Protein AF-0000000078282815 (afdb_homodimer)

Foldseek 3Di:
DPPDDPDPVVVVVVVVVVVVVCCVVVQVVVLLVQLLQEFLVVCVVPSRDHHPGGHCPLVCCCVPPVPLVLQAVLLVVLLVLLLVVLLPPQLVLLLVLLVVVVDPVSVVVLVVLQVLVVDDPVNCQPVVLVVCVVVVQLASVN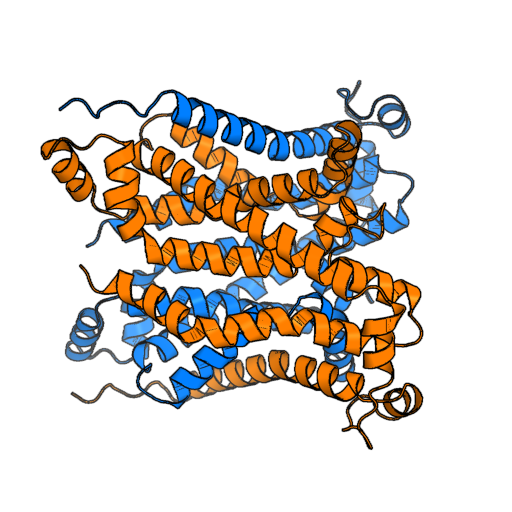LSVVLSSSLNSVSSVQNNVVQNPDDCVQLVVVVVVVDDPVRCCVPPVCVLCQLSSLVSSLVSSVCSLQDQRSCCSRPVVDPSNHHLNVSLVVVCVVPVPGVSSSSNSVVVSCVVVVVVCVVCVVVNVCSNPVSPPPD/DPPDDPDPVVVVVVVVVVVVVCCVVVQVVVLLVQLLQEFQVVCVVPSRDHHPGGHCPLVCCCVPPVPLVLQAVLLVVLLVLLLVVLLVPQLVLLLVLLVVVVDPVSVVVLVVLLVLVVDDPVNCQPVVLVVCVVVVQLASVNLSVVLSSSLNSVSSVQNNVVQNPDDCVQLVVVVVVVDDPVRCCVVPVCVLCQLSSLVSSLVSSVCSLQDQRSCCSRPVVDPSNHHLNVSLVVVCVVPVPGVSSSSNSVVVSCVVVVVVCVVCVVVNVCSNPVSPPPD

Radius of gyration: 24.44 Å; Cα contacts (8 Å, |Δi|>4): 653; chains: 2; bounding box: 59×66×59 Å

Organism: NCBI:txid1796616

InterPro domains:
  IPR000515 ABC transporter type 1, transmembrane domain MetI-like [PF00528] (95-262)
  IPR000515 ABC transporter type 1, transmembrane domain MetI-like [PS50928] (72-264)
  IPR000515 ABC transporter type 1, transmembrane domain MetI-like [cd06261] (72-258)
  IPR035906 MetI-like superfamily [G3DSA:1.10.3720.10] (1-270)
  IPR035906 MetI-like superfamily [SSF161098] (8-279)
  IPR050901 Binding-protein-dependent ABC transporter permease [PTHR32243] (11-279)

pLDDT: mean 83.9, std 12.24, range [33.03, 97.62]

Nearest PDB structures (foldseek):
  8ja7-assembly1_B  TM=8.005E-01  e=9.447E-10  Mycobacterium tuberculosis H37Rv
  7cad-assembly1_B  TM=8.036E-01  e=2.935E-09  Mycolicibacterium smegmatis MC2 155
  8hpn-assembly1_B  TM=8.164E-01  e=3.432E-07  Mycolicibacterium smegmatis MC2 155
  8y5f-assembly1_C  TM=8.324E-01  e=6.541E-06  Escherichia coli
  8ja7-assembly1_A  TM=7.787E-01  e=4.349E-06  Mycobacterium tuberculosis H37Rv

Sequence (558 aa):
MKVKKEGMGWIILRNLLILMGLFLILFPLYLVVINSFKTLEEAGKDFFALPSGLNLHNFKELFQNNNYWVFAKNSLIISAVSVGLILILVPSVSYAIARNFNRKYYKGVYYYLLMGLFIPSQVIMLPVTKLMTNLNMLNRQGLILLYAAYSLTQGVFLFVNYIRGLPFEIEESAYMDGCNVFQTYVRIVLPLVKPMLATLLIMDLLWIWNDFMLPLLILNRSKEIWTLPLFQYNFKTEYSFNYTMAFTAYLMSMLPMLIVYCMGQKHIIKGLTAGSVKGMKVKKEGMGWIILRNLLILMGLFLILFPLYLVVINSFKTLEEAGKDFFALPSGLNLHNFKELFQNNNYWVFAKNSLIISAVSVGLILILVPSVSYAIARNFNRKYYKGVYYYLLMGLFIPSQVIMLPVTKLMTNLNMLNRQGLILLYAAYSLTQGVFLFVNYIRGLPFEIEESAYMDGCNVFQTYVRIVLPLVKPMLATLLIMDLLWIWNDFMLPLLILNRSKEIWTLPLFQYNFKTEYSFNYTMAFTAYLMSMLPMLIVYCMGQKHIIKGLTAGSVKG

Structure (mmCIF, N/CA/C/O backbone):
data_AF-0000000078282815-model_v1
#
loop_
_entity.id
_entity.type
_entity.pdbx_description
1 polymer 'Sugar ABC transporter permease'
#
loop_
_atom_site.group_PDB
_atom_site.id
_atom_site.type_symbol
_atom_site.label_atom_id
_atom_site.label_alt_id
_atom_site.label_comp_id
_atom_site.label_asym_id
_atom_site.label_entity_id
_atom_site.label_seq_id
_atom_site.pdbx_PDB_ins_code
_atom_site.Cartn_x
_atom_site.Cartn_y
_atom_site.Cartn_z
_atom_site.occupancy
_atom_site.B_iso_or_equiv
_atom_site.auth_seq_id
_atom_site.auth_comp_id
_atom_site.auth_asym_id
_atom_site.auth_atom_id
_atom_site.pdbx_PDB_model_num
ATOM 1 N N . MET A 1 1 ? 24.516 29.141 17.578 1 39.88 1 MET A N 1
ATOM 2 C CA . MET A 1 1 ? 24.578 28.172 18.672 1 39.88 1 MET A CA 1
ATOM 3 C C . MET A 1 1 ? 24.75 26.766 18.109 1 39.88 1 MET A C 1
ATOM 5 O O . MET A 1 1 ? 24.094 26.391 17.141 1 39.88 1 MET A O 1
ATOM 9 N N . LYS A 1 2 ? 25.766 26.141 18.453 1 46.22 2 LYS A N 1
ATOM 10 C CA . LYS A 1 2 ? 26.328 24.953 17.797 1 46.22 2 LYS A CA 1
ATOM 11 C C . LYS A 1 2 ? 25.391 23.766 17.922 1 46.22 2 LYS A C 1
ATOM 13 O O . LYS A 1 2 ? 25.031 23.359 19.031 1 46.22 2 LYS A O 1
ATOM 18 N N . VAL A 1 3 ? 24.516 23.484 17.016 1 53.5 3 VAL A N 1
ATOM 19 C CA . VAL A 1 3 ? 23.625 22.328 16.922 1 53.5 3 VAL A CA 1
ATOM 20 C C . VAL A 1 3 ? 24.344 21.078 17.406 1 53.5 3 VAL A C 1
ATOM 22 O O . VAL A 1 3 ? 25.422 20.734 16.906 1 53.5 3 VAL A O 1
ATOM 25 N N . LYS A 1 4 ? 24.219 20.828 18.797 1 60.19 4 LYS A N 1
ATOM 26 C CA . LYS A 1 4 ? 24.891 19.672 19.375 1 60.19 4 LYS A CA 1
ATOM 27 C C . LYS A 1 4 ? 24.75 18.438 18.484 1 60.19 4 LYS A C 1
ATOM 29 O O . LYS A 1 4 ? 23.688 18.219 17.875 1 60.19 4 LYS A O 1
ATOM 34 N N . LYS A 1 5 ? 25.844 17.641 18.297 1 62.31 5 LYS A N 1
ATOM 35 C CA . LYS A 1 5 ? 26.125 16.562 17.375 1 62.31 5 LYS A CA 1
ATOM 36 C C . LYS A 1 5 ? 25.375 15.289 17.781 1 62.31 5 LYS A C 1
ATOM 38 O O . LYS A 1 5 ? 25.156 15.039 18.969 1 62.31 5 LYS A O 1
ATOM 43 N N . GLU A 1 6 ? 24.641 14.617 17.016 1 71.38 6 GLU A N 1
ATOM 44 C CA . GLU A 1 6 ? 24.031 13.305 17.188 1 71.38 6 GLU A CA 1
ATOM 45 C C . GLU A 1 6 ? 25.031 12.297 17.75 1 71.38 6 GLU A C 1
ATOM 47 O O . GLU A 1 6 ? 26.234 12.43 17.516 1 71.38 6 GLU A O 1
ATOM 52 N N . GLY A 1 7 ? 24.594 11.516 18.812 1 73.19 7 GLY A N 1
ATOM 53 C CA . GLY A 1 7 ? 25.5 10.492 19.312 1 73.19 7 GLY A CA 1
ATOM 54 C C . GLY A 1 7 ? 26.047 9.602 18.203 1 73.19 7 GLY A C 1
ATOM 55 O O . GLY A 1 7 ? 25.359 9.32 17.219 1 73.19 7 GLY A O 1
ATOM 56 N N . MET A 1 8 ? 27.266 9.242 18.344 1 77.81 8 MET A N 1
ATOM 57 C CA . MET A 1 8 ? 28 8.484 17.344 1 77.81 8 MET A CA 1
ATOM 58 C C . MET A 1 8 ? 27.328 7.141 17.078 1 77.81 8 MET A C 1
ATOM 60 O O . MET A 1 8 ? 27.266 6.695 15.922 1 77.81 8 MET A O 1
ATOM 64 N N . GLY A 1 9 ? 26.859 6.504 18.141 1 77.38 9 GLY A N 1
ATOM 65 C CA . GLY A 1 9 ? 26.219 5.211 17.969 1 77.38 9 GLY A CA 1
ATOM 66 C C . GLY A 1 9 ? 24.953 5.277 17.125 1 77.38 9 GLY A C 1
ATOM 67 O O . GLY A 1 9 ? 24.734 4.43 16.266 1 77.38 9 GLY A O 1
ATOM 68 N N . TRP A 1 10 ? 24.219 6.277 17.328 1 73.5 10 TRP A N 1
ATOM 69 C CA . TRP A 1 10 ? 22.969 6.445 16.578 1 73.5 10 TRP A CA 1
ATOM 70 C C . TRP A 1 10 ? 23.25 6.789 15.125 1 73.5 10 TRP A C 1
ATOM 72 O O . TRP A 1 10 ? 22.578 6.297 14.219 1 73.5 10 TRP A O 1
ATOM 82 N N . ILE A 1 11 ? 24.297 7.523 14.953 1 74.12 11 ILE A N 1
ATOM 83 C CA . ILE A 1 11 ? 24.703 7.902 13.602 1 74.12 11 ILE A CA 1
ATOM 84 C C . ILE A 1 11 ? 25.141 6.66 12.82 1 74.12 11 ILE A C 1
ATOM 86 O O . ILE A 1 11 ? 24.734 6.477 11.672 1 74.12 11 ILE A O 1
ATOM 90 N N . ILE A 1 12 ? 25.828 5.887 13.539 1 80.44 12 ILE A N 1
ATOM 91 C CA . ILE A 1 12 ? 26.328 4.68 12.898 1 80.44 12 ILE A CA 1
ATOM 92 C C . ILE A 1 12 ? 25.172 3.748 12.562 1 80.44 12 ILE A C 1
ATOM 94 O O . ILE A 1 12 ? 25.078 3.238 11.445 1 80.44 12 ILE A O 1
ATOM 98 N N . LEU A 1 13 ? 24.344 3.602 13.469 1 73.81 13 LEU A N 1
ATOM 99 C CA . LEU A 1 13 ? 23.203 2.697 13.273 1 73.81 13 LEU A CA 1
ATOM 100 C C . LEU A 1 13 ? 22.312 3.193 12.148 1 73.81 13 LEU A C 1
ATOM 102 O O . LEU A 1 13 ? 21.906 2.418 11.273 1 73.81 13 LEU A O 1
ATOM 106 N N . ARG A 1 14 ? 22.047 4.348 12.211 1 73.12 14 ARG A N 1
ATOM 107 C CA . ARG A 1 14 ? 21.188 4.945 11.195 1 73.12 14 ARG A CA 1
ATOM 108 C C . ARG A 1 14 ? 21.812 4.816 9.805 1 73.12 14 ARG A C 1
ATOM 110 O O . ARG A 1 14 ? 21.141 4.426 8.852 1 73.12 14 ARG A O 1
ATOM 117 N N . ASN A 1 15 ? 23.078 5.086 9.758 1 76.12 15 ASN A N 1
ATOM 118 C CA . ASN A 1 15 ? 23.75 5.02 8.469 1 76.12 15 ASN A CA 1
ATOM 119 C C . ASN A 1 15 ? 23.844 3.582 7.961 1 76.12 15 ASN A C 1
ATOM 121 O O . ASN A 1 15 ? 23.75 3.334 6.758 1 76.12 15 ASN A O 1
ATOM 125 N N . LEU A 1 16 ? 24.016 2.758 8.867 1 79.38 16 LEU A N 1
ATOM 126 C CA . LEU A 1 16 ? 24.062 1.348 8.492 1 79.38 16 LEU A CA 1
ATOM 127 C C . LEU A 1 16 ? 22.719 0.889 7.93 1 79.38 16 LEU A C 1
ATOM 129 O O . LEU A 1 16 ? 22.688 0.167 6.93 1 79.38 16 LEU A O 1
ATOM 133 N N . LEU A 1 17 ? 21.766 1.341 8.531 1 70.62 17 LEU A N 1
ATOM 134 C CA . LEU A 1 17 ? 20.438 0.954 8.086 1 70.62 17 LEU A CA 1
ATOM 135 C C . LEU A 1 17 ? 20.109 1.571 6.727 1 70.62 17 LEU A C 1
ATOM 137 O O . LEU A 1 17 ? 19.531 0.917 5.867 1 70.62 17 LEU A O 1
ATOM 141 N N . ILE A 1 18 ? 20.547 2.766 6.59 1 75.06 18 ILE A N 1
ATOM 142 C CA . ILE A 1 18 ? 20.359 3.441 5.312 1 75.06 18 ILE A CA 1
ATOM 143 C C . ILE A 1 18 ? 21.125 2.711 4.219 1 75.06 18 ILE A C 1
ATOM 145 O O . ILE A 1 18 ? 20.609 2.486 3.123 1 75.06 18 ILE A O 1
ATOM 149 N N . LEU A 1 19 ? 22.312 2.35 4.562 1 76.94 19 LEU A N 1
ATOM 150 C CA . LEU A 1 19 ? 23.141 1.628 3.607 1 76.94 19 LEU A CA 1
ATOM 151 C C . LEU A 1 19 ? 22.516 0.29 3.236 1 76.94 19 LEU A C 1
ATOM 153 O O . LEU A 1 19 ? 22.516 -0.098 2.066 1 76.94 19 LEU A O 1
ATOM 157 N N . MET A 1 20 ? 22.016 -0.29 4.199 1 75.69 20 MET A N 1
ATOM 158 C CA . MET A 1 20 ? 21.359 -1.577 3.969 1 75.69 20 MET A CA 1
ATOM 159 C C . MET A 1 20 ? 20.125 -1.412 3.098 1 75.69 20 MET A C 1
ATOM 161 O O . MET A 1 20 ? 19.891 -2.203 2.184 1 75.69 20 MET A O 1
ATOM 165 N N . GLY A 1 21 ? 19.391 -0.417 3.443 1 72.62 21 GLY A N 1
ATOM 166 C CA . GLY A 1 21 ? 18.234 -0.124 2.617 1 72.62 21 GLY A CA 1
ATOM 167 C C . GLY A 1 21 ? 18.594 0.178 1.174 1 72.62 21 GLY A C 1
ATOM 168 O O . GLY A 1 21 ? 17.938 -0.32 0.251 1 72.62 21 GLY A O 1
ATOM 169 N N . LEU A 1 22 ? 19.641 0.95 1.053 1 75.12 22 LEU A N 1
ATOM 170 C CA . LEU A 1 22 ? 20.125 1.293 -0.28 1 75.12 22 LEU A CA 1
ATOM 171 C C . LEU A 1 22 ? 20.531 0.04 -1.049 1 75.12 22 LEU A C 1
ATOM 173 O O . LEU A 1 22 ? 20.203 -0.1 -2.23 1 75.12 22 LEU A O 1
ATOM 177 N N . PHE A 1 23 ? 21.172 -0.812 -0.358 1 79.88 23 PHE A N 1
ATOM 178 C CA . PHE A 1 23 ? 21.625 -2.045 -0.983 1 79.88 23 PHE A CA 1
ATOM 179 C C . PHE A 1 23 ? 20.453 -2.922 -1.389 1 79.88 23 PHE A C 1
ATOM 181 O O . PHE A 1 23 ? 20.422 -3.451 -2.502 1 79.88 23 PHE A O 1
ATOM 188 N N . LEU A 1 24 ? 19.531 -3.023 -0.588 1 75.56 24 LEU A N 1
ATOM 189 C CA . LEU A 1 24 ? 18.422 -3.926 -0.821 1 75.56 24 LEU A CA 1
ATOM 190 C C . LEU A 1 24 ? 17.516 -3.4 -1.937 1 75.56 24 LEU A C 1
ATOM 192 O O . LEU A 1 24 ? 16.828 -4.176 -2.604 1 75.56 24 LEU A O 1
ATOM 196 N N . ILE A 1 25 ? 17.578 -2.088 -2.098 1 73.62 25 ILE A N 1
ATOM 197 C CA . ILE A 1 25 ? 16.734 -1.486 -3.127 1 73.62 25 ILE A CA 1
ATOM 198 C C . ILE A 1 25 ? 17.5 -1.457 -4.457 1 73.62 25 ILE A C 1
ATOM 200 O O . ILE A 1 25 ? 16.953 -1.867 -5.488 1 73.62 25 ILE A O 1
ATOM 204 N N . LEU A 1 26 ? 18.781 -1.088 -4.465 1 79 26 LEU A N 1
ATOM 205 C CA . LEU A 1 26 ? 19.547 -0.861 -5.688 1 79 26 LEU A CA 1
ATOM 206 C C . LEU A 1 26 ? 20.062 -2.178 -6.262 1 79 26 LEU A C 1
ATOM 208 O O . LEU A 1 26 ? 20.203 -2.314 -7.48 1 79 26 LEU A O 1
ATOM 212 N N . PHE A 1 27 ? 20.297 -3.08 -5.469 1 82.19 27 PHE A N 1
ATOM 213 C CA . PHE A 1 27 ? 20.891 -4.324 -5.934 1 82.19 27 PHE A CA 1
ATOM 214 C C . PHE A 1 27 ? 19.938 -5.066 -6.867 1 82.19 27 PHE A C 1
ATOM 216 O O . PHE A 1 27 ? 20.344 -5.512 -7.945 1 82.19 27 PHE A O 1
ATOM 223 N N . PRO A 1 28 ? 18.703 -5.223 -6.422 1 81.06 28 PRO A N 1
ATOM 224 C CA . PRO A 1 28 ? 17.766 -5.859 -7.352 1 81.06 28 PRO A CA 1
ATOM 225 C C . PRO A 1 28 ? 17.641 -5.098 -8.672 1 81.06 28 PRO A C 1
ATOM 227 O O . PRO A 1 28 ? 17.484 -5.711 -9.727 1 81.06 28 PRO A O 1
ATOM 230 N N . LEU A 1 29 ? 17.641 -3.838 -8.594 1 81 29 LEU A N 1
ATOM 231 C CA . LEU A 1 29 ? 17.578 -3.029 -9.805 1 81 29 LEU A CA 1
ATOM 232 C C . LEU A 1 29 ? 18.781 -3.281 -10.688 1 81 29 LEU A C 1
ATOM 234 O O . LEU A 1 29 ? 18.656 -3.371 -11.914 1 81 29 LEU A O 1
ATOM 238 N N . TYR A 1 30 ? 19.891 -3.324 -10.047 1 86.75 30 TYR A N 1
ATOM 239 C CA . TYR A 1 30 ? 21.125 -3.656 -10.742 1 86.75 30 TYR A CA 1
ATOM 240 C C . TYR A 1 30 ? 21 -4.984 -11.477 1 86.75 30 TYR A C 1
ATOM 242 O O . TYR A 1 30 ? 21.375 -5.094 -12.641 1 86.75 30 TYR A O 1
ATOM 250 N N . LEU A 1 31 ? 20.453 -5.949 -10.891 1 86.31 31 LEU A N 1
ATOM 251 C CA . LEU A 1 31 ? 20.328 -7.277 -11.484 1 86.31 31 LEU A CA 1
ATOM 252 C C . LEU A 1 31 ? 19.359 -7.254 -12.664 1 86.31 31 LEU A C 1
ATOM 254 O O . LEU A 1 31 ? 19.578 -7.941 -13.664 1 86.31 31 LEU A O 1
ATOM 258 N N . VAL A 1 32 ? 18.297 -6.492 -12.469 1 86.62 32 VAL A N 1
ATOM 259 C CA . VAL A 1 32 ? 17.328 -6.398 -13.555 1 86.62 32 VAL A CA 1
ATOM 260 C C . VAL A 1 32 ? 17.984 -5.777 -14.781 1 86.62 32 VAL A C 1
ATOM 262 O O . VAL A 1 32 ? 17.828 -6.281 -15.898 1 86.62 32 VAL A O 1
ATOM 265 N N . VAL A 1 33 ? 18.766 -4.797 -14.57 1 89.06 33 VAL A N 1
ATOM 266 C CA . VAL A 1 33 ? 19.391 -4.074 -15.672 1 89.06 33 VAL A CA 1
ATOM 267 C C . VAL A 1 33 ? 20.422 -4.969 -16.359 1 89.06 33 VAL A C 1
ATOM 269 O O . VAL A 1 33 ? 20.391 -5.148 -17.578 1 89.06 33 VAL A O 1
ATOM 272 N N . ILE A 1 34 ? 21.234 -5.582 -15.602 1 92.69 34 ILE A N 1
ATOM 273 C CA . ILE A 1 34 ? 22.344 -6.305 -16.219 1 92.69 34 ILE A CA 1
ATOM 274 C C . ILE A 1 34 ? 21.828 -7.566 -16.891 1 92.69 34 ILE A C 1
ATOM 276 O O . ILE A 1 34 ? 22.312 -7.953 -17.969 1 92.69 34 ILE A O 1
ATOM 280 N N . ASN A 1 35 ? 20.844 -8.188 -16.375 1 90.81 35 ASN A N 1
ATOM 281 C CA . ASN A 1 35 ? 20.375 -9.445 -16.938 1 90.81 35 ASN A CA 1
ATOM 282 C C . ASN A 1 35 ? 19.422 -9.211 -18.109 1 90.81 35 ASN A C 1
ATOM 284 O O . ASN A 1 35 ? 19.172 -10.117 -18.906 1 90.81 35 ASN A O 1
ATOM 288 N N . SER A 1 36 ? 18.875 -8.016 -18.156 1 91.44 36 SER A N 1
ATOM 289 C CA . SER A 1 36 ? 18.078 -7.68 -19.328 1 91.44 36 SER A CA 1
ATOM 290 C C . SER A 1 36 ? 18.938 -7.574 -20.578 1 91.44 36 SER A C 1
ATOM 292 O O . SER A 1 36 ? 18.438 -7.723 -21.688 1 91.44 36 SER A O 1
ATOM 294 N N . PHE A 1 37 ? 20.25 -7.406 -20.391 1 95.56 37 PHE A N 1
ATOM 295 C CA . PHE A 1 37 ? 21.141 -7.215 -21.531 1 95.56 37 PHE A CA 1
ATOM 296 C C . PHE A 1 37 ? 22 -8.461 -21.766 1 95.56 37 PHE A C 1
ATOM 298 O O . PHE A 1 37 ? 22.906 -8.445 -22.594 1 95.56 37 PHE A O 1
ATOM 305 N N . LYS A 1 38 ? 21.672 -9.484 -21.078 1 94.94 38 LYS A N 1
ATOM 306 C CA . LYS A 1 38 ? 22.422 -10.727 -21.219 1 94.94 38 LYS A CA 1
ATOM 307 C C . LYS A 1 38 ? 21.688 -11.727 -22.094 1 94.94 38 LYS A C 1
ATOM 309 O O . LYS A 1 38 ? 20.453 -11.656 -22.219 1 94.94 38 LYS A O 1
ATOM 314 N N . THR A 1 39 ? 22.516 -12.641 -22.656 1 91.88 39 THR A N 1
ATOM 315 C CA . THR A 1 39 ? 21.922 -13.844 -23.219 1 91.88 39 THR A CA 1
ATOM 316 C C . THR A 1 39 ? 21.578 -14.852 -22.125 1 91.88 39 THR A C 1
ATOM 318 O O . THR A 1 39 ? 22.062 -14.727 -21 1 91.88 39 THR A O 1
ATOM 321 N N . LEU A 1 40 ? 20.703 -15.742 -22.5 1 89.69 40 LEU A N 1
ATOM 322 C CA . LEU A 1 40 ? 20.328 -16.766 -21.531 1 89.69 40 LEU A CA 1
ATOM 323 C C . LEU A 1 40 ? 21.547 -17.547 -21.062 1 89.69 40 LEU A C 1
ATOM 325 O O . LEU A 1 40 ? 21.672 -17.875 -19.875 1 89.69 40 LEU A O 1
ATOM 329 N N . GLU A 1 41 ? 22.469 -17.844 -21.938 1 91.06 41 GLU A N 1
ATOM 330 C CA . GLU A 1 41 ? 23.672 -18.578 -21.625 1 91.06 41 GLU A CA 1
ATOM 331 C C . GLU A 1 41 ? 24.578 -17.797 -20.672 1 91.06 41 GLU A C 1
ATOM 333 O O . GLU A 1 41 ? 25.094 -18.344 -19.703 1 91.06 41 GLU A O 1
ATOM 338 N N . GLU A 1 42 ? 24.672 -16.562 -20.922 1 93.44 42 GLU A N 1
ATOM 339 C CA . GLU A 1 42 ? 25.516 -15.703 -20.094 1 93.44 42 GLU A CA 1
ATOM 340 C C . GLU A 1 42 ? 24.938 -15.562 -18.688 1 93.44 42 GLU A C 1
ATOM 342 O O . GLU A 1 42 ? 25.672 -15.586 -17.703 1 93.44 42 GLU A O 1
ATOM 347 N N . ALA A 1 43 ? 23.672 -15.367 -18.641 1 90 43 ALA A N 1
ATOM 348 C CA . ALA A 1 43 ? 23.016 -15.211 -17.359 1 90 43 ALA A CA 1
ATOM 349 C C . ALA A 1 43 ? 23.094 -16.5 -16.547 1 90 43 ALA A C 1
ATOM 351 O O . ALA A 1 43 ? 23.203 -16.453 -15.312 1 90 43 ALA A O 1
ATOM 352 N N . GLY A 1 44 ? 22.969 -17.609 -17.234 1 87.38 44 GLY A N 1
ATOM 353 C CA . GLY A 1 44 ? 23.078 -18.906 -16.578 1 87.38 44 GLY A CA 1
ATOM 354 C C . GLY A 1 44 ? 24.453 -19.156 -15.992 1 87.38 44 GLY A C 1
ATOM 355 O O . GLY A 1 44 ? 24.562 -19.75 -14.914 1 87.38 44 GLY A O 1
ATOM 356 N N . LYS A 1 45 ? 25.453 -18.672 -16.656 1 90.19 45 LYS A N 1
ATOM 357 C CA . LYS A 1 45 ? 26.828 -18.844 -16.188 1 90.19 45 LYS A CA 1
ATOM 358 C C . LYS A 1 45 ? 27.109 -17.969 -14.984 1 90.19 45 LYS A C 1
ATOM 360 O O . LYS A 1 45 ? 27.688 -18.438 -13.992 1 90.19 45 LYS A O 1
ATOM 365 N N . ASP A 1 46 ? 26.719 -16.688 -15.195 1 91 46 ASP A N 1
ATOM 366 C CA . ASP A 1 46 ? 26.938 -15.75 -14.094 1 91 46 ASP A CA 1
ATOM 367 C C . ASP A 1 46 ? 25.797 -14.734 -14.008 1 91 46 ASP A C 1
ATOM 369 O O . ASP A 1 46 ? 25.812 -13.727 -14.719 1 91 46 ASP A O 1
ATOM 373 N N . PHE A 1 47 ? 25.031 -14.977 -13.039 1 87.5 47 PHE A N 1
ATOM 374 C CA . PHE A 1 47 ? 23.812 -14.188 -12.844 1 87.5 47 PHE A CA 1
ATOM 375 C C . PHE A 1 47 ? 24.156 -12.797 -12.32 1 87.5 47 PHE A C 1
ATOM 377 O O . PHE A 1 47 ? 23.469 -11.828 -12.625 1 87.5 47 PHE A O 1
ATOM 384 N N . PHE A 1 48 ? 25.312 -12.656 -11.68 1 88.44 48 PHE A N 1
ATOM 385 C CA . PHE A 1 48 ? 25.609 -11.445 -10.922 1 88.44 48 PHE A CA 1
ATOM 386 C C . PHE A 1 48 ? 26.609 -10.57 -11.664 1 88.44 48 PHE A C 1
ATOM 388 O O . PHE A 1 48 ? 26.75 -9.383 -11.352 1 88.44 48 PHE A O 1
ATOM 395 N N . ALA A 1 49 ? 27.172 -11.148 -12.695 1 91.75 49 ALA A N 1
ATOM 396 C CA . ALA A 1 49 ? 28.25 -10.445 -13.391 1 91.75 49 ALA A CA 1
ATOM 397 C C . ALA A 1 49 ? 27.688 -9.469 -14.422 1 91.75 49 ALA A C 1
ATOM 399 O O . ALA A 1 49 ? 26.547 -9.602 -14.852 1 91.75 49 ALA A O 1
ATOM 400 N N . LEU A 1 50 ? 28.469 -8.477 -14.789 1 94.75 50 LEU A N 1
ATOM 401 C CA . LEU A 1 50 ? 28.125 -7.562 -15.875 1 94.75 50 LEU A CA 1
ATOM 402 C C . LEU A 1 50 ? 28.062 -8.297 -17.203 1 94.75 50 LEU A C 1
ATOM 404 O O . LEU A 1 50 ? 28.797 -9.266 -17.422 1 94.75 50 LEU A O 1
ATOM 408 N N . PRO A 1 51 ? 27.219 -7.812 -18 1 94.75 51 PRO A N 1
ATOM 409 C CA . PRO A 1 51 ? 27.156 -8.461 -19.312 1 94.75 51 PRO A CA 1
ATOM 410 C C . PRO A 1 51 ? 28.406 -8.234 -20.156 1 94.75 51 PRO A C 1
ATOM 412 O O . PRO A 1 51 ? 29.031 -7.172 -20.078 1 94.75 51 PRO A O 1
ATOM 415 N N . SER A 1 52 ? 28.75 -9.25 -20.922 1 93.56 52 SER A N 1
ATOM 416 C CA . SER A 1 52 ? 29.891 -9.156 -21.812 1 93.56 52 SER A CA 1
ATOM 417 C C . SER A 1 52 ? 29.594 -8.266 -23.016 1 93.56 52 SER A C 1
ATOM 419 O O . SER A 1 52 ? 30.5 -7.668 -23.594 1 93.56 52 SER A O 1
ATOM 421 N N . GLY A 1 53 ? 28.406 -8.109 -23.375 1 92.12 53 GLY A N 1
ATOM 422 C CA . GLY A 1 53 ? 27.875 -7.285 -24.438 1 92.12 53 GLY A CA 1
ATOM 423 C C . GLY A 1 53 ? 26.422 -6.93 -24.25 1 92.12 53 GLY A C 1
ATOM 424 O O . GLY A 1 53 ? 25.734 -7.5 -23.391 1 92.12 53 GLY A O 1
ATOM 425 N N . LEU A 1 54 ? 26.078 -5.938 -24.938 1 93.44 54 LEU A N 1
ATOM 426 C CA . LEU A 1 54 ? 24.688 -5.516 -24.875 1 93.44 54 LEU A CA 1
ATOM 427 C C . LEU A 1 54 ? 23.812 -6.34 -25.828 1 93.44 54 LEU A C 1
ATOM 429 O O . LEU A 1 54 ? 23.891 -6.156 -27.047 1 93.44 54 LEU A O 1
ATOM 433 N N . ASN A 1 55 ? 23.109 -7.23 -25.266 1 92.56 55 ASN A N 1
ATOM 4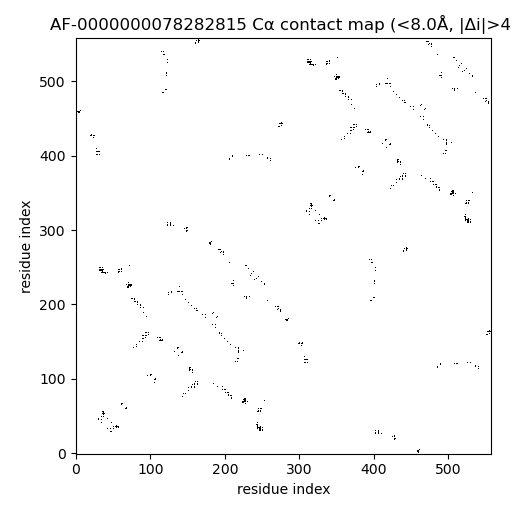34 C CA . ASN A 1 55 ? 22.156 -8.023 -26.047 1 92.56 55 ASN A CA 1
ATOM 435 C C . ASN A 1 55 ? 20.781 -7.359 -26.109 1 92.56 55 ASN A C 1
ATOM 437 O O . ASN A 1 55 ? 20.062 -7.324 -25.109 1 92.56 55 ASN A O 1
ATOM 441 N N . LEU A 1 56 ? 20.438 -6.926 -27.297 1 94.31 56 LEU A N 1
ATOM 442 C CA . LEU A 1 56 ? 19.172 -6.195 -27.453 1 94.31 56 LEU A CA 1
ATOM 443 C C . LEU A 1 56 ? 18.094 -7.086 -28.031 1 94.31 56 LEU A C 1
ATOM 445 O O . LEU A 1 56 ? 16.984 -6.613 -28.344 1 94.31 56 LEU A O 1
ATOM 449 N N . HIS A 1 57 ? 18.438 -8.312 -28.141 1 92.88 57 HIS A N 1
ATOM 450 C CA . HIS A 1 57 ? 17.484 -9.242 -28.734 1 92.88 57 HIS A CA 1
ATOM 451 C C . HIS A 1 57 ? 16.188 -9.305 -27.953 1 92.88 57 HIS A C 1
ATOM 453 O O . HIS A 1 57 ? 15.102 -9.289 -28.531 1 92.88 57 HIS A O 1
ATOM 459 N N . ASN A 1 58 ? 16.328 -9.375 -26.656 1 89.94 58 ASN A N 1
ATOM 460 C CA . ASN A 1 58 ? 15.141 -9.461 -25.812 1 89.94 58 ASN A CA 1
ATOM 461 C C . ASN A 1 58 ? 14.273 -8.211 -25.938 1 89.94 58 ASN A C 1
ATOM 463 O O . ASN A 1 58 ? 13.047 -8.305 -25.906 1 89.94 58 ASN A O 1
ATOM 467 N N . PHE A 1 59 ? 14.906 -7.125 -26.141 1 92.81 59 PHE A N 1
ATOM 468 C CA . PHE A 1 59 ? 14.18 -5.871 -26.312 1 92.81 59 PHE A CA 1
ATOM 469 C C . PHE A 1 59 ? 13.406 -5.863 -27.625 1 92.81 59 PHE A C 1
ATOM 471 O O . PHE A 1 59 ? 12.227 -5.516 -27.656 1 92.81 59 PHE A O 1
ATOM 478 N N . LYS A 1 60 ? 14.062 -6.273 -28.594 1 92.31 60 LYS A N 1
ATOM 479 C CA . LYS A 1 60 ? 13.422 -6.336 -29.906 1 92.31 60 LYS A CA 1
ATOM 480 C C . LYS A 1 60 ? 12.234 -7.293 -29.891 1 92.31 60 LYS A C 1
ATOM 482 O O . LYS A 1 60 ? 11.172 -6.973 -30.422 1 92.31 60 LYS A O 1
ATOM 487 N N . GLU A 1 61 ? 12.484 -8.375 -29.312 1 88.94 61 GLU A N 1
ATOM 488 C CA . GLU A 1 61 ? 11.422 -9.375 -29.219 1 88.94 61 GLU A CA 1
ATOM 489 C C . GLU A 1 61 ? 10.234 -8.844 -28.422 1 88.94 61 GLU A C 1
ATOM 491 O O . GLU A 1 61 ? 9.078 -9.055 -28.797 1 88.94 61 GLU A O 1
ATOM 496 N N . LEU A 1 62 ? 10.492 -8.195 -27.375 1 88.56 62 LEU A N 1
ATOM 497 C CA . LEU A 1 62 ? 9.453 -7.66 -26.5 1 88.56 62 LEU A CA 1
ATOM 498 C C . LEU A 1 62 ? 8.617 -6.613 -27.234 1 88.56 62 LEU A C 1
ATOM 500 O O . LEU A 1 62 ? 7.391 -6.645 -27.172 1 88.56 62 LEU A O 1
ATOM 504 N N . PHE A 1 63 ? 9.25 -5.738 -27.984 1 90.25 63 PHE A N 1
ATOM 505 C CA . PHE A 1 63 ? 8.57 -4.605 -28.594 1 90.25 63 PHE A CA 1
ATOM 506 C C . PHE A 1 63 ? 7.883 -5.027 -29.891 1 90.25 63 PHE A C 1
ATOM 508 O O . PHE A 1 63 ? 6.828 -4.496 -30.25 1 90.25 63 PHE A O 1
ATOM 515 N N . GLN A 1 64 ? 8.414 -5.973 -30.484 1 86.5 64 GLN A N 1
ATOM 516 C CA . GLN A 1 64 ? 7.934 -6.301 -31.812 1 86.5 64 GLN A CA 1
ATOM 517 C C . GLN A 1 64 ? 6.977 -7.488 -31.781 1 86.5 64 GLN A C 1
ATOM 519 O O . GLN A 1 64 ? 6.035 -7.555 -32.562 1 86.5 64 GLN A O 1
ATOM 524 N N . ASN A 1 65 ? 7.176 -8.406 -30.797 1 77.88 65 ASN A N 1
ATOM 525 C CA . ASN A 1 65 ? 6.449 -9.664 -30.906 1 77.88 65 ASN A CA 1
ATOM 526 C C . ASN A 1 65 ? 5.574 -9.922 -29.688 1 77.88 65 ASN A C 1
ATOM 528 O O . ASN A 1 65 ? 4.852 -10.914 -29.625 1 77.88 65 ASN A O 1
ATOM 532 N N . ASN A 1 66 ? 5.586 -9.109 -28.688 1 79.62 66 ASN A N 1
ATOM 533 C CA . ASN A 1 66 ? 4.852 -9.438 -27.469 1 79.62 66 ASN A CA 1
ATOM 534 C C . ASN A 1 66 ? 3.852 -8.336 -27.109 1 79.62 66 ASN A C 1
ATOM 536 O O . ASN A 1 66 ? 3.402 -8.258 -25.969 1 79.62 66 ASN A O 1
ATOM 540 N N . ASN A 1 67 ? 3.4 -7.52 -28.156 1 87 67 ASN A N 1
ATOM 541 C CA . ASN A 1 67 ? 2.352 -6.52 -27.969 1 87 67 ASN A CA 1
ATOM 542 C C . ASN A 1 67 ? 2.623 -5.633 -26.766 1 87 67 ASN A C 1
ATOM 544 O O . ASN A 1 67 ? 1.698 -5.27 -26.031 1 87 67 ASN A O 1
ATOM 548 N N . TYR A 1 68 ? 3.863 -5.465 -26.406 1 88.31 68 TYR A N 1
ATOM 549 C CA . TYR A 1 68 ? 4.266 -4.648 -25.266 1 88.31 68 TYR A CA 1
ATOM 550 C C . TYR A 1 68 ? 3.506 -3.328 -25.25 1 88.31 68 TYR A C 1
ATOM 552 O O . TYR A 1 68 ? 2.984 -2.924 -24.203 1 88.31 68 TYR A O 1
ATOM 560 N N . TRP A 1 69 ? 3.377 -2.74 -26.359 1 90.38 69 TRP A N 1
ATOM 561 C CA . TRP A 1 69 ? 2.799 -1.401 -26.438 1 90.38 69 TRP A CA 1
ATOM 562 C C . TRP A 1 69 ? 1.311 -1.431 -26.109 1 90.38 69 TRP A C 1
ATOM 564 O O . TRP A 1 69 ? 0.767 -0.458 -25.578 1 90.38 69 TRP A O 1
ATOM 574 N N . VAL A 1 70 ? 0.704 -2.516 -26.406 1 93.5 70 VAL A N 1
ATOM 575 C CA . VAL A 1 70 ? -0.706 -2.668 -26.062 1 93.5 70 VAL A CA 1
ATOM 576 C C . VAL A 1 70 ? -0.865 -2.727 -24.531 1 93.5 70 VAL A C 1
ATOM 578 O O . VAL A 1 70 ? -1.716 -2.037 -23.969 1 93.5 70 VAL A O 1
ATOM 581 N N . PHE A 1 71 ? -0.007 -3.461 -23.875 1 93.19 71 PHE A N 1
ATOM 582 C CA . PHE A 1 71 ? -0.06 -3.596 -22.422 1 93.19 71 PHE A CA 1
ATOM 583 C C . PHE A 1 71 ? 0.293 -2.277 -21.734 1 93.19 71 PHE A C 1
ATOM 585 O O . PHE A 1 71 ? -0.32 -1.906 -20.734 1 93.19 71 PHE A O 1
ATOM 592 N N . ALA A 1 72 ? 1.245 -1.618 -22.344 1 91.5 72 ALA A N 1
ATOM 593 C CA . ALA A 1 72 ? 1.643 -0.318 -21.812 1 91.5 72 ALA A CA 1
ATOM 594 C C . ALA A 1 72 ? 0.501 0.69 -21.922 1 91.5 72 ALA A C 1
ATOM 596 O O . ALA A 1 72 ? 0.23 1.429 -20.969 1 91.5 72 ALA A O 1
ATOM 597 N N . LYS A 1 73 ? -0.109 0.736 -23.016 1 94.31 73 LYS A N 1
ATOM 598 C CA . LYS A 1 73 ? -1.245 1.628 -23.219 1 94.31 73 LYS A CA 1
ATOM 599 C C . LYS A 1 73 ? -2.389 1.298 -22.266 1 94.31 73 LYS A C 1
ATOM 601 O O . LYS A 1 73 ? -2.996 2.197 -21.688 1 94.31 73 LYS A O 1
ATOM 606 N N . ASN A 1 74 ? -2.693 0.034 -22.109 1 96.38 74 ASN A N 1
ATOM 607 C CA . ASN A 1 74 ? -3.727 -0.386 -21.172 1 96.38 74 ASN A CA 1
ATOM 608 C C . ASN A 1 74 ? -3.422 0.086 -19.75 1 96.38 74 ASN A C 1
ATOM 610 O O . ASN A 1 74 ? -4.297 0.62 -19.078 1 96.38 74 ASN A O 1
ATOM 614 N N . SER A 1 75 ? -2.172 -0.144 -19.344 1 94.19 75 SER A N 1
ATOM 615 C CA . SER A 1 75 ? -1.751 0.292 -18.016 1 94.19 75 SER A CA 1
ATOM 616 C C . SER A 1 75 ? -1.926 1.798 -17.844 1 94.19 75 SER A C 1
ATOM 618 O O . SER A 1 75 ? -2.404 2.26 -16.812 1 94.19 75 SER A O 1
ATOM 620 N N . LEU A 1 76 ? -1.566 2.516 -18.891 1 93.81 76 LEU A N 1
ATOM 621 C CA . LEU A 1 76 ? -1.644 3.973 -18.828 1 93.81 76 LEU A CA 1
ATOM 622 C C . LEU A 1 76 ? -3.092 4.438 -18.719 1 93.81 76 LEU A C 1
ATOM 624 O O . LEU A 1 76 ? -3.416 5.281 -17.891 1 93.81 76 LEU A O 1
ATOM 628 N N . ILE A 1 77 ? -3.896 3.896 -19.5 1 97.06 77 ILE A N 1
ATOM 629 C CA . ILE A 1 77 ? -5.297 4.305 -19.531 1 97.06 77 ILE A CA 1
ATOM 630 C C . ILE A 1 77 ? -5.969 3.953 -18.203 1 97.06 77 ILE A C 1
ATOM 632 O O . ILE A 1 77 ? -6.625 4.797 -17.594 1 97.06 77 ILE A O 1
ATOM 636 N N . ILE A 1 78 ? -5.758 2.766 -17.766 1 97.62 78 ILE A N 1
ATOM 637 C CA . ILE A 1 78 ? -6.391 2.303 -16.531 1 97.62 78 ILE A CA 1
ATOM 638 C C . ILE A 1 78 ? -5.891 3.131 -15.352 1 97.62 78 ILE A C 1
ATOM 640 O O . ILE A 1 78 ? -6.68 3.572 -14.516 1 97.62 78 ILE A O 1
ATOM 644 N N . SER A 1 79 ? -4.594 3.352 -15.305 1 96.19 79 SER A N 1
ATOM 645 C CA . SER A 1 79 ? -4.035 4.121 -14.195 1 96.19 79 SER A CA 1
ATOM 646 C C . SER A 1 79 ? -4.52 5.566 -14.227 1 96.19 79 SER A C 1
ATOM 648 O O . SER A 1 79 ? -4.918 6.117 -13.203 1 96.19 79 SER A O 1
ATOM 650 N N . ALA A 1 80 ? -4.5 6.191 -15.391 1 95.94 80 ALA A N 1
ATOM 651 C CA . ALA A 1 80 ? -4.891 7.594 -15.523 1 95.94 80 ALA A CA 1
ATOM 652 C C . ALA A 1 80 ? -6.363 7.789 -15.172 1 95.94 80 ALA A C 1
ATOM 654 O O . ALA A 1 80 ? -6.711 8.703 -14.414 1 95.94 80 ALA A O 1
ATOM 655 N N . VAL A 1 81 ? -7.172 6.957 -15.672 1 97.62 81 VAL A N 1
ATOM 656 C CA . VAL A 1 81 ? -8.602 7.09 -15.445 1 97.62 81 VAL A CA 1
ATOM 657 C C . VAL A 1 81 ? -8.93 6.789 -13.977 1 97.62 81 VAL A C 1
ATOM 659 O O . VAL A 1 81 ? -9.719 7.5 -13.352 1 97.62 81 VAL A O 1
ATOM 662 N N . SER A 1 82 ? -8.32 5.727 -13.43 1 97.5 82 SER A N 1
ATOM 663 C CA . SER A 1 82 ? -8.555 5.371 -12.031 1 97.5 82 SER A CA 1
ATOM 664 C C . SER A 1 82 ? -8.117 6.488 -11.094 1 97.5 82 SER A C 1
ATOM 666 O O . SER A 1 82 ? -8.875 6.898 -10.211 1 97.5 82 SER A O 1
ATOM 668 N N . VAL A 1 83 ? -6.93 6.969 -11.312 1 96.5 83 VAL A N 1
ATOM 669 C CA . VAL A 1 83 ? -6.391 8.008 -10.438 1 96.5 83 VAL A CA 1
ATOM 670 C C . VAL A 1 83 ? -7.207 9.289 -10.594 1 96.5 83 VAL A C 1
ATOM 672 O O . VAL A 1 83 ? -7.469 9.984 -9.609 1 96.5 83 VAL A O 1
ATOM 675 N N . GLY A 1 84 ? -7.555 9.656 -11.828 1 96.5 84 GLY A N 1
ATOM 676 C CA . GLY A 1 84 ? -8.422 10.797 -12.047 1 96.5 84 GLY A CA 1
ATOM 677 C C . GLY A 1 84 ? -9.719 10.719 -11.266 1 96.5 84 GLY A C 1
ATOM 678 O O . GLY A 1 84 ? -10.117 11.688 -10.609 1 96.5 84 GLY A O 1
ATOM 679 N N . LEU A 1 85 ? -10.305 9.617 -11.305 1 93.38 85 LEU A N 1
ATOM 680 C CA . LEU A 1 85 ? -11.547 9.398 -10.578 1 93.38 85 LEU A CA 1
ATOM 681 C C . LEU A 1 85 ? -11.328 9.492 -9.07 1 93.38 85 LEU A C 1
ATOM 683 O O . LEU A 1 85 ? -12.133 10.078 -8.352 1 93.38 85 LEU A O 1
ATOM 687 N N . ILE A 1 86 ? -10.242 8.914 -8.625 1 94.69 86 ILE A N 1
ATOM 688 C CA . ILE A 1 86 ? -9.914 8.891 -7.199 1 94.69 86 ILE A CA 1
ATOM 689 C C . ILE A 1 86 ? -9.68 10.32 -6.703 1 94.69 86 ILE A C 1
ATOM 691 O O . ILE A 1 86 ? -10.148 10.688 -5.625 1 94.69 86 ILE A O 1
ATOM 695 N N . LEU A 1 87 ? -8.992 11.156 -7.492 1 94.94 87 LEU A N 1
ATOM 696 C CA . LEU A 1 87 ? -8.664 12.523 -7.102 1 94.94 87 LEU A CA 1
ATOM 697 C C . LEU A 1 87 ? -9.922 13.383 -7.016 1 94.94 87 LEU A C 1
ATOM 699 O O . LEU A 1 87 ? -9.914 14.438 -6.367 1 94.94 87 LEU A O 1
ATOM 703 N N . ILE A 1 88 ? -10.945 12.938 -7.633 1 92 88 ILE A N 1
ATOM 704 C CA . ILE A 1 88 ? -12.203 13.656 -7.578 1 92 88 ILE A CA 1
ATOM 705 C C . ILE A 1 88 ? -13.055 13.133 -6.422 1 92 88 ILE A C 1
ATOM 707 O O . ILE A 1 88 ? -13.578 13.914 -5.625 1 92 88 ILE A O 1
ATOM 711 N N . LEU A 1 89 ? -13.07 11.875 -6.246 1 90.31 89 LEU A N 1
ATOM 712 C CA . LEU A 1 89 ? -14.008 11.242 -5.324 1 90.31 89 LEU A CA 1
ATOM 713 C C . LEU A 1 89 ? -13.484 11.312 -3.891 1 90.31 89 LEU A C 1
ATOM 715 O O . LEU A 1 89 ? -14.227 11.695 -2.977 1 90.31 89 LEU A O 1
ATOM 719 N N . VAL A 1 90 ? -12.273 10.953 -3.699 1 93.06 90 VAL A N 1
ATOM 720 C CA . VAL A 1 90 ? -11.742 10.781 -2.352 1 93.06 90 VAL A CA 1
ATOM 721 C C . VAL A 1 90 ? -11.742 12.117 -1.618 1 93.06 90 VAL A C 1
ATOM 723 O O . VAL A 1 90 ? -12.297 12.227 -0.522 1 93.06 90 VAL A O 1
ATOM 726 N N . PRO A 1 91 ? -11.211 13.203 -2.215 1 94.06 91 PRO A N 1
ATOM 727 C CA . PRO A 1 91 ? -11.25 14.469 -1.476 1 94.06 91 PRO A CA 1
ATOM 728 C C . PRO A 1 91 ? -12.68 14.969 -1.245 1 94.06 91 PRO A C 1
ATOM 730 O O . PRO A 1 91 ? -12.969 15.555 -0.199 1 94.06 91 PRO A O 1
ATOM 733 N N . SER A 1 92 ? -13.547 14.773 -2.18 1 92.19 92 SER A N 1
ATOM 734 C CA . SER A 1 92 ? -14.922 15.234 -2.045 1 92.19 92 SER A CA 1
ATOM 735 C C . SER A 1 92 ? -15.641 14.508 -0.913 1 92.19 92 SER A C 1
ATOM 737 O O . SER A 1 92 ? -16.297 15.141 -0.076 1 92.19 92 SER A O 1
ATOM 739 N N . VAL A 1 93 ? -15.516 13.211 -0.899 1 91.31 93 VAL A N 1
ATOM 740 C CA . VAL A 1 93 ? -16.141 12.398 0.144 1 91.31 93 VAL A CA 1
ATOM 741 C C . VAL A 1 93 ? -15.523 12.742 1.498 1 91.31 93 VAL A C 1
ATOM 743 O O . VAL A 1 93 ? -16.234 12.859 2.5 1 91.31 93 VAL A O 1
ATOM 746 N N . SER A 1 94 ? -14.227 12.883 1.49 1 93.94 94 SER A N 1
ATOM 747 C CA . SER A 1 94 ? -13.523 13.195 2.73 1 93.94 94 SER A CA 1
ATOM 748 C C . SER A 1 94 ? -13.953 14.547 3.285 1 93.94 94 SER A C 1
ATOM 750 O O . SER A 1 94 ? -14.07 14.711 4.5 1 93.94 94 SER A O 1
ATOM 752 N N . TYR A 1 95 ? -14.172 15.508 2.414 1 93.38 95 TYR A N 1
ATOM 753 C CA . TYR A 1 95 ? -14.633 16.828 2.828 1 93.38 95 TYR A CA 1
ATOM 754 C C . TYR A 1 95 ? -16 16.75 3.49 1 93.38 95 TYR A C 1
ATOM 756 O O . TYR A 1 95 ? -16.219 17.328 4.562 1 93.38 95 TYR A O 1
ATOM 764 N N . ALA A 1 96 ? -16.859 16.062 2.826 1 91.19 96 ALA A N 1
ATOM 765 C CA . ALA A 1 96 ? -18.219 15.891 3.361 1 91.19 96 ALA A CA 1
ATOM 766 C C . ALA A 1 96 ? -18.188 15.227 4.734 1 91.19 96 ALA A C 1
ATOM 768 O O . ALA A 1 96 ? -18.891 15.656 5.652 1 91.19 96 ALA A O 1
ATOM 769 N N . ILE A 1 97 ? -17.375 14.281 4.879 1 92.06 97 ILE A N 1
ATOM 770 C CA . ILE A 1 97 ? -17.281 13.555 6.137 1 92.06 97 ILE A CA 1
ATOM 771 C C . ILE A 1 97 ? -16.625 14.438 7.203 1 92.06 97 ILE A C 1
ATOM 773 O O . ILE A 1 97 ? -17.141 14.555 8.312 1 92.06 97 ILE A O 1
ATOM 777 N N . ALA A 1 98 ? -15.578 15.07 6.852 1 92.81 98 ALA A N 1
ATOM 778 C CA . ALA A 1 98 ? -14.812 15.867 7.801 1 92.81 98 ALA A CA 1
ATOM 779 C C . ALA A 1 98 ? -15.656 17 8.383 1 92.81 98 ALA A C 1
ATOM 781 O O . ALA A 1 98 ? -15.641 17.234 9.594 1 92.81 98 ALA A O 1
ATOM 782 N N . ARG A 1 99 ? -16.375 17.625 7.602 1 92.12 99 ARG A N 1
ATOM 783 C CA . ARG A 1 99 ? -17.125 18.812 8.031 1 92.12 99 ARG A CA 1
ATOM 784 C C . ARG A 1 99 ? -18.469 18.422 8.641 1 92.12 99 ARG A C 1
ATOM 786 O O . ARG A 1 99 ? -19.125 19.25 9.289 1 92.12 99 ARG A O 1
ATOM 793 N N . ASN A 1 100 ? -18.906 17.219 8.484 1 91.44 100 ASN A N 1
ATOM 794 C CA . ASN A 1 100 ? -20.156 16.766 9.078 1 91.44 100 ASN A CA 1
ATOM 795 C C . ASN A 1 100 ? -19.938 15.602 10.039 1 91.44 100 ASN A C 1
ATOM 797 O O . ASN A 1 100 ? -20.797 14.742 10.188 1 91.44 100 ASN A O 1
ATOM 801 N N . PHE A 1 101 ? -18.812 15.586 10.594 1 89.75 101 PHE A N 1
ATOM 802 C CA . PHE A 1 101 ? -18.406 14.461 11.43 1 89.75 101 PHE A CA 1
ATOM 803 C C . PHE A 1 101 ? -19.281 14.352 12.664 1 89.75 101 PHE A C 1
ATOM 805 O O . PHE A 1 101 ? -19.375 13.289 13.281 1 89.75 101 PHE A O 1
ATOM 812 N N . ASN A 1 102 ? -19.953 15.375 13.062 1 91.56 102 ASN A N 1
ATOM 813 C CA . ASN A 1 102 ? -20.844 15.391 14.219 1 91.56 102 ASN A CA 1
ATOM 814 C C . ASN A 1 102 ? -22.156 14.664 13.938 1 91.56 102 ASN A C 1
ATOM 816 O O . ASN A 1 102 ? -22.875 14.289 14.867 1 91.56 102 ASN A O 1
ATOM 820 N N . ARG A 1 103 ? -22.438 14.5 12.727 1 92.12 103 ARG A N 1
ATOM 821 C CA . ARG A 1 103 ? -23.641 13.773 12.336 1 92.12 103 ARG A CA 1
ATOM 822 C C . ARG A 1 103 ? -23.375 12.273 12.289 1 92.12 103 ARG A C 1
ATOM 824 O O . ARG A 1 103 ? -22.391 11.828 11.711 1 92.12 103 ARG A O 1
ATOM 831 N N . LYS A 1 104 ? -24.312 11.5 12.695 1 92.31 104 LYS A N 1
ATOM 832 C CA . LYS A 1 104 ? -24.188 10.055 12.844 1 92.31 104 LYS A CA 1
ATOM 833 C C . LYS A 1 104 ? -23.969 9.383 11.492 1 92.31 104 LYS A C 1
ATOM 835 O O . LYS A 1 104 ? -23.203 8.422 11.383 1 92.31 104 LYS A O 1
ATOM 840 N N . TYR A 1 105 ? -24.641 9.898 10.523 1 87.88 105 TYR A N 1
ATOM 841 C CA . TYR A 1 105 ? -24.531 9.312 9.188 1 87.88 105 TYR A CA 1
ATOM 842 C C . TYR A 1 105 ? -23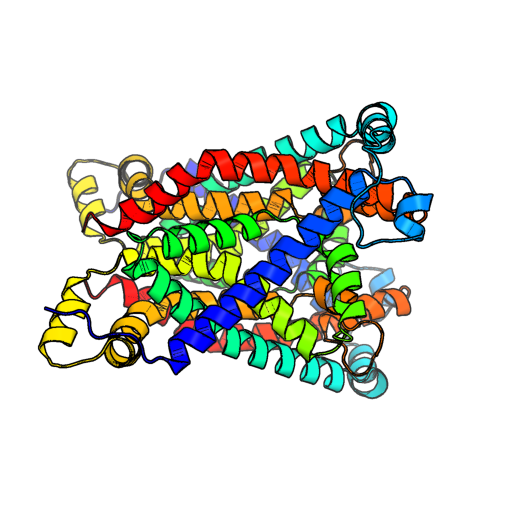.094 9.391 8.68 1 87.88 105 TYR A C 1
ATOM 844 O O . TYR A 1 105 ? -22.516 8.367 8.297 1 87.88 105 TYR A O 1
ATOM 852 N N . TYR A 1 106 ? -22.562 10.562 8.758 1 90.38 106 TYR A N 1
ATOM 853 C CA . TYR A 1 106 ? -21.219 10.766 8.219 1 90.38 106 TYR A CA 1
ATOM 854 C C . TYR A 1 106 ? -20.172 10.047 9.062 1 90.38 106 TYR A C 1
ATOM 856 O O . TYR A 1 106 ? -19.219 9.477 8.531 1 90.38 106 TYR A O 1
ATOM 864 N N . LYS A 1 107 ? -20.438 10.016 10.273 1 89.12 107 LYS A N 1
ATOM 865 C CA . LYS A 1 107 ? -19.547 9.273 11.172 1 89.12 107 LYS A CA 1
ATOM 866 C C . LYS A 1 107 ? -19.609 7.777 10.883 1 89.12 107 LYS A C 1
ATOM 868 O O . LYS A 1 107 ? -18.578 7.105 10.859 1 89.12 107 LYS A O 1
ATOM 873 N N . GLY A 1 108 ? -20.766 7.285 10.664 1 87.44 108 GLY A N 1
ATOM 874 C CA . GLY A 1 108 ? -20.938 5.883 10.312 1 87.44 108 GLY A CA 1
ATOM 875 C C . GLY A 1 108 ? -20.266 5.508 9.008 1 87.44 108 GLY A C 1
ATOM 876 O O . GLY A 1 108 ? -19.609 4.465 8.914 1 87.44 108 GLY A O 1
ATOM 877 N N . VAL A 1 109 ? -20.438 6.391 8.047 1 87.25 109 VAL A N 1
ATOM 878 C CA . VAL A 1 109 ? -19.812 6.152 6.746 1 87.25 109 VAL A CA 1
ATOM 879 C C . VAL A 1 109 ? -18.297 6.109 6.895 1 87.25 109 VAL A C 1
ATOM 881 O O . VAL A 1 109 ? -17.641 5.266 6.289 1 87.25 109 VAL A O 1
ATOM 884 N N . TYR A 1 110 ? -17.75 7.008 7.672 1 88.31 110 TYR A N 1
ATOM 885 C CA . TYR A 1 110 ? -16.312 7.059 7.902 1 88.31 110 TYR A CA 1
ATOM 886 C C . TYR A 1 110 ? -15.812 5.746 8.492 1 88.31 110 TYR A C 1
ATOM 888 O O . TYR A 1 110 ? -14.867 5.148 7.969 1 88.31 110 TYR A O 1
ATOM 896 N N . TYR A 1 111 ? -16.484 5.238 9.461 1 82.06 111 TYR A N 1
ATOM 897 C CA . TYR A 1 111 ? -16.016 4.027 10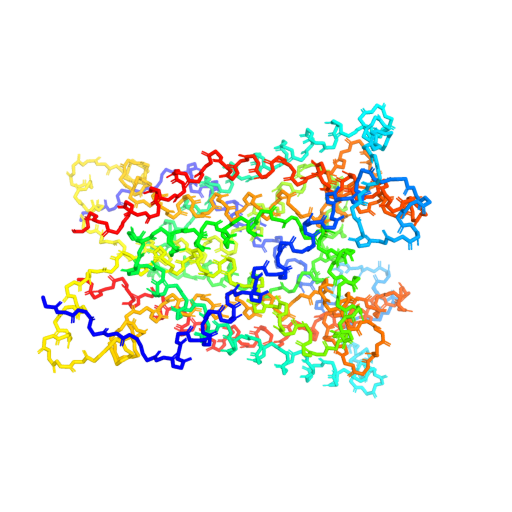.141 1 82.06 111 TYR A CA 1
ATOM 898 C C . TYR A 1 111 ? -16.203 2.805 9.258 1 82.06 111 TYR A C 1
ATOM 900 O O . TYR A 1 111 ? -15.414 1.865 9.305 1 82.06 111 TYR A O 1
ATOM 908 N N . TYR A 1 112 ? -17.203 2.902 8.531 1 81.12 112 TYR A N 1
ATOM 909 C CA . TYR A 1 112 ? -17.422 1.814 7.582 1 81.12 112 TYR A CA 1
ATOM 910 C C . TYR A 1 112 ? -16.281 1.742 6.57 1 81.12 112 TYR A C 1
ATOM 912 O O . TYR A 1 112 ? -15.75 0.663 6.297 1 81.12 112 TYR A O 1
ATOM 920 N N . LEU A 1 113 ? -15.945 2.828 5.988 1 84.19 113 LEU A N 1
ATOM 921 C CA . LEU A 1 113 ? -14.859 2.875 5.012 1 84.19 113 LEU A CA 1
ATOM 922 C C . LEU A 1 113 ? -13.539 2.48 5.652 1 84.19 113 LEU A C 1
ATOM 924 O O . LEU A 1 113 ? -12.719 1.8 5.027 1 84.19 113 LEU A O 1
ATOM 928 N N . LEU A 1 114 ? -13.391 2.873 6.887 1 81.25 114 LEU A N 1
ATOM 929 C CA . LEU A 1 114 ? -12.164 2.539 7.602 1 81.25 114 LEU A CA 1
ATOM 930 C C . LEU A 1 114 ? -12.055 1.034 7.816 1 81.25 114 LEU A C 1
ATOM 932 O O . LEU A 1 114 ? -10.953 0.479 7.785 1 81.25 114 LEU A O 1
ATOM 936 N N . MET A 1 115 ? -13.18 0.371 8.031 1 77.56 115 MET A N 1
ATOM 937 C CA . MET A 1 115 ? -13.195 -1.078 8.211 1 77.56 115 MET A CA 1
ATOM 938 C C . MET A 1 115 ? -12.633 -1.784 6.977 1 77.56 115 MET A C 1
ATOM 940 O O . MET A 1 115 ? -12.031 -2.852 7.09 1 77.56 115 MET A O 1
ATOM 944 N N . GLY A 1 116 ? -12.82 -1.182 5.824 1 78.88 116 GLY A N 1
ATOM 945 C CA . GLY A 1 116 ? -12.328 -1.753 4.582 1 78.88 116 GLY A CA 1
ATOM 946 C C . GLY A 1 116 ? -10.812 -1.87 4.539 1 78.88 116 GLY A C 1
ATOM 947 O O . GLY A 1 116 ? -10.273 -2.699 3.805 1 78.88 116 GLY A O 1
ATOM 948 N N . LEU A 1 117 ? -10.109 -1.051 5.293 1 77.38 117 LEU A N 1
ATOM 949 C CA . LEU A 1 117 ? -8.656 -1.094 5.359 1 77.38 117 LEU A CA 1
ATOM 950 C C . LEU A 1 117 ? -8.172 -2.418 5.945 1 77.38 117 LEU A C 1
ATOM 952 O O . LEU A 1 117 ? -7.031 -2.824 5.719 1 77.38 117 LEU A O 1
ATOM 956 N N . PHE A 1 118 ? -9.078 -3.088 6.641 1 71.69 118 PHE A N 1
ATOM 957 C CA . PHE A 1 118 ? -8.664 -4.262 7.398 1 71.69 118 PHE A CA 1
ATOM 958 C C . PHE A 1 118 ? -9.031 -5.543 6.656 1 71.69 118 PHE A C 1
ATOM 960 O O . PHE A 1 118 ? -8.766 -6.645 7.141 1 71.69 118 PHE A O 1
ATOM 967 N N . ILE A 1 119 ? -9.609 -5.375 5.578 1 71.5 119 ILE A N 1
ATOM 968 C CA . ILE A 1 119 ? -9.953 -6.543 4.777 1 71.5 119 ILE A CA 1
ATOM 969 C C . ILE A 1 119 ? -8.703 -7.074 4.074 1 71.5 119 ILE A C 1
ATOM 971 O O . ILE A 1 119 ? -8.047 -6.344 3.33 1 71.5 119 ILE A O 1
ATOM 975 N N . PRO A 1 120 ? -8.344 -8.312 4.316 1 69.38 120 PRO A N 1
ATOM 976 C CA . PRO A 1 120 ? -7.176 -8.891 3.646 1 69.38 120 PRO A CA 1
ATOM 977 C C . PRO A 1 120 ? -7.359 -8.992 2.135 1 69.38 120 PRO A C 1
ATOM 979 O O . PRO A 1 120 ? -8.469 -9.258 1.658 1 69.38 120 PRO A O 1
ATOM 982 N N . SER A 1 121 ? -6.293 -8.773 1.453 1 68.25 121 SER A N 1
ATOM 983 C CA . SER A 1 121 ? -6.336 -8.789 -0.005 1 68.25 121 SER A CA 1
ATOM 984 C C . SER A 1 121 ? -6.734 -10.164 -0.531 1 68.25 121 SER A C 1
ATOM 986 O O . SER A 1 121 ? -7.391 -10.273 -1.567 1 68.25 121 SER A O 1
ATOM 988 N N . GLN A 1 122 ? -6.352 -11.141 0.142 1 64.94 122 GLN A N 1
ATOM 989 C CA . GLN A 1 122 ? -6.629 -12.5 -0.307 1 64.94 122 GLN A CA 1
ATOM 990 C C . GLN A 1 122 ? -8.125 -12.812 -0.233 1 64.94 122 GLN A C 1
ATOM 992 O O . GLN A 1 122 ? -8.633 -13.633 -1.001 1 64.94 122 GLN A O 1
ATOM 997 N N . VAL A 1 123 ? -8.797 -12.25 0.799 1 63.91 123 VAL A N 1
ATOM 998 C CA . VAL A 1 123 ? -10.227 -12.445 0.995 1 63.91 123 VAL A CA 1
ATOM 999 C C . VAL A 1 123 ? -11 -11.844 -0.18 1 63.91 123 VAL A C 1
ATOM 1001 O O . VAL A 1 123 ? -12.062 -12.344 -0.549 1 63.91 123 VAL A O 1
ATOM 1004 N N . ILE A 1 124 ? -10.258 -10.938 -0.789 1 69.06 124 ILE A N 1
ATOM 1005 C CA . ILE A 1 124 ? -10.867 -10.234 -1.915 1 69.06 124 ILE A CA 1
ATOM 1006 C C . ILE A 1 124 ? -10.727 -11.078 -3.184 1 69.06 124 ILE A C 1
ATOM 1008 O O . ILE A 1 124 ? -11.57 -11.008 -4.078 1 69.06 124 ILE A O 1
ATOM 1012 N N . MET A 1 125 ? -9.867 -11.969 -3.209 1 73.5 125 MET A N 1
ATOM 1013 C CA . MET A 1 125 ? -9.523 -12.672 -4.441 1 73.5 125 MET A CA 1
ATOM 1014 C C . MET A 1 125 ? -10.719 -13.461 -4.969 1 73.5 125 MET A C 1
ATOM 1016 O O . MET A 1 125 ? -11.148 -13.25 -6.102 1 73.5 125 MET A O 1
ATOM 1020 N N . LEU A 1 126 ? -11.273 -14.312 -4.137 1 76 126 LEU A N 1
ATOM 1021 C CA . LEU A 1 126 ? -12.32 -15.195 -4.66 1 76 126 LEU A CA 1
ATOM 1022 C C . LEU A 1 126 ? -13.68 -14.5 -4.637 1 76 126 LEU A C 1
ATOM 1024 O O . LEU A 1 126 ? -14.359 -14.438 -5.66 1 76 126 LEU A O 1
ATOM 1028 N N . PRO A 1 127 ? -13.984 -13.875 -3.604 1 78.56 127 PRO A N 1
ATOM 1029 C CA . PRO A 1 127 ? -15.312 -13.258 -3.551 1 78.56 127 PRO A CA 1
ATOM 1030 C C . PRO A 1 127 ? -15.477 -12.125 -4.559 1 78.56 127 PRO A C 1
ATOM 1032 O O . PRO A 1 127 ? -16.531 -11.992 -5.176 1 78.56 127 PRO A O 1
ATOM 1035 N N . VAL A 1 128 ? -14.531 -11.375 -4.758 1 82.5 128 VAL A N 1
ATOM 1036 C CA . VAL A 1 128 ? -14.617 -10.242 -5.664 1 82.5 128 VAL A CA 1
ATOM 1037 C C . VAL A 1 128 ? -14.672 -10.734 -7.109 1 82.5 128 VAL A C 1
ATOM 1039 O O . VAL A 1 128 ? -15.422 -10.195 -7.926 1 82.5 128 VAL A O 1
ATOM 1042 N N . THR A 1 129 ? -13.891 -11.758 -7.363 1 84.75 129 THR A N 1
ATOM 1043 C CA . THR A 1 129 ? -13.93 -12.305 -8.711 1 84.75 129 THR A CA 1
ATOM 1044 C C . THR A 1 129 ? -15.32 -12.852 -9.039 1 84.75 129 THR A C 1
ATOM 1046 O O . THR A 1 129 ? -15.836 -12.625 -10.133 1 84.75 129 THR A O 1
ATOM 1049 N N . LYS A 1 130 ? -15.836 -13.586 -8.117 1 82.44 130 LYS A N 1
ATOM 1050 C CA . LYS A 1 130 ? -17.172 -14.133 -8.32 1 82.44 130 LYS A CA 1
ATOM 1051 C C . LYS A 1 130 ? -18.203 -13.023 -8.492 1 82.44 130 LYS A C 1
ATOM 1053 O O . LYS A 1 130 ? -19.078 -13.109 -9.352 1 82.44 130 LYS A O 1
ATOM 1058 N N . LEU A 1 131 ? -18.109 -12.039 -7.66 1 83.75 131 LEU A N 1
ATOM 1059 C CA . LEU A 1 131 ? -19.016 -10.898 -7.738 1 83.75 131 LEU A CA 1
ATOM 1060 C C . LEU A 1 131 ? -18.906 -10.211 -9.094 1 83.75 131 LEU A C 1
ATOM 1062 O O . LEU A 1 131 ? -19.922 -9.953 -9.758 1 83.75 131 LEU A O 1
ATOM 1066 N N . MET A 1 132 ? -17.719 -9.953 -9.547 1 88.94 132 MET A N 1
ATOM 1067 C CA . MET A 1 132 ? -17.484 -9.227 -10.789 1 88.94 132 MET A CA 1
ATOM 1068 C C . MET A 1 132 ? -17.891 -10.078 -11.992 1 88.94 132 MET A C 1
ATOM 1070 O O . MET A 1 132 ? -18.328 -9.547 -13.016 1 88.94 132 MET A O 1
ATOM 1074 N N . THR A 1 133 ? -17.688 -11.344 -11.828 1 90.12 133 THR A N 1
ATOM 1075 C CA . THR A 1 133 ? -18.141 -12.258 -12.875 1 90.12 133 THR A CA 1
ATOM 1076 C C . THR A 1 133 ? -19.656 -12.164 -13.039 1 90.12 133 THR A C 1
ATOM 1078 O O . THR A 1 133 ? -20.156 -12.023 -14.164 1 90.12 133 THR A O 1
ATOM 1081 N N . ASN A 1 134 ? -20.344 -12.188 -11.945 1 87.19 134 ASN A N 1
ATOM 1082 C CA . ASN A 1 134 ? -21.797 -12.148 -11.969 1 87.19 134 ASN A CA 1
ATOM 1083 C C . ASN A 1 134 ? -22.312 -10.82 -12.523 1 87.19 134 ASN A C 1
ATOM 1085 O O . ASN A 1 134 ? -23.359 -10.766 -13.156 1 87.19 134 ASN A O 1
ATOM 1089 N N . LEU A 1 135 ? -21.531 -9.789 -12.344 1 89.44 135 LEU A N 1
ATOM 1090 C CA . LEU A 1 135 ? -21.906 -8.469 -12.828 1 89.44 135 LEU A CA 1
ATOM 1091 C C . LEU A 1 135 ? -21.422 -8.242 -14.258 1 89.44 135 LEU A C 1
ATOM 1093 O O . LEU A 1 135 ? -21.656 -7.184 -14.844 1 89.44 135 LEU A O 1
ATOM 1097 N N . ASN A 1 136 ? -20.766 -9.227 -14.789 1 94.38 136 ASN A N 1
ATOM 1098 C CA . ASN A 1 136 ? -20.156 -9.141 -16.109 1 94.38 136 ASN A CA 1
ATOM 1099 C C . ASN A 1 136 ? -19.203 -7.961 -16.219 1 94.38 136 ASN A C 1
ATOM 1101 O O . ASN A 1 136 ? -19.219 -7.211 -17.188 1 94.38 136 ASN A O 1
ATOM 1105 N N . MET A 1 137 ? -18.422 -7.793 -15.172 1 94 137 MET A N 1
ATOM 1106 C CA . MET A 1 137 ? -17.516 -6.656 -15.102 1 94 137 MET A CA 1
ATOM 1107 C C . MET A 1 137 ? -16.062 -7.121 -15.062 1 94 137 MET A C 1
ATOM 1109 O O . MET A 1 137 ? -15.211 -6.461 -14.469 1 94 137 MET A O 1
ATOM 1113 N N . LEU A 1 138 ? -15.805 -8.227 -15.672 1 95.38 138 LEU A N 1
ATOM 1114 C CA . LEU A 1 138 ? -14.43 -8.68 -15.836 1 95.38 138 LEU A CA 1
ATOM 1115 C C . LEU A 1 138 ? -13.773 -7.98 -17.016 1 95.38 138 LEU A C 1
ATOM 1117 O O . LEU A 1 138 ? -13.398 -8.633 -18 1 95.38 138 LEU A O 1
ATOM 1121 N N . ASN A 1 139 ? -13.633 -6.711 -16.875 1 96.56 139 ASN A N 1
ATOM 1122 C CA . ASN A 1 139 ? -13.102 -5.832 -17.906 1 96.56 139 ASN A CA 1
ATOM 1123 C C . ASN A 1 139 ? -12.453 -4.59 -17.312 1 96.56 139 ASN A C 1
ATOM 1125 O O . ASN A 1 139 ? -12.266 -4.504 -16.094 1 96.56 139 ASN A O 1
ATOM 1129 N N . ARG A 1 140 ? -12.078 -3.689 -18.188 1 96.19 140 ARG A N 1
ATOM 1130 C CA . ARG A 1 140 ? -11.367 -2.486 -17.766 1 96.19 140 ARG A CA 1
ATOM 1131 C C . ARG A 1 140 ? -12.227 -1.653 -16.812 1 96.19 140 ARG A C 1
ATOM 1133 O O . ARG A 1 140 ? -11.719 -1.116 -15.828 1 96.19 140 ARG A O 1
ATOM 1140 N N . GLN A 1 141 ? -13.43 -1.565 -17.078 1 94.88 141 GLN A N 1
ATOM 1141 C CA . GLN A 1 141 ? -14.336 -0.76 -16.266 1 94.88 141 GLN A CA 1
ATOM 1142 C C . GLN A 1 141 ? -14.461 -1.328 -14.859 1 94.88 141 GLN A C 1
ATOM 1144 O O . GLN A 1 141 ? -14.461 -0.579 -13.883 1 94.88 141 GLN A O 1
ATOM 1149 N N . GLY A 1 142 ? -14.586 -2.623 -14.812 1 93.81 142 GLY A N 1
ATOM 1150 C CA . GLY A 1 142 ? -14.664 -3.26 -13.508 1 93.81 142 GLY A CA 1
ATOM 1151 C C . GLY A 1 142 ? -13.422 -3.037 -12.664 1 93.81 142 GLY A C 1
ATOM 1152 O O . GLY A 1 142 ? -13.516 -2.797 -11.461 1 93.81 142 GLY A O 1
ATOM 1153 N N . LEU A 1 143 ? -12.266 -3.115 -13.297 1 96.06 143 LEU A N 1
ATOM 1154 C CA . LEU A 1 143 ? -11 -2.908 -12.594 1 96.06 143 LEU A CA 1
ATOM 1155 C C . LEU A 1 143 ? -10.898 -1.477 -12.07 1 96.06 143 LEU A C 1
ATOM 1157 O O . LEU A 1 143 ? -10.508 -1.255 -10.922 1 96.06 143 LEU A O 1
ATOM 1161 N N . ILE A 1 144 ? -11.258 -0.523 -12.898 1 95.62 144 ILE A N 1
ATOM 1162 C CA . ILE A 1 144 ? -11.203 0.889 -12.531 1 95.62 144 ILE A CA 1
ATOM 1163 C C . ILE A 1 144 ? -12.125 1.152 -11.344 1 95.62 144 ILE A C 1
ATOM 1165 O O . ILE A 1 144 ? -11.75 1.869 -10.414 1 95.62 144 ILE A O 1
ATOM 1169 N N . LEU A 1 145 ? -13.242 0.574 -11.344 1 90.38 145 LEU A N 1
ATOM 1170 C CA . LEU A 1 145 ? -14.195 0.727 -10.25 1 90.38 145 LEU A CA 1
ATOM 1171 C C . LEU A 1 145 ? -13.633 0.159 -8.953 1 90.38 145 LEU A C 1
ATOM 1173 O O . LEU A 1 145 ? -13.82 0.744 -7.887 1 90.38 145 LEU A O 1
ATOM 1177 N N . LEU A 1 146 ? -13.023 -0.961 -9.086 1 89.88 146 LEU A N 1
ATOM 1178 C CA . LEU A 1 146 ? -12.438 -1.585 -7.906 1 89.88 146 LEU A CA 1
ATOM 1179 C C . LEU A 1 146 ? -11.32 -0.724 -7.336 1 89.88 146 LEU A C 1
ATOM 1181 O O . LEU A 1 146 ? -11.203 -0.575 -6.117 1 89.88 146 LEU A O 1
ATOM 1185 N N . TYR A 1 147 ? -10.484 -0.183 -8.18 1 92.94 147 TYR A N 1
ATOM 1186 C CA . TYR A 1 147 ? -9.422 0.7 -7.715 1 92.94 147 TYR A CA 1
ATOM 1187 C C . TYR A 1 147 ? -9.992 1.904 -6.977 1 92.94 147 TYR A C 1
ATOM 1189 O O . TYR A 1 147 ? -9.484 2.293 -5.922 1 92.94 147 TYR A O 1
ATOM 1197 N N . ALA A 1 148 ? -11.016 2.457 -7.539 1 90 148 ALA A N 1
ATOM 1198 C CA . ALA A 1 148 ? -11.656 3.604 -6.895 1 90 148 ALA A CA 1
ATOM 1199 C C . ALA A 1 148 ? -12.227 3.219 -5.531 1 90 148 ALA A C 1
ATOM 1201 O O . ALA A 1 148 ? -12.062 3.951 -4.551 1 90 148 ALA A O 1
ATOM 1202 N N . ALA A 1 149 ? -12.859 2.092 -5.504 1 85.31 149 ALA A N 1
ATOM 1203 C CA . ALA A 1 149 ? -13.477 1.627 -4.266 1 85.31 149 ALA A CA 1
ATOM 1204 C C . ALA A 1 149 ? -12.43 1.368 -3.188 1 85.31 149 ALA A C 1
ATOM 1206 O O . ALA A 1 149 ? -12.602 1.769 -2.035 1 85.31 149 ALA A O 1
ATOM 1207 N N . TYR A 1 150 ? -11.391 0.715 -3.582 1 85.69 150 TYR A N 1
ATOM 1208 C CA . TYR A 1 150 ? -10.367 0.359 -2.605 1 85.69 150 TYR A CA 1
ATOM 1209 C C . TYR A 1 150 ? -9.57 1.585 -2.178 1 85.69 150 TYR A C 1
ATOM 1211 O O . TYR A 1 150 ? -9.117 1.673 -1.033 1 85.69 150 TYR A O 1
ATOM 1219 N N . SER A 1 151 ? -9.359 2.502 -3.07 1 89.69 151 SER A N 1
ATOM 1220 C CA . SER A 1 151 ? -8.656 3.729 -2.717 1 89.69 151 SER A CA 1
ATOM 1221 C C . SER A 1 151 ? -9.469 4.57 -1.737 1 89.69 151 SER A C 1
ATOM 1223 O O . SER A 1 151 ? -8.898 5.328 -0.945 1 89.69 151 SER A O 1
ATOM 1225 N N . LEU A 1 152 ? -10.797 4.441 -1.818 1 88.31 152 LEU A N 1
ATOM 1226 C CA . LEU A 1 152 ? -11.656 5.199 -0.919 1 88.31 152 LEU A CA 1
ATOM 1227 C C . LEU A 1 152 ? -11.328 4.887 0.538 1 88.31 152 LEU A C 1
ATOM 1229 O O . LEU A 1 152 ? -11.375 5.777 1.391 1 88.31 152 LEU A O 1
ATOM 1233 N N . THR A 1 153 ? -10.984 3.662 0.822 1 85.06 153 THR A N 1
ATOM 1234 C CA . THR A 1 153 ? -10.727 3.264 2.201 1 85.06 153 THR A CA 1
ATOM 1235 C C . THR A 1 153 ? -9.484 3.961 2.748 1 85.06 153 THR A C 1
ATOM 1237 O O . THR A 1 153 ? -9.586 4.797 3.648 1 85.06 153 THR A O 1
ATOM 1240 N N . GLN A 1 154 ? -8.398 3.799 2.068 1 84.12 154 GLN A N 1
ATOM 1241 C CA . GLN A 1 154 ? -7.16 4.426 2.527 1 84.12 154 GLN A CA 1
ATOM 1242 C C . GLN A 1 154 ? -7.191 5.934 2.299 1 84.12 154 GLN A C 1
ATOM 1244 O O . GLN A 1 154 ? -6.723 6.703 3.141 1 84.12 154 GLN A O 1
ATOM 1249 N N . GLY A 1 155 ? -7.723 6.359 1.243 1 89.75 155 GLY A N 1
ATOM 1250 C CA . GLY A 1 155 ? -7.781 7.773 0.911 1 89.75 155 GLY A CA 1
ATOM 1251 C C . GLY A 1 155 ? -8.625 8.586 1.88 1 89.75 155 GLY A C 1
ATOM 1252 O O . GLY A 1 155 ? -8.203 9.648 2.336 1 89.75 155 GLY A O 1
ATOM 1253 N N . VAL A 1 156 ? -9.75 8.078 2.176 1 90.19 156 VAL A N 1
ATOM 1254 C CA . VAL A 1 156 ? -10.648 8.773 3.092 1 90.19 156 VAL A CA 1
ATOM 1255 C C . VAL A 1 156 ? -10.016 8.859 4.477 1 90.19 156 VAL A C 1
ATOM 1257 O O . VAL A 1 156 ? -10.117 9.883 5.156 1 90.19 156 VAL A O 1
ATOM 1260 N N . PHE A 1 157 ? -9.414 7.859 4.816 1 84.56 157 PHE A N 1
ATOM 1261 C CA . PHE A 1 157 ? -8.719 7.859 6.098 1 84.56 157 PHE A CA 1
ATOM 1262 C C . PHE A 1 157 ? -7.691 8.984 6.152 1 84.56 157 PHE A C 1
ATOM 1264 O O . PHE A 1 157 ? -7.664 9.758 7.113 1 84.56 157 PHE A O 1
ATOM 1271 N N . LEU A 1 158 ? -6.941 9.141 5.203 1 83.5 158 LEU A N 1
ATOM 1272 C CA . LEU A 1 158 ? -5.879 10.133 5.176 1 83.5 158 LEU A CA 1
ATOM 1273 C C . LEU A 1 158 ? -6.453 11.539 5.023 1 83.5 158 LEU A C 1
ATOM 1275 O O . LEU A 1 158 ? -6.043 12.461 5.73 1 83.5 158 LEU A O 1
ATOM 1279 N N . PHE A 1 159 ? -7.445 11.688 4.219 1 89.25 159 PHE A N 1
ATOM 1280 C CA . PHE A 1 159 ? -7.926 13 3.822 1 89.25 159 PHE A CA 1
ATOM 1281 C C . PHE A 1 159 ? -8.828 13.602 4.898 1 89.25 159 PHE A C 1
ATOM 1283 O O . PHE A 1 159 ? -8.789 14.805 5.148 1 89.25 159 PHE A O 1
ATOM 1290 N N . VAL A 1 160 ? -9.633 12.797 5.457 1 89.75 160 VAL A N 1
ATOM 1291 C CA . VAL A 1 160 ? -10.516 13.312 6.492 1 89.75 160 VAL A CA 1
ATOM 1292 C C . VAL A 1 160 ? -9.695 13.891 7.641 1 89.75 160 VAL A C 1
ATOM 1294 O O . VAL A 1 160 ? -9.969 15 8.109 1 89.75 160 VAL A O 1
ATOM 1297 N N . ASN A 1 161 ? -8.703 13.141 7.98 1 78.69 161 ASN A N 1
ATOM 1298 C CA . ASN A 1 161 ? -7.832 13.609 9.047 1 78.69 161 ASN A CA 1
ATOM 1299 C C . ASN A 1 161 ? -7.125 14.906 8.664 1 78.69 161 ASN A C 1
ATOM 1301 O O . ASN A 1 161 ? -6.965 15.797 9.5 1 78.69 161 ASN A O 1
ATOM 1305 N N . TYR A 1 162 ? -6.762 15.031 7.52 1 83 162 TYR A N 1
ATOM 1306 C CA . TYR A 1 162 ? -6.074 16.219 7.023 1 83 162 TYR A CA 1
ATOM 1307 C C . TYR A 1 162 ? -7.02 17.422 6.988 1 83 162 TYR A C 1
ATOM 1309 O O . TYR A 1 162 ? -6.668 18.516 7.445 1 83 162 TYR A O 1
ATOM 1317 N N . ILE A 1 163 ? -8.203 17.234 6.582 1 89.81 163 ILE A N 1
ATOM 1318 C CA . ILE A 1 163 ? -9.172 18.312 6.43 1 89.81 163 ILE A CA 1
ATOM 1319 C C . ILE A 1 163 ? -9.656 18.766 7.805 1 89.81 163 ILE A C 1
ATOM 1321 O O . ILE A 1 163 ? -9.859 19.969 8.039 1 89.81 163 ILE A O 1
ATOM 1325 N N . ARG A 1 164 ? -9.797 17.859 8.586 1 86.75 164 ARG A N 1
ATOM 1326 C CA . ARG A 1 164 ? -10.25 18.188 9.93 1 86.75 164 ARG A CA 1
ATOM 1327 C C . ARG A 1 164 ? -9.203 19.031 10.664 1 86.75 164 ARG A C 1
ATOM 1329 O O . ARG A 1 164 ? -9.539 19.766 11.602 1 86.75 164 ARG A O 1
ATOM 1336 N N . GLY A 1 165 ? -8.047 18.906 10.25 1 82.5 165 GLY A N 1
ATOM 1337 C CA . GLY A 1 165 ? -6.984 19.719 10.844 1 82.5 165 GLY A CA 1
ATOM 1338 C C . GLY A 1 165 ? -6.984 21.156 10.367 1 82.5 165 GLY A C 1
ATOM 1339 O O . GLY A 1 165 ? -6.359 22.016 10.984 1 82.5 165 GLY A O 1
ATOM 1340 N N . LEU A 1 166 ? -7.711 21.453 9.352 1 85.06 166 LEU A N 1
ATOM 1341 C CA . LEU A 1 166 ? -7.828 22.812 8.844 1 85.06 166 LEU A CA 1
ATOM 1342 C C . LEU A 1 166 ? -8.828 23.625 9.664 1 85.06 166 LEU A C 1
ATOM 1344 O O . LEU A 1 166 ? -9.891 23.109 10.031 1 85.06 166 LEU A O 1
ATOM 1348 N N . PRO A 1 167 ? -8.453 24.844 9.945 1 89.5 167 PRO A N 1
ATOM 1349 C CA . PRO A 1 167 ? -9.414 25.688 10.68 1 89.5 167 PRO A CA 1
ATOM 1350 C C . PRO A 1 167 ? -10.688 25.938 9.883 1 89.5 167 PRO A C 1
ATOM 1352 O O . PRO A 1 167 ? -10.633 26.312 8.711 1 89.5 167 PRO A O 1
ATOM 1355 N N . PHE A 1 168 ? -11.773 25.781 10.57 1 90.69 168 PHE A N 1
ATOM 1356 C CA . PHE A 1 168 ? -13.062 25.953 9.922 1 90.69 168 PHE A CA 1
ATOM 1357 C C . PHE A 1 168 ? -13.328 27.422 9.617 1 90.69 168 PHE A C 1
ATOM 1359 O O . PHE A 1 168 ? -14.141 27.734 8.742 1 90.69 168 PHE A O 1
ATOM 1366 N N . GLU A 1 169 ? -12.625 28.234 10.281 1 92.06 169 GLU A N 1
ATOM 1367 C CA . GLU A 1 169 ? -12.805 29.688 10.148 1 92.06 169 GLU A CA 1
ATOM 1368 C C . GLU A 1 169 ? -12.578 30.141 8.703 1 92.06 169 GLU A C 1
ATOM 1370 O O . GLU A 1 169 ? -13.203 31.094 8.242 1 92.06 169 GLU A O 1
ATOM 1375 N N . ILE A 1 170 ? -11.758 29.438 8.07 1 90.81 170 ILE A N 1
ATOM 1376 C CA . ILE A 1 170 ? -11.461 29.766 6.68 1 90.81 170 ILE A CA 1
ATOM 1377 C C . ILE A 1 170 ? -12.711 29.562 5.82 1 90.81 170 ILE A C 1
ATOM 1379 O O . ILE A 1 170 ? -13.008 30.375 4.945 1 90.81 170 ILE A O 1
ATOM 1383 N N . GLU A 1 171 ? -13.383 28.547 6.09 1 92.88 171 GLU A N 1
ATOM 1384 C CA . GLU A 1 171 ? -14.602 28.25 5.344 1 92.88 171 GLU A CA 1
ATOM 1385 C C . GLU A 1 171 ? -15.734 29.188 5.758 1 92.88 171 GLU A C 1
ATOM 1387 O O . GLU A 1 171 ? -16.547 29.578 4.93 1 92.88 171 GLU A O 1
ATOM 1392 N N . GLU A 1 172 ? -15.758 29.531 6.973 1 92.69 172 GLU A N 1
ATOM 1393 C CA . GLU A 1 172 ? -16.766 30.469 7.469 1 92.69 172 GLU A CA 1
ATOM 1394 C C . GLU A 1 172 ? -16.641 31.828 6.773 1 92.69 172 GLU A C 1
ATOM 1396 O O . GLU A 1 172 ? -17.641 32.438 6.426 1 92.69 172 GLU A O 1
ATOM 1401 N N . SER A 1 173 ? -15.391 32.219 6.629 1 93.69 173 SER A N 1
ATOM 1402 C CA . SER A 1 173 ? -15.156 33.5 5.938 1 93.69 173 SER A CA 1
ATOM 1403 C C . SER A 1 173 ? -15.648 33.438 4.496 1 93.69 173 SER A C 1
ATOM 1405 O O . SER A 1 173 ? -16.219 34.406 3.988 1 93.69 173 SER A O 1
ATOM 1407 N N . ALA A 1 174 ? -15.492 32.375 3.92 1 93.12 174 ALA A N 1
ATOM 1408 C CA . ALA A 1 174 ? -15.961 32.188 2.549 1 93.12 174 ALA A CA 1
ATOM 1409 C C . ALA A 1 174 ? -17.484 32.25 2.48 1 93.12 174 ALA A C 1
ATOM 1411 O O . ALA A 1 174 ? -18.047 32.812 1.549 1 93.12 174 ALA A O 1
ATOM 1412 N N . TYR A 1 175 ? -18.062 31.641 3.449 1 91.19 175 TYR A N 1
ATOM 1413 C CA . TYR A 1 175 ? -19.531 31.688 3.529 1 91.19 175 TYR A CA 1
ATOM 1414 C C . TYR A 1 175 ? -20.016 33.125 3.703 1 91.19 175 TYR A C 1
ATOM 1416 O O . TYR A 1 175 ? -21.016 33.5 3.098 1 91.19 175 TYR A O 1
ATOM 1424 N N . MET A 1 176 ? -19.328 33.781 4.441 1 94.12 176 MET A N 1
ATOM 1425 C CA . MET A 1 176 ? -19.688 35.188 4.668 1 94.12 176 MET A CA 1
ATOM 1426 C C . MET A 1 176 ? -19.531 36 3.385 1 94.12 176 MET A C 1
ATOM 1428 O O . MET A 1 176 ? -20.297 36.938 3.146 1 94.12 176 MET A O 1
ATOM 1432 N N . ASP A 1 177 ? -18.578 35.656 2.537 1 93.75 177 ASP A N 1
ATOM 1433 C CA . ASP A 1 177 ? -18.359 36.312 1.256 1 93.75 177 ASP A CA 1
ATOM 1434 C C . ASP A 1 177 ? -19.375 35.844 0.212 1 93.75 177 ASP A C 1
ATOM 1436 O O . ASP A 1 177 ? -19.328 36.281 -0.941 1 93.75 177 ASP A O 1
ATOM 1440 N N . GLY A 1 178 ? -20.266 34.906 0.604 1 92.06 178 GLY A N 1
ATOM 1441 C CA . GLY A 1 178 ? -21.359 34.5 -0.275 1 92.06 178 GLY A CA 1
ATOM 1442 C C . GLY A 1 178 ? -21.109 33.219 -1.001 1 92.06 178 GLY A C 1
ATOM 1443 O O . GLY A 1 178 ? -21.922 32.781 -1.831 1 92.06 178 GLY A O 1
ATOM 1444 N N . CYS A 1 179 ? -20 32.562 -0.678 1 92.5 179 CYS A N 1
ATOM 1445 C CA . CYS A 1 179 ? -19.703 31.281 -1.335 1 92.5 179 CYS A CA 1
ATOM 1446 C C . CYS A 1 179 ? -20.625 30.172 -0.817 1 92.5 179 CYS A C 1
ATOM 1448 O O . CYS A 1 179 ? -20.938 30.125 0.374 1 92.5 179 CYS A O 1
ATOM 1450 N N . ASN A 1 180 ? -21.062 29.312 -1.801 1 90.88 180 ASN A N 1
ATOM 1451 C CA . ASN A 1 180 ? -21.766 28.109 -1.37 1 90.88 180 ASN A CA 1
ATOM 1452 C C . ASN A 1 180 ? -20.781 26.984 -1.046 1 90.88 180 ASN A C 1
ATOM 1454 O O . ASN A 1 180 ? -19.562 27.172 -1.14 1 90.88 180 ASN A O 1
ATOM 1458 N N . VAL A 1 181 ? -21.297 25.844 -0.635 1 89.69 181 VAL A N 1
ATOM 1459 C CA . VAL A 1 181 ? -20.484 24.75 -0.141 1 89.69 181 VAL A CA 1
ATOM 1460 C C . VAL A 1 181 ? -19.562 24.25 -1.255 1 89.69 181 VAL A C 1
ATOM 1462 O O . VAL A 1 181 ? -18.375 24.016 -1.029 1 89.69 181 VAL A O 1
ATOM 1465 N N . PHE A 1 182 ? -20.125 24.125 -2.426 1 89.38 182 PHE A N 1
ATOM 1466 C CA . PHE A 1 182 ? -19.344 23.625 -3.553 1 89.38 182 PHE A CA 1
ATOM 1467 C C . PHE A 1 182 ? -18.266 24.625 -3.945 1 89.38 182 PHE A C 1
ATOM 1469 O O . PHE A 1 182 ? -17.125 24.25 -4.227 1 89.38 182 PHE A O 1
ATOM 1476 N N . GLN A 1 183 ? -18.625 25.891 -3.959 1 91.62 183 GLN A N 1
ATOM 1477 C CA . GLN A 1 183 ? -17.656 26.938 -4.273 1 91.62 183 GLN A CA 1
ATOM 1478 C C . GLN A 1 183 ? -16.531 26.984 -3.234 1 91.62 183 GLN A C 1
ATOM 1480 O O . GLN A 1 183 ? -15.367 27.125 -3.586 1 91.62 183 GLN A O 1
ATOM 1485 N N . THR A 1 184 ? -16.969 26.844 -2.002 1 94.19 184 THR A N 1
ATOM 1486 C CA . THR A 1 184 ? -15.984 26.844 -0.919 1 94.19 184 THR A CA 1
ATOM 1487 C C . THR A 1 184 ? -15.047 25.641 -1.047 1 94.19 184 THR A C 1
ATOM 1489 O O . THR A 1 184 ? -13.836 25.781 -0.872 1 94.19 184 THR A O 1
ATOM 1492 N N . TYR A 1 185 ? -15.617 24.516 -1.394 1 93.88 185 TYR A N 1
ATOM 1493 C CA . TYR A 1 185 ? -14.828 23.312 -1.565 1 93.88 185 TYR A CA 1
ATOM 1494 C C . TYR A 1 185 ? -13.828 23.469 -2.699 1 93.88 185 TYR A C 1
ATOM 1496 O O . TYR A 1 185 ? -12.633 23.219 -2.52 1 93.88 185 TYR A O 1
ATOM 1504 N N . VAL A 1 186 ? -14.266 23.922 -3.822 1 94 186 VAL A N 1
ATOM 1505 C CA . VAL A 1 186 ? -13.453 23.938 -5.031 1 94 186 VAL A CA 1
ATOM 1506 C C . VAL A 1 186 ? -12.469 25.109 -4.969 1 94 186 VAL A C 1
ATOM 1508 O O . VAL A 1 186 ? -11.305 24.969 -5.34 1 94 186 VAL A O 1
ATOM 1511 N N . ARG A 1 187 ? -12.836 26.25 -4.363 1 94.25 187 ARG A N 1
ATOM 1512 C CA . ARG A 1 187 ? -12.023 27.469 -4.457 1 94.25 187 ARG A CA 1
ATOM 1513 C C . ARG A 1 187 ? -11.141 27.641 -3.225 1 94.25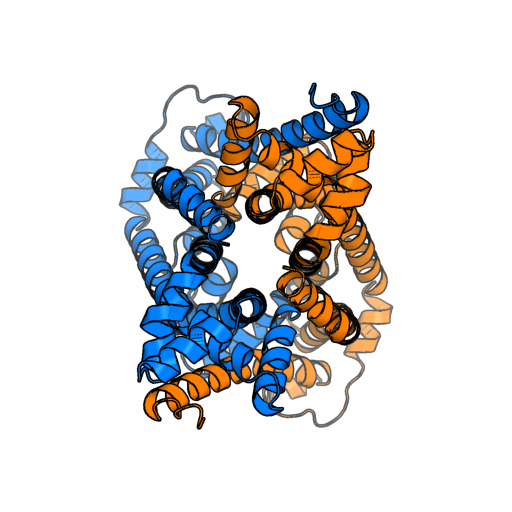 187 ARG A C 1
ATOM 1515 O O . ARG A 1 187 ? -10.102 28.297 -3.283 1 94.25 187 ARG A O 1
ATOM 1522 N N . ILE A 1 188 ? -11.547 27.016 -2.139 1 94.81 188 ILE A N 1
ATOM 1523 C CA . ILE A 1 188 ? -10.836 27.297 -0.895 1 94.81 188 ILE A CA 1
ATOM 1524 C C . ILE A 1 188 ? -10.211 26 -0.363 1 94.81 188 ILE A C 1
ATOM 1526 O O . ILE A 1 188 ? -8.992 25.906 -0.222 1 94.81 188 ILE A O 1
ATOM 1530 N N . VAL A 1 189 ? -11 25.016 -0.174 1 94.69 189 VAL A N 1
ATOM 1531 C CA . VAL A 1 189 ? -10.547 23.812 0.507 1 94.69 189 VAL A CA 1
ATOM 1532 C C . VAL A 1 189 ? -9.586 23.047 -0.396 1 94.69 189 VAL A C 1
ATOM 1534 O O . VAL A 1 189 ? -8.492 22.656 0.034 1 94.69 189 VAL A O 1
ATOM 1537 N N . LEU A 1 190 ? -9.922 22.859 -1.619 1 94.81 190 LEU A N 1
ATOM 1538 C CA . LEU A 1 190 ? -9.109 22.062 -2.533 1 94.81 190 LEU A CA 1
ATOM 1539 C C . LEU A 1 190 ? -7.723 22.672 -2.691 1 94.81 190 LEU A C 1
ATOM 1541 O O . LEU A 1 190 ? -6.719 21.953 -2.639 1 94.81 190 LEU A O 1
ATOM 1545 N N . PRO A 1 191 ? -7.645 23.938 -2.852 1 93.25 191 PRO A N 1
ATOM 1546 C CA . PRO A 1 191 ? -6.312 24.547 -2.918 1 93.25 191 PRO A CA 1
ATOM 1547 C C . PRO A 1 191 ? -5.52 24.359 -1.623 1 93.25 191 PRO A C 1
ATOM 1549 O O . PRO A 1 191 ? -4.293 24.234 -1.657 1 93.25 191 PRO A O 1
ATOM 1552 N N . LEU A 1 192 ? -6.223 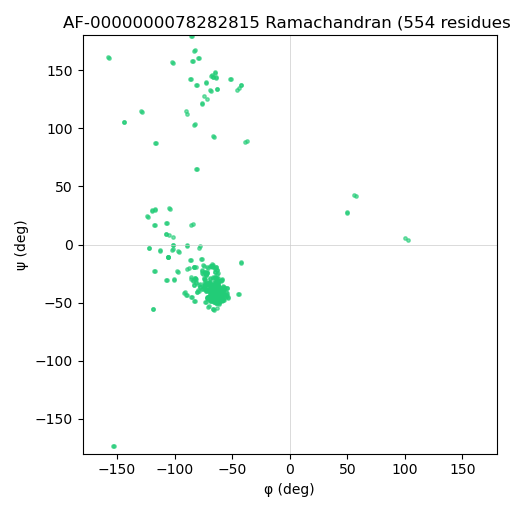24.375 -0.518 1 89.69 192 LEU A N 1
ATOM 1553 C CA . LEU A 1 192 ? -5.559 24.25 0.776 1 89.69 192 LEU A CA 1
ATOM 1554 C C . LEU A 1 192 ? -5.039 22.844 0.998 1 89.69 192 LEU A C 1
ATOM 1556 O O . LEU A 1 192 ? -4.074 22.641 1.734 1 89.69 192 LEU A O 1
ATOM 1560 N N . VAL A 1 193 ? -5.637 21.875 0.314 1 89.69 193 VAL A N 1
ATOM 1561 C CA . VAL A 1 193 ? -5.254 20.5 0.576 1 89.69 193 VAL A CA 1
ATOM 1562 C C . VAL A 1 193 ? -4.422 19.953 -0.587 1 89.69 193 VAL A C 1
ATOM 1564 O O . VAL A 1 193 ? -4.266 18.75 -0.741 1 89.69 193 VAL A O 1
ATOM 1567 N N . LYS A 1 194 ? -3.891 20.797 -1.367 1 89.44 194 LYS A N 1
ATOM 1568 C CA . LYS A 1 194 ? -3.084 20.422 -2.525 1 89.44 194 LYS A CA 1
ATOM 1569 C C . LYS A 1 194 ? -1.946 19.5 -2.127 1 89.44 194 LYS A C 1
ATOM 1571 O O . LYS A 1 194 ? -1.642 18.531 -2.842 1 89.44 194 LYS A O 1
ATOM 1576 N N . PRO A 1 195 ? -1.336 19.672 -1.015 1 80.69 195 PRO A N 1
ATOM 1577 C CA . PRO A 1 195 ? -0.271 18.75 -0.624 1 80.69 195 PRO A CA 1
ATOM 1578 C C . PRO A 1 195 ? -0.773 17.312 -0.427 1 80.69 195 PRO A C 1
ATOM 1580 O O . PRO A 1 195 ? -0.104 16.359 -0.827 1 80.69 195 PRO A O 1
ATOM 1583 N N . MET A 1 196 ? -1.9 17.281 0.197 1 85 196 MET A N 1
ATOM 1584 C CA . MET A 1 196 ? -2.465 15.945 0.417 1 85 196 MET A CA 1
ATOM 1585 C C . MET A 1 196 ? -2.936 15.336 -0.897 1 85 196 MET A C 1
ATOM 1587 O O . MET A 1 196 ? -2.861 14.117 -1.08 1 85 196 MET A O 1
ATOM 1591 N N . LEU A 1 197 ? -3.389 16.219 -1.798 1 90.88 197 LEU A N 1
ATOM 1592 C CA . LEU A 1 197 ? -3.76 15.75 -3.127 1 90.88 197 LEU A CA 1
ATOM 1593 C C . LEU A 1 197 ? -2.555 15.164 -3.85 1 90.88 197 LEU A C 1
ATOM 1595 O O . LEU A 1 197 ? -2.668 14.125 -4.516 1 90.88 197 LEU A O 1
ATOM 1599 N N . ALA A 1 198 ? -1.459 15.812 -3.705 1 84.75 198 ALA A N 1
ATOM 1600 C CA . ALA A 1 198 ? -0.227 15.32 -4.312 1 84.75 198 ALA A CA 1
ATOM 1601 C C . ALA A 1 198 ? 0.162 13.961 -3.734 1 84.75 198 ALA A C 1
ATOM 1603 O O . ALA A 1 198 ? 0.576 13.062 -4.469 1 84.75 198 ALA A O 1
ATOM 1604 N N . THR A 1 199 ? 0.006 13.844 -2.432 1 80.88 199 THR A N 1
ATOM 1605 C CA . THR A 1 199 ? 0.301 12.586 -1.755 1 80.88 199 THR A CA 1
ATOM 1606 C C . THR A 1 199 ? -0.603 11.469 -2.271 1 80.88 199 THR A C 1
ATOM 1608 O O . THR A 1 199 ? -0.131 10.367 -2.576 1 80.88 199 THR A O 1
ATOM 1611 N N . LEU A 1 200 ? -1.858 11.805 -2.377 1 88.12 200 LEU A N 1
ATOM 1612 C CA . LEU A 1 200 ? -2.832 10.844 -2.873 1 88.12 200 LEU A CA 1
ATOM 1613 C C . LEU A 1 200 ? -2.506 10.422 -4.305 1 88.12 200 LEU A C 1
ATOM 1615 O O . LEU A 1 200 ? -2.568 9.242 -4.637 1 88.12 200 LEU A O 1
ATOM 1619 N N . LEU A 1 201 ? -2.189 11.391 -5.086 1 89.5 201 LEU A N 1
ATOM 1620 C CA . LEU A 1 201 ? -1.846 11.148 -6.484 1 89.5 201 LEU A CA 1
ATOM 1621 C C . LEU A 1 201 ? -0.661 10.195 -6.594 1 89.5 201 LEU A C 1
ATOM 1623 O O . LEU A 1 201 ? -0.719 9.203 -7.332 1 89.5 201 LEU A O 1
ATOM 1627 N N . ILE A 1 202 ? 0.315 10.438 -5.895 1 82.81 202 ILE A N 1
ATOM 1628 C CA . ILE A 1 202 ? 1.547 9.656 -5.992 1 82.81 202 ILE A CA 1
ATOM 1629 C C . ILE A 1 202 ? 1.312 8.25 -5.461 1 82.81 202 ILE A C 1
ATOM 1631 O O . ILE A 1 202 ? 1.668 7.266 -6.117 1 82.81 202 ILE A O 1
ATOM 1635 N N . MET A 1 203 ? 0.738 8.164 -4.34 1 82.88 203 MET A N 1
ATOM 1636 C CA . MET A 1 203 ? 0.536 6.863 -3.705 1 82.88 203 MET A CA 1
ATOM 1637 C C . MET A 1 203 ? -0.357 5.973 -4.562 1 82.88 203 MET A C 1
ATOM 1639 O O . MET A 1 203 ? -0.055 4.797 -4.766 1 82.88 203 MET A O 1
ATOM 1643 N N . ASP A 1 204 ? -1.429 6.516 -5.102 1 91.25 204 ASP A N 1
ATOM 1644 C CA . ASP A 1 204 ? -2.365 5.707 -5.875 1 91.25 204 ASP A CA 1
ATOM 1645 C C . ASP A 1 204 ? -1.804 5.391 -7.258 1 91.25 204 ASP A C 1
ATOM 1647 O O . ASP A 1 204 ? -2.055 4.312 -7.805 1 91.25 204 ASP A O 1
ATOM 1651 N N . LEU A 1 205 ? -1.142 6.359 -7.824 1 89.38 205 LEU A N 1
ATOM 1652 C CA . LEU A 1 205 ? -0.528 6.086 -9.117 1 89.38 205 LEU A CA 1
ATOM 1653 C C . LEU A 1 205 ? 0.499 4.961 -9.008 1 89.38 205 LEU A C 1
ATOM 1655 O O . LEU A 1 205 ? 0.536 4.062 -9.852 1 89.38 205 LEU A O 1
ATOM 1659 N N . LEU A 1 206 ? 1.266 4.992 -8.031 1 84.81 206 LEU A N 1
ATOM 1660 C CA . LEU A 1 206 ? 2.271 3.957 -7.82 1 84.81 206 LEU A CA 1
ATOM 1661 C C . LEU A 1 206 ? 1.612 2.604 -7.57 1 84.81 206 LEU A C 1
ATOM 1663 O O . LEU A 1 206 ? 2.051 1.586 -8.109 1 84.81 206 LEU A O 1
ATOM 1667 N N . TRP A 1 207 ? 0.621 2.623 -6.773 1 86.12 207 TRP A N 1
ATOM 1668 C CA . TRP A 1 207 ? -0.081 1.382 -6.461 1 86.12 207 TRP A CA 1
ATOM 1669 C C . TRP A 1 207 ? -0.737 0.797 -7.707 1 86.12 207 TRP A C 1
ATOM 1671 O O . TRP A 1 207 ? -0.474 -0.35 -8.07 1 86.12 207 TRP A O 1
ATOM 1681 N N . ILE A 1 208 ? -1.464 1.569 -8.414 1 92.31 208 ILE A N 1
ATOM 1682 C CA . ILE A 1 208 ? -2.277 1.093 -9.523 1 92.31 208 ILE A CA 1
ATOM 1683 C C . ILE A 1 208 ? -1.375 0.688 -10.688 1 92.31 208 ILE A C 1
ATOM 1685 O O . ILE A 1 208 ? -1.598 -0.344 -11.328 1 92.31 208 ILE A O 1
ATOM 1689 N N . TRP A 1 209 ? -0.376 1.436 -10.906 1 89.62 209 TRP A N 1
ATOM 1690 C CA . TRP A 1 209 ? 0.546 1.114 -11.992 1 89.62 209 TRP A CA 1
ATOM 1691 C C . TRP A 1 209 ? 1.235 -0.224 -11.742 1 89.62 209 TRP A C 1
ATOM 1693 O O . TRP A 1 209 ? 1.507 -0.974 -12.688 1 89.62 209 TRP A O 1
ATOM 1703 N N . ASN A 1 210 ? 1.464 -0.551 -10.531 1 84.19 210 ASN A N 1
ATOM 1704 C CA . ASN A 1 210 ? 2.277 -1.72 -10.211 1 84.19 210 ASN A CA 1
ATOM 1705 C C . ASN A 1 210 ? 1.413 -2.91 -9.805 1 84.19 210 ASN A C 1
ATOM 1707 O O . ASN A 1 210 ? 1.923 -4.016 -9.617 1 84.19 210 ASN A O 1
ATOM 1711 N N . ASP A 1 211 ? 0.192 -2.695 -9.742 1 87.19 211 ASP A N 1
ATOM 1712 C CA . ASP A 1 211 ? -0.698 -3.746 -9.258 1 87.19 211 ASP A CA 1
ATOM 1713 C C . ASP A 1 211 ? -0.78 -4.898 -10.258 1 87.19 211 ASP A C 1
ATOM 1715 O O . ASP A 1 211 ? -0.924 -4.672 -11.461 1 87.19 211 ASP A O 1
ATOM 1719 N N . PHE A 1 212 ? -0.648 -6.09 -9.742 1 83.12 212 PHE A N 1
ATOM 1720 C CA . PHE A 1 212 ? -0.812 -7.258 -10.602 1 83.12 212 PHE A CA 1
ATOM 1721 C C . PHE A 1 212 ? -1.983 -8.117 -10.133 1 83.12 212 PHE A C 1
ATOM 1723 O O . PHE A 1 212 ? -2.537 -8.898 -10.914 1 83.12 212 PHE A O 1
ATOM 1730 N N . MET A 1 213 ? -2.297 -7.98 -8.945 1 81.75 213 MET A N 1
ATOM 1731 C CA . MET A 1 213 ? -3.26 -8.906 -8.344 1 81.75 213 MET A CA 1
ATOM 1732 C C . MET A 1 213 ? -4.664 -8.648 -8.883 1 81.75 213 MET A C 1
ATOM 1734 O O . MET A 1 213 ? -5.32 -9.562 -9.383 1 81.75 213 MET A O 1
ATOM 1738 N N . LEU A 1 214 ? -5.141 -7.473 -8.812 1 89.06 214 LEU A N 1
ATOM 1739 C CA . LEU A 1 214 ? -6.496 -7.184 -9.273 1 89.06 214 LEU A CA 1
ATOM 1740 C C . LEU A 1 214 ? -6.629 -7.426 -10.773 1 89.06 214 LEU A C 1
ATOM 1742 O O . LEU A 1 214 ? -7.605 -8.023 -11.227 1 89.06 214 LEU A O 1
ATOM 1746 N N . PRO A 1 215 ? -5.633 -6.965 -11.492 1 93.06 215 PRO A N 1
ATOM 1747 C CA . PRO A 1 215 ? -5.715 -7.273 -12.922 1 93.06 215 PRO A CA 1
ATOM 1748 C C . PRO A 1 215 ? -5.754 -8.773 -13.203 1 93.06 215 PRO A C 1
ATOM 1750 O O . PRO A 1 215 ? -6.422 -9.211 -14.141 1 93.06 215 PRO A O 1
ATOM 1753 N N . LEU A 1 216 ? -5.004 -9.5 -12.492 1 88.25 216 LEU A N 1
ATOM 1754 C CA . LEU A 1 216 ? -5.031 -10.953 -12.648 1 88.25 216 LEU A CA 1
ATOM 1755 C C . LEU A 1 216 ? -6.441 -11.5 -12.445 1 88.25 216 LEU A C 1
ATOM 1757 O O . LEU A 1 216 ? -6.879 -12.383 -13.18 1 88.25 216 LEU A O 1
ATOM 1761 N N . LEU A 1 217 ? -7.109 -10.945 -11.578 1 88 217 LEU A N 1
ATOM 1762 C CA . LEU A 1 217 ? -8.438 -11.438 -11.227 1 88 217 LEU A CA 1
ATOM 1763 C C . LEU A 1 217 ? -9.477 -10.938 -12.219 1 88 217 LEU A C 1
ATOM 1765 O O . LEU A 1 217 ? -10.453 -11.633 -12.516 1 88 217 LEU A O 1
ATOM 1769 N N . ILE A 1 218 ? -9.305 -9.805 -12.727 1 94.25 218 ILE A N 1
ATOM 1770 C CA . ILE A 1 218 ? -10.383 -9.117 -13.43 1 94.25 218 ILE A CA 1
ATOM 1771 C C . ILE A 1 218 ? -10.125 -9.148 -14.938 1 94.25 218 ILE A C 1
ATOM 1773 O O . ILE A 1 218 ? -11.062 -9.234 -15.734 1 94.25 218 ILE A O 1
ATOM 1777 N N . LEU A 1 219 ? -8.875 -9.156 -15.32 1 95.81 219 LEU A N 1
ATOM 1778 C CA . LEU A 1 219 ? -8.57 -8.938 -16.734 1 95.81 219 LEU A CA 1
ATOM 1779 C C . LEU A 1 219 ? -7.988 -10.195 -17.359 1 95.81 219 LEU A C 1
ATOM 1781 O O . LEU A 1 219 ? -7.801 -10.25 -18.578 1 95.81 219 LEU A O 1
ATOM 1785 N N . ASN A 1 220 ? -7.734 -11.203 -16.672 1 91.19 220 ASN A N 1
ATOM 1786 C CA . ASN A 1 220 ? -6.879 -12.297 -17.125 1 91.19 220 ASN A CA 1
ATOM 1787 C C . ASN A 1 220 ? -7.516 -13.055 -18.281 1 91.19 220 ASN A C 1
ATOM 1789 O O . ASN A 1 220 ? -6.816 -13.695 -19.078 1 91.19 220 ASN A O 1
ATOM 1793 N N . ARG A 1 221 ? -8.711 -12.961 -18.516 1 90.31 221 ARG A N 1
ATOM 1794 C CA . ARG A 1 221 ? -9.43 -13.75 -19.516 1 90.31 221 ARG A CA 1
ATOM 1795 C C . ARG A 1 221 ? -9.125 -13.258 -20.922 1 90.31 221 ARG A C 1
ATOM 1797 O O . ARG A 1 221 ? -9.258 -14 -21.891 1 90.31 221 ARG A O 1
ATOM 1804 N N . SER A 1 222 ? -8.766 -12.047 -21.094 1 92.44 222 SER A N 1
ATOM 1805 C CA . SER A 1 222 ? -8.508 -11.453 -22.406 1 92.44 222 SER A CA 1
ATOM 1806 C C . SER A 1 222 ? -7.148 -10.766 -22.438 1 92.44 222 SER A C 1
ATOM 1808 O O . SER A 1 222 ? -6.984 -9.664 -21.922 1 92.44 222 SER A O 1
ATOM 1810 N N . LYS A 1 223 ? -6.312 -11.305 -23.219 1 91.94 223 LYS A N 1
ATOM 1811 C CA . LYS A 1 223 ? -4.938 -10.82 -23.312 1 91.94 223 LYS A CA 1
ATOM 1812 C C . LYS A 1 223 ? -4.891 -9.383 -23.812 1 91.94 223 LYS A C 1
ATOM 1814 O O . LYS A 1 223 ? -4.012 -8.609 -23.422 1 91.94 223 LYS A O 1
ATOM 1819 N N . GLU A 1 224 ? -5.82 -9.016 -24.562 1 93.19 224 GLU A N 1
ATOM 1820 C CA . GLU A 1 224 ? -5.836 -7.711 -25.219 1 93.19 224 GLU A CA 1
ATOM 1821 C C . GLU A 1 224 ? -5.992 -6.586 -24.203 1 93.19 224 GLU A C 1
ATOM 1823 O O . GLU A 1 224 ? -5.688 -5.426 -24.5 1 93.19 224 GLU A O 1
ATOM 1828 N N . ILE A 1 225 ? -6.453 -6.879 -23.016 1 96 225 ILE A N 1
ATOM 1829 C CA . ILE A 1 225 ? -6.719 -5.805 -22.062 1 96 225 ILE A CA 1
ATOM 1830 C C . ILE A 1 225 ? -5.82 -5.969 -20.844 1 96 225 ILE A C 1
ATOM 1832 O O . ILE A 1 225 ? -6.059 -5.348 -19.812 1 96 225 ILE A O 1
ATOM 1836 N N . TRP A 1 226 ? -4.789 -6.762 -20.984 1 94.62 226 TRP A N 1
ATOM 1837 C CA . TRP A 1 226 ? -3.842 -6.945 -19.891 1 94.62 226 TRP A CA 1
ATOM 1838 C C . TRP A 1 226 ? -3.086 -5.652 -19.609 1 94.62 226 TRP A C 1
ATOM 1840 O O . TRP A 1 226 ? -2.805 -4.871 -20.531 1 94.62 226 TRP A O 1
ATOM 1850 N N . THR A 1 227 ? -2.826 -5.461 -18.328 1 93.69 227 THR A N 1
ATOM 1851 C CA . THR A 1 227 ? -1.878 -4.422 -17.938 1 93.69 227 THR A CA 1
ATOM 1852 C C . THR A 1 227 ? -0.443 -4.934 -18.031 1 93.69 227 THR A C 1
ATOM 1854 O O . THR A 1 227 ? -0.217 -6.133 -18.203 1 93.69 227 THR A O 1
ATOM 1857 N N . LEU A 1 228 ? 0.427 -4.078 -17.969 1 88.75 228 LEU A N 1
ATOM 1858 C CA . LEU A 1 228 ? 1.838 -4.422 -18.094 1 88.75 228 LEU A CA 1
ATOM 1859 C C . LEU A 1 228 ? 2.264 -5.383 -16.984 1 88.75 228 LEU A C 1
ATOM 1861 O O . LEU A 1 228 ? 2.9 -6.406 -17.25 1 88.75 228 LEU A O 1
ATOM 1865 N N . PRO A 1 229 ? 1.931 -5.102 -15.703 1 86.19 229 PRO A N 1
ATOM 1866 C CA . PRO A 1 229 ? 2.318 -6.059 -14.656 1 86.19 229 PRO A CA 1
ATOM 1867 C C . PRO A 1 229 ? 1.673 -7.43 -14.844 1 86.19 229 PRO A C 1
ATOM 1869 O O . PRO A 1 229 ? 2.299 -8.453 -14.562 1 86.19 229 PRO A O 1
ATOM 1872 N N . LEU A 1 230 ? 0.464 -7.414 -15.258 1 88.19 230 LEU A N 1
ATOM 1873 C CA . LEU A 1 230 ? -0.2 -8.68 -15.531 1 88.19 230 LEU A CA 1
ATOM 1874 C C . LEU A 1 230 ? 0.514 -9.445 -16.641 1 88.19 230 LEU A C 1
ATOM 1876 O O . LEU A 1 230 ? 0.677 -10.664 -16.562 1 88.19 230 LEU A O 1
ATOM 1880 N N . PHE A 1 231 ? 0.836 -8.734 -17.672 1 87.19 231 PHE A N 1
ATOM 1881 C CA . PHE A 1 231 ? 1.613 -9.328 -18.766 1 87.19 231 PHE A CA 1
ATOM 1882 C C . PHE A 1 231 ? 2.91 -9.93 -18.234 1 87.19 231 PHE A C 1
ATOM 1884 O O . PHE A 1 231 ? 3.273 -11.047 -18.594 1 87.19 231 PHE A O 1
ATOM 1891 N N . GLN A 1 232 ? 3.539 -9.211 -17.406 1 80.62 232 GLN A N 1
ATOM 1892 C CA . GLN A 1 232 ? 4.797 -9.688 -16.844 1 80.62 232 GLN A CA 1
ATOM 1893 C C . GLN A 1 232 ? 4.594 -10.969 -16.031 1 80.62 232 GLN A C 1
ATOM 1895 O O . GLN A 1 232 ? 5.418 -11.883 -16.094 1 80.62 232 GLN A O 1
ATOM 1900 N N . TYR A 1 233 ? 3.594 -10.938 -15.32 1 77.81 233 TYR A N 1
ATOM 1901 C CA . TYR A 1 233 ? 3.295 -12.117 -14.523 1 77.81 233 TYR A CA 1
ATOM 1902 C C . TYR A 1 233 ? 3.035 -13.328 -15.414 1 77.81 233 TYR A C 1
ATOM 1904 O O . TYR A 1 233 ? 3.566 -14.414 -15.164 1 77.81 233 TYR A O 1
ATOM 1912 N N . ASN A 1 234 ? 2.23 -13.117 -16.391 1 78.69 234 ASN A N 1
ATOM 1913 C CA . ASN A 1 234 ? 1.887 -14.203 -17.281 1 78.69 234 ASN A CA 1
ATOM 1914 C C . ASN A 1 234 ? 3.07 -14.602 -18.172 1 78.69 234 ASN A C 1
ATOM 1916 O O . ASN A 1 234 ? 3.193 -15.766 -18.562 1 78.69 234 ASN A O 1
ATOM 1920 N N . PHE A 1 235 ? 3.803 -13.625 -18.484 1 73.12 235 PHE A N 1
ATOM 1921 C CA . PHE A 1 235 ? 4.98 -13.852 -19.328 1 73.12 235 PHE A CA 1
ATOM 1922 C C . PHE A 1 235 ? 5.984 -14.75 -18.609 1 73.12 235 PHE A C 1
ATOM 1924 O O . PHE A 1 235 ? 6.594 -15.625 -19.234 1 73.12 235 PHE A O 1
ATOM 1931 N N . LYS A 1 236 ? 6.172 -14.5 -17.375 1 65.25 236 LYS A N 1
ATOM 1932 C CA . LYS A 1 236 ? 7.051 -15.344 -16.562 1 65.25 236 LYS A CA 1
ATOM 1933 C C . LYS A 1 236 ? 6.582 -16.797 -16.578 1 65.25 236 LYS A C 1
ATOM 1935 O O . LYS A 1 236 ? 7.398 -17.719 -16.656 1 65.25 236 LYS A O 1
ATOM 1940 N N . THR A 1 237 ? 5.352 -16.953 -16.562 1 62.59 237 THR A N 1
ATOM 1941 C CA . THR A 1 237 ? 4.801 -18.312 -16.562 1 62.59 237 THR A CA 1
ATOM 1942 C C . THR A 1 237 ? 4.977 -18.969 -17.922 1 62.59 237 THR A C 1
ATOM 1944 O O . THR A 1 237 ? 5.281 -20.172 -18 1 62.59 237 THR A O 1
ATOM 1947 N N . GLU A 1 238 ? 4.871 -18.078 -18.875 1 60.69 238 GLU A N 1
ATOM 1948 C CA . GLU A 1 238 ? 4.973 -18.594 -20.234 1 60.69 238 GLU A CA 1
ATOM 1949 C C . GLU A 1 238 ? 6.43 -18.844 -20.625 1 60.69 238 GLU A C 1
ATOM 1951 O O . GLU A 1 238 ? 6.73 -19.797 -21.359 1 60.69 238 GLU A O 1
ATOM 1956 N N . TYR A 1 239 ? 7.242 -17.859 -20.156 1 56 239 TYR A N 1
ATOM 1957 C CA . TYR A 1 239 ? 8.648 -17.953 -20.531 1 56 239 TYR A CA 1
ATOM 1958 C C . TYR A 1 239 ? 9.492 -18.453 -19.359 1 56 239 TYR A C 1
ATOM 1960 O O . TYR A 1 239 ? 10.586 -17.938 -19.109 1 56 239 TYR A O 1
ATOM 1968 N N . SER A 1 240 ? 8.961 -19.219 -18.547 1 60.75 240 SER A N 1
ATOM 1969 C CA . SER A 1 240 ? 9.602 -19.734 -17.344 1 60.75 240 SER A CA 1
ATOM 1970 C C . SER A 1 240 ? 11.047 -20.141 -17.609 1 60.75 240 SER A C 1
ATOM 1972 O O . SER A 1 240 ? 11.906 -20 -16.734 1 60.75 240 SER A O 1
ATOM 1974 N N . PHE A 1 241 ? 11.328 -20.25 -18.969 1 62.78 241 PHE A N 1
ATOM 1975 C CA . PHE A 1 241 ? 12.664 -20.75 -19.234 1 62.78 241 PHE A CA 1
ATOM 1976 C C . PHE A 1 241 ? 13.578 -19.641 -19.719 1 62.78 241 PHE A C 1
ATOM 1978 O O . PHE A 1 241 ? 14.805 -19.797 -19.75 1 62.78 241 PHE A O 1
ATOM 1985 N N . ASN A 1 242 ? 13.039 -18.547 -20.016 1 78.81 242 ASN A N 1
ATOM 1986 C CA . ASN A 1 242 ? 13.891 -17.438 -20.469 1 78.81 242 ASN A CA 1
ATOM 1987 C C . ASN A 1 242 ? 13.844 -16.266 -19.5 1 78.81 242 ASN A C 1
ATOM 1989 O O . ASN A 1 242 ? 13.141 -15.281 -19.75 1 78.81 242 ASN A O 1
ATOM 1993 N N . TYR A 1 243 ? 14.664 -16.359 -18.594 1 80.25 243 TYR A N 1
ATOM 1994 C CA . TYR A 1 243 ? 14.602 -15.367 -17.516 1 80.25 243 TYR A CA 1
ATOM 1995 C C . TYR A 1 243 ? 15.18 -14.031 -17.984 1 80.25 243 TYR A C 1
ATOM 1997 O O . TYR A 1 243 ? 14.836 -12.984 -17.438 1 80.25 243 TYR A O 1
ATOM 2005 N N . THR A 1 244 ? 16.016 -14.07 -19 1 87.56 244 THR A N 1
ATOM 2006 C CA . THR A 1 244 ? 16.516 -12.797 -19.484 1 87.56 244 THR A CA 1
ATOM 2007 C C . THR A 1 244 ? 15.406 -11.984 -20.141 1 87.56 244 THR A C 1
ATOM 2009 O O . THR A 1 244 ? 15.375 -10.758 -20.031 1 87.56 244 THR A O 1
ATOM 2012 N N . MET A 1 245 ? 14.547 -12.703 -20.781 1 85.62 245 MET A N 1
ATOM 2013 C CA . MET A 1 245 ? 13.383 -12.047 -21.359 1 85.62 245 MET A CA 1
ATOM 2014 C C . MET A 1 245 ? 12.477 -11.484 -20.281 1 85.62 245 MET A C 1
ATOM 2016 O O . MET A 1 245 ? 11.93 -10.391 -20.422 1 85.62 245 MET A O 1
ATOM 2020 N N . ALA A 1 246 ? 12.383 -12.211 -19.25 1 81.88 246 ALA A N 1
ATOM 2021 C CA . ALA A 1 246 ? 11.578 -11.75 -18.125 1 81.88 246 ALA A CA 1
ATOM 2022 C C . ALA A 1 246 ? 12.164 -10.469 -17.531 1 81.88 246 ALA A C 1
ATOM 2024 O O . ALA A 1 246 ? 11.43 -9.523 -17.234 1 81.88 246 ALA A O 1
ATOM 2025 N N . PHE A 1 247 ? 13.453 -10.406 -17.422 1 86.31 247 PHE A N 1
ATOM 2026 C CA . PHE A 1 247 ? 14.109 -9.242 -16.844 1 86.31 247 PHE A CA 1
ATOM 2027 C C . PHE A 1 247 ? 13.961 -8.031 -17.766 1 86.31 247 PHE A C 1
ATOM 2029 O O . PHE A 1 247 ? 13.828 -6.902 -17.297 1 86.31 247 PHE A O 1
ATOM 2036 N N . THR A 1 248 ? 13.984 -8.32 -19 1 87.81 248 THR A N 1
ATOM 2037 C CA . THR A 1 248 ? 13.742 -7.25 -19.953 1 87.81 248 THR A CA 1
ATOM 2038 C C . THR A 1 248 ? 12.336 -6.688 -19.797 1 87.81 248 THR A C 1
ATOM 2040 O O . THR A 1 248 ? 12.141 -5.469 -19.797 1 87.81 248 THR A O 1
ATOM 2043 N N . ALA A 1 249 ? 11.438 -7.574 -19.672 1 83.81 249 ALA A N 1
ATOM 2044 C CA . ALA A 1 249 ? 10.055 -7.152 -19.484 1 83.81 249 ALA A CA 1
ATOM 2045 C C . ALA A 1 249 ? 9.898 -6.348 -18.188 1 83.81 249 ALA A C 1
ATOM 2047 O O . ALA A 1 249 ? 9.172 -5.352 -18.156 1 83.81 249 ALA A O 1
ATOM 2048 N N . TYR A 1 250 ? 10.562 -6.75 -17.125 1 82.56 250 TYR A N 1
ATOM 2049 C CA . TYR A 1 250 ? 10.531 -6.027 -15.859 1 82.56 250 TYR A CA 1
ATOM 2050 C C . TYR A 1 250 ? 11.102 -4.625 -16.016 1 82.56 250 TYR A C 1
ATOM 2052 O O . TYR A 1 250 ? 10.508 -3.65 -15.547 1 82.56 250 TYR A O 1
ATOM 2060 N N . LEU A 1 251 ? 12.234 -4.582 -16.625 1 85.62 251 LEU A N 1
ATOM 2061 C CA . LEU A 1 251 ? 12.906 -3.301 -16.828 1 85.62 251 LEU A CA 1
ATOM 2062 C C . LEU A 1 251 ? 12.016 -2.33 -17.594 1 85.62 251 LEU A C 1
ATOM 2064 O O . LEU A 1 251 ? 11.867 -1.172 -17.203 1 85.62 251 LEU A O 1
ATOM 2068 N N . MET A 1 252 ? 11.391 -2.797 -18.578 1 85.44 252 MET A N 1
ATOM 2069 C CA . MET A 1 252 ? 10.578 -1.931 -19.422 1 85.44 252 MET A CA 1
ATOM 2070 C C . MET A 1 252 ? 9.281 -1.538 -18.719 1 85.44 252 MET A C 1
ATOM 2072 O O . MET A 1 252 ? 8.711 -0.486 -19 1 85.44 252 MET A O 1
ATOM 2076 N N . SER A 1 253 ? 8.828 -2.398 -17.859 1 81.62 253 SER A N 1
ATOM 2077 C CA . SER A 1 253 ? 7.621 -2.09 -17.094 1 81.62 253 SER A CA 1
ATOM 2078 C C . SER A 1 253 ? 7.891 -1.028 -16.031 1 81.62 253 SER A C 1
ATOM 2080 O O . SER A 1 253 ? 6.996 -0.25 -15.688 1 81.62 253 SER A O 1
ATOM 2082 N N . MET A 1 254 ? 9.109 -0.937 -15.586 1 82.25 254 MET A N 1
ATOM 2083 C CA . MET A 1 254 ? 9.445 0.001 -14.516 1 82.25 254 MET A CA 1
ATOM 2084 C C . MET A 1 254 ? 9.828 1.361 -15.094 1 82.25 254 MET A C 1
ATOM 2086 O O . MET A 1 254 ? 9.734 2.379 -14.406 1 82.25 254 MET A O 1
ATOM 2090 N N . LEU A 1 255 ? 10.195 1.418 -16.297 1 83.88 255 LEU A N 1
ATOM 2091 C CA . LEU A 1 255 ? 10.789 2.602 -16.906 1 83.88 255 LEU A CA 1
ATOM 2092 C C . LEU A 1 255 ? 9.805 3.768 -16.906 1 83.88 255 LEU A C 1
ATOM 2094 O O . LEU A 1 255 ? 10.172 4.891 -16.547 1 83.88 255 LEU A O 1
ATOM 2098 N N . PRO A 1 256 ? 8.508 3.518 -17.203 1 83 256 PRO A N 1
ATOM 2099 C CA . PRO A 1 256 ? 7.586 4.656 -17.172 1 83 256 PRO A CA 1
ATOM 2100 C C . PRO A 1 256 ? 7.484 5.312 -15.805 1 83 256 PRO A C 1
ATOM 2102 O O . PRO A 1 256 ? 7.473 6.543 -15.703 1 83 256 PRO A O 1
ATOM 2105 N N . MET A 1 257 ? 7.52 4.539 -14.852 1 79.25 257 MET A N 1
ATOM 2106 C CA . MET A 1 257 ? 7.395 5.086 -13.5 1 79.25 257 MET A CA 1
ATOM 2107 C C . MET A 1 257 ? 8.688 5.781 -13.078 1 79.25 257 MET A C 1
ATOM 2109 O O . MET A 1 257 ? 8.648 6.789 -12.367 1 79.25 257 MET A O 1
ATOM 2113 N N . LEU A 1 258 ? 9.758 5.25 -13.5 1 77.69 258 LEU A N 1
ATOM 2114 C CA . LEU A 1 258 ? 11.031 5.898 -13.195 1 77.69 258 LEU A CA 1
ATOM 2115 C C . LEU A 1 258 ? 11.117 7.266 -13.875 1 77.69 258 LEU A C 1
ATOM 2117 O O . LEU A 1 258 ? 11.641 8.219 -13.289 1 77.69 258 LEU A O 1
ATOM 2121 N N . ILE A 1 259 ? 10.562 7.344 -14.992 1 79.25 259 ILE A N 1
ATOM 2122 C CA . ILE A 1 259 ? 10.562 8.602 -15.734 1 79.25 259 ILE A CA 1
ATOM 2123 C C . ILE A 1 259 ? 9.648 9.609 -15.047 1 79.25 259 ILE A C 1
ATOM 2125 O O . ILE A 1 259 ? 10.023 10.766 -14.852 1 79.25 259 ILE A O 1
ATOM 2129 N N . VAL A 1 260 ? 8.516 9.156 -14.672 1 74.75 260 VAL A N 1
ATOM 2130 C CA . VAL A 1 260 ? 7.574 10.023 -13.969 1 74.75 260 VAL A CA 1
ATOM 2131 C C . VAL A 1 260 ? 8.211 10.539 -12.68 1 74.75 260 VAL A C 1
ATOM 2133 O O . VAL A 1 260 ? 8.062 11.719 -12.344 1 74.75 260 VAL A O 1
ATOM 2136 N N . TYR A 1 261 ? 8.891 9.68 -12.016 1 74.75 261 TYR A N 1
ATOM 2137 C CA . TYR A 1 261 ? 9.57 10.07 -10.781 1 74.75 261 TYR A CA 1
ATOM 2138 C C . TYR A 1 261 ? 10.617 11.148 -11.055 1 74.75 261 TYR A C 1
ATOM 2140 O O . TYR A 1 261 ? 10.672 12.156 -10.344 1 74.75 261 TYR A O 1
ATOM 2148 N N . CYS A 1 262 ? 11.375 10.922 -12 1 75.56 262 CYS A N 1
ATOM 2149 C CA . CYS A 1 262 ? 12.453 11.852 -12.312 1 75.56 262 CYS A CA 1
ATOM 2150 C C . CYS A 1 262 ? 11.898 13.211 -12.711 1 75.56 262 CYS A C 1
ATOM 2152 O O . CYS A 1 262 ? 12.484 14.25 -12.398 1 75.56 262 CYS A O 1
ATOM 2154 N N . MET A 1 263 ? 10.781 13.258 -13.281 1 74.62 263 MET A N 1
ATOM 2155 C CA . MET A 1 263 ? 10.172 14.5 -13.742 1 74.62 263 MET A CA 1
ATOM 2156 C C . MET A 1 263 ? 9.422 15.195 -12.609 1 74.62 263 MET A C 1
ATOM 2158 O O . MET A 1 263 ? 9.289 16.422 -12.609 1 74.62 263 MET A O 1
ATOM 2162 N N . GLY A 1 264 ? 8.883 14.359 -11.68 1 70.44 264 GLY A N 1
ATOM 2163 C CA . GLY A 1 264 ? 8.008 14.906 -10.656 1 70.44 264 GLY A CA 1
ATOM 2164 C C . GLY A 1 264 ? 8.719 15.211 -9.352 1 70.44 264 GLY A C 1
ATOM 2165 O O . GLY A 1 264 ? 8.141 15.797 -8.438 1 70.44 264 GLY A O 1
ATOM 2166 N N . GLN A 1 265 ? 9.969 14.797 -9.359 1 70.44 265 GLN A N 1
ATOM 2167 C CA . GLN A 1 265 ? 10.695 14.914 -8.102 1 70.44 265 GLN A CA 1
ATOM 2168 C C . GLN A 1 265 ? 10.664 16.344 -7.574 1 70.44 265 GLN A C 1
ATOM 2170 O O . GLN A 1 265 ? 10.477 16.578 -6.379 1 70.44 265 GLN A O 1
ATOM 2175 N N . LYS A 1 266 ? 10.812 17.328 -8.391 1 64.62 266 LYS A N 1
ATOM 2176 C CA . LYS A 1 266 ? 10.805 18.734 -7.949 1 64.62 266 LYS A CA 1
ATOM 2177 C C . LYS A 1 266 ? 9.422 19.141 -7.461 1 64.62 266 LYS A C 1
ATOM 2179 O O . LYS A 1 266 ? 9.305 19.875 -6.477 1 64.62 266 LYS A O 1
ATOM 2184 N N . HIS A 1 267 ? 8.5 18.625 -8.164 1 61.81 267 HIS A N 1
ATOM 2185 C CA . HIS A 1 267 ? 7.141 19.016 -7.824 1 61.81 267 HIS A CA 1
ATOM 2186 C C . HIS A 1 267 ? 6.648 18.266 -6.586 1 61.81 267 HIS A C 1
ATOM 2188 O O . HIS A 1 267 ? 5.902 18.828 -5.777 1 61.81 267 HIS A O 1
ATOM 2194 N N . ILE A 1 268 ? 7.055 17.094 -6.535 1 62.06 268 ILE A N 1
ATOM 2195 C CA . ILE A 1 268 ? 6.691 16.297 -5.363 1 62.06 268 ILE A CA 1
ATOM 2196 C C . ILE A 1 268 ? 7.254 16.969 -4.105 1 62.06 268 ILE A C 1
ATOM 2198 O O . ILE A 1 268 ? 6.559 17.078 -3.094 1 62.06 268 ILE A O 1
ATOM 2202 N N . ILE A 1 269 ? 8.375 17.469 -4.25 1 57.41 269 ILE A N 1
ATOM 2203 C CA . ILE A 1 269 ? 9.07 18.109 -3.141 1 57.41 269 ILE A CA 1
ATOM 2204 C C . ILE A 1 269 ? 8.391 19.438 -2.812 1 57.41 269 ILE A C 1
ATOM 2206 O O . ILE A 1 269 ? 8.156 19.75 -1.643 1 57.41 269 ILE A O 1
ATOM 2210 N N . LYS A 1 270 ? 8.086 20.188 -3.787 1 57.56 270 LYS A N 1
ATOM 2211 C CA . LYS A 1 270 ? 7.5 21.516 -3.584 1 57.56 270 LYS A CA 1
ATOM 2212 C C . LYS A 1 270 ? 6.105 21.406 -2.973 1 57.56 270 LYS A C 1
ATOM 2214 O O . LYS A 1 270 ? 5.73 22.219 -2.125 1 57.56 270 LYS A O 1
ATOM 2219 N N . GLY A 1 271 ? 5.355 20.516 -3.477 1 53.69 271 GLY A N 1
ATOM 2220 C CA . GLY A 1 271 ? 4 20.344 -2.977 1 53.69 271 GLY A CA 1
ATOM 2221 C C . GLY A 1 271 ? 3.951 19.938 -1.515 1 53.69 271 GLY A C 1
ATOM 2222 O O . GLY A 1 271 ? 3.107 20.422 -0.758 1 53.69 271 GLY A O 1
ATOM 2223 N N . LEU A 1 272 ? 4.926 19.109 -1.166 1 53.19 272 LEU A N 1
ATOM 2224 C CA . LEU A 1 272 ? 4.988 18.625 0.206 1 53.19 272 LEU A CA 1
ATOM 2225 C C . LEU A 1 272 ? 5.449 19.719 1.155 1 53.19 272 LEU A C 1
ATOM 2227 O O . LEU A 1 272 ? 5.02 19.781 2.309 1 53.19 272 LEU A O 1
ATOM 2231 N N . THR A 1 273 ? 6.34 20.594 0.701 1 48.31 273 THR A N 1
ATOM 2232 C CA . THR A 1 273 ? 6.922 21.656 1.518 1 48.31 273 THR A CA 1
ATOM 2233 C C . THR A 1 273 ? 5.992 22.859 1.575 1 48.31 273 THR A C 1
ATOM 2235 O O . THR A 1 273 ? 6.004 23.625 2.551 1 48.31 273 THR A O 1
ATOM 2238 N N . ALA A 1 274 ? 5.324 23.172 0.645 1 47.75 274 ALA A N 1
ATOM 2239 C CA . ALA A 1 274 ? 4.469 24.359 0.606 1 47.75 274 ALA A CA 1
ATOM 2240 C C . ALA A 1 274 ? 3.332 24.25 1.617 1 47.75 274 ALA A C 1
ATOM 2242 O O . ALA A 1 274 ? 2.867 25.266 2.15 1 47.75 274 ALA A O 1
ATOM 2243 N N . GLY A 1 275 ? 2.805 23.188 1.89 1 43.12 275 GLY A N 1
ATOM 2244 C CA . GLY A 1 275 ? 1.754 23.078 2.889 1 43.12 275 GLY A CA 1
ATOM 2245 C C . GLY A 1 275 ? 2.227 23.422 4.289 1 43.12 275 GLY A C 1
ATOM 2246 O O . GLY A 1 275 ? 1.413 23.641 5.188 1 43.12 275 GLY A O 1
ATOM 2247 N N . SER A 1 276 ? 3.488 23.266 4.703 1 40.53 276 SER A N 1
ATOM 2248 C CA . SER A 1 276 ? 4.012 23.547 6.035 1 40.53 276 SER A CA 1
ATOM 2249 C C . SER A 1 276 ? 4.141 25.047 6.27 1 40.53 276 SER A C 1
ATOM 2251 O O . SER A 1 276 ? 4.203 25.5 7.418 1 40.53 276 SER A O 1
ATOM 2253 N N . VAL A 1 277 ? 4.371 25.812 5.289 1 36.03 277 VAL A N 1
ATOM 2254 C CA . VAL A 1 277 ? 4.805 27.188 5.551 1 36.03 277 VAL A CA 1
ATOM 2255 C C . VAL A 1 277 ? 3.584 28.078 5.758 1 36.03 277 VAL A C 1
ATOM 2257 O O . VAL A 1 277 ? 3.715 29.234 6.188 1 36.03 277 VAL A O 1
ATOM 2260 N N . LYS A 1 278 ? 2.395 27.859 5.219 1 38.09 278 LYS A N 1
ATOM 2261 C CA . LYS A 1 278 ? 1.525 29.031 5.289 1 38.09 278 LYS A CA 1
ATOM 2262 C C . LYS A 1 278 ? 0.783 29.078 6.621 1 38.09 278 LYS A C 1
ATOM 2264 O O . LYS A 1 278 ? -0.204 29.812 6.758 1 38.09 278 LYS A O 1
ATOM 2269 N N . GLY A 1 279 ? 1.229 28.328 7.645 1 33.41 279 GLY A N 1
ATOM 2270 C CA . GLY A 1 279 ? 0.643 28.859 8.859 1 33.41 279 GLY A CA 1
ATOM 2271 C C . GLY A 1 279 ? 1.37 30.094 9.375 1 33.41 279 GLY A C 1
ATOM 2272 O O . GLY A 1 279 ? 2.529 30.328 9.031 1 33.41 279 GLY A O 1
ATOM 2273 N N . MET B 1 1 ? -25.562 31.141 11.164 1 40.34 1 MET B N 1
ATOM 2274 C CA . MET B 1 1 ? -25.641 31.375 9.727 1 40.34 1 MET B CA 1
ATOM 2275 C C . MET B 1 1 ? -25.781 30.062 8.961 1 40.34 1 MET B C 1
ATOM 2277 O O . MET B 1 1 ? -25.109 29.078 9.289 1 40.34 1 MET B O 1
ATOM 2281 N N . LYS B 1 2 ? -26.766 29.906 8.234 1 46.19 2 LYS B N 1
ATOM 2282 C CA . LYS B 1 2 ? -27.297 28.656 7.707 1 46.19 2 LYS B CA 1
ATOM 2283 C C . LYS B 1 2 ? -26.328 28.016 6.715 1 46.19 2 LYS B C 1
ATOM 2285 O O . LYS B 1 2 ? -25.953 28.641 5.719 1 46.19 2 LYS B O 1
ATOM 2290 N N . VAL B 1 3 ? -25.438 27.125 7.035 1 53.62 3 VAL B N 1
ATOM 2291 C CA . VAL B 1 3 ? -24.516 26.359 6.211 1 53.62 3 VAL B CA 1
ATOM 2292 C C . VAL B 1 3 ? -25.203 25.938 4.914 1 53.62 3 VAL B C 1
ATOM 2294 O O . VAL B 1 3 ? -26.266 25.312 4.945 1 53.62 3 VAL B O 1
ATOM 2297 N N . LYS B 1 4 ? -25.125 26.844 3.836 1 60.12 4 LYS B N 1
ATOM 2298 C CA . LYS B 1 4 ? -25.781 26.562 2.566 1 60.12 4 LYS B CA 1
ATOM 2299 C C . LYS B 1 4 ? -25.578 25.094 2.16 1 60.12 4 LYS B C 1
ATOM 2301 O O . LYS B 1 4 ? -24.516 24.531 2.398 1 60.12 4 LYS B O 1
ATOM 2306 N N . LYS B 1 5 ? -26.672 24.469 1.666 1 62.88 5 LYS B N 1
ATOM 2307 C CA . LYS B 1 5 ? -26.906 23.062 1.379 1 62.88 5 LYS B CA 1
ATOM 2308 C C . LYS B 1 5 ? -26.125 22.609 0.144 1 62.88 5 LYS B C 1
ATOM 2310 O O . LYS B 1 5 ? -25.938 23.391 -0.787 1 62.88 5 LYS B O 1
ATOM 2315 N N . GLU B 1 6 ? -25.328 21.641 0.129 1 71.44 6 GLU B N 1
ATOM 2316 C CA . GLU B 1 6 ? -24.688 20.984 -1.001 1 71.44 6 GLU B CA 1
ATOM 2317 C C . GLU B 1 6 ? -25.672 20.75 -2.145 1 71.44 6 GLU B C 1
ATOM 2319 O O . GLU B 1 6 ? -26.875 20.625 -1.916 1 71.44 6 GLU B O 1
ATOM 2324 N N . GLY B 1 7 ? -25.234 21.078 -3.428 1 73.44 7 GLY B N 1
ATOM 2325 C CA . GLY B 1 7 ? -26.125 20.781 -4.547 1 73.44 7 GLY B CA 1
ATOM 2326 C C . GLY B 1 7 ? -26.625 19.344 -4.555 1 73.44 7 GLY B C 1
ATOM 2327 O O . GLY B 1 7 ? -25.906 18.438 -4.141 1 73.44 7 GLY B O 1
ATOM 2328 N N . MET B 1 8 ? -27.828 19.188 -4.926 1 78.06 8 MET B N 1
ATOM 2329 C CA . MET B 1 8 ? -28.516 17.906 -4.891 1 78.06 8 MET B CA 1
ATOM 2330 C C . MET B 1 8 ? -27.797 16.875 -5.758 1 78.06 8 MET B C 1
ATOM 2332 O O . MET B 1 8 ? -27.688 15.703 -5.387 1 78.06 8 MET B O 1
ATOM 2336 N N . GLY B 1 9 ? -27.328 17.328 -6.926 1 77.69 9 GLY B N 1
ATOM 2337 C CA . GLY B 1 9 ? -26.641 16.422 -7.82 1 77.69 9 GLY B CA 1
ATOM 2338 C C . GLY B 1 9 ? -25.359 15.852 -7.234 1 77.69 9 GLY B C 1
ATOM 2339 O O . GLY B 1 9 ? -25.094 14.648 -7.352 1 77.69 9 GLY B O 1
ATOM 2340 N N . TRP B 1 10 ? -24.656 16.656 -6.566 1 73.81 10 TRP B N 1
ATOM 2341 C CA . TRP B 1 10 ? -23.406 16.234 -5.957 1 73.81 10 TRP B CA 1
ATOM 2342 C C . TRP B 1 10 ? -23.672 15.297 -4.781 1 73.81 10 TRP B C 1
ATOM 2344 O O . TRP B 1 10 ? -22.953 14.305 -4.594 1 73.81 10 TRP B O 1
ATOM 2354 N N . ILE B 1 11 ? -24.734 15.586 -4.125 1 74.5 11 ILE B N 1
ATOM 2355 C CA . ILE B 1 11 ? -25.109 14.75 -2.986 1 74.5 11 ILE B CA 1
ATOM 2356 C C . ILE B 1 11 ? -25.484 13.352 -3.473 1 74.5 11 ILE B C 1
ATOM 2358 O O . ILE B 1 11 ? -25.062 12.352 -2.895 1 74.5 11 ILE B O 1
ATOM 2362 N N . ILE B 1 12 ? -26.172 13.391 -4.531 1 81.12 12 ILE B N 1
ATOM 2363 C CA . ILE B 1 12 ? -26.625 12.109 -5.066 1 81.12 12 ILE B CA 1
ATOM 2364 C C . ILE B 1 12 ? -25.438 11.312 -5.582 1 81.12 12 ILE B C 1
ATOM 2366 O O . ILE B 1 12 ? -25.297 10.125 -5.277 1 81.12 12 ILE B O 1
ATOM 2370 N N . LEU B 1 13 ? -24.625 11.961 -6.266 1 74.56 13 LEU B N 1
ATOM 2371 C CA . LEU B 1 13 ? -23.469 11.289 -6.84 1 74.56 13 LEU B CA 1
ATOM 2372 C C . LEU B 1 13 ? -22.547 10.758 -5.742 1 74.56 13 LEU B C 1
ATOM 2374 O O . LEU B 1 13 ? -22.109 9.602 -5.801 1 74.56 13 LEU B O 1
ATOM 2378 N N . ARG B 1 14 ? -22.328 11.539 -4.875 1 73.31 14 ARG B N 1
ATOM 2379 C CA . ARG B 1 14 ? -21.469 11.156 -3.77 1 73.31 14 ARG B CA 1
ATOM 2380 C C . ARG B 1 14 ? -22.047 9.969 -3.004 1 73.31 14 ARG B C 1
ATOM 2382 O O . ARG B 1 14 ? -21.328 9.008 -2.705 1 73.31 14 ARG B O 1
ATOM 2389 N N . ASN B 1 15 ? -23.312 10.062 -2.77 1 76.31 15 ASN B N 1
ATOM 2390 C CA . ASN B 1 15 ? -23.938 8.984 -2.016 1 76.31 15 ASN B CA 1
ATOM 2391 C C . ASN B 1 15 ? -23.984 7.684 -2.818 1 76.31 15 ASN B C 1
ATOM 2393 O O . ASN B 1 15 ? -23.844 6.598 -2.254 1 76.31 15 ASN B O 1
ATOM 2397 N N . LEU B 1 16 ? -24.156 7.863 -4.035 1 79.94 16 LEU B N 1
ATOM 2398 C CA . LEU B 1 16 ? -24.156 6.688 -4.898 1 79.94 16 LEU B CA 1
ATOM 2399 C C . LEU B 1 16 ? -22.781 6.012 -4.891 1 79.94 16 LEU B C 1
ATOM 2401 O O . LEU B 1 16 ? -22.688 4.785 -4.828 1 79.94 16 LEU B O 1
ATOM 2405 N N . LEU B 1 17 ? -21.859 6.805 -4.906 1 71.12 17 LEU B N 1
ATOM 2406 C CA . LEU B 1 17 ? -20.5 6.27 -4.918 1 71.12 17 LEU B CA 1
ATOM 2407 C C . LEU B 1 17 ? -20.156 5.613 -3.584 1 71.12 17 LEU B C 1
ATOM 2409 O O . LEU B 1 17 ? -19.531 4.555 -3.551 1 71.12 17 LEU B O 1
ATOM 2413 N N . ILE B 1 18 ? -20.641 6.23 -2.574 1 75.44 18 ILE B N 1
ATOM 2414 C CA . ILE B 1 18 ? -20.422 5.668 -1.244 1 75.44 18 ILE B CA 1
ATOM 2415 C C . ILE B 1 18 ? -21.141 4.332 -1.129 1 75.44 18 ILE B C 1
ATOM 2417 O O . ILE B 1 18 ? -20.594 3.357 -0.615 1 75.44 18 ILE B O 1
ATOM 2421 N N . LEU B 1 19 ? -22.312 4.332 -1.644 1 77.56 19 LEU B N 1
ATOM 2422 C CA . LEU B 1 19 ? -23.109 3.104 -1.608 1 77.56 19 LEU B CA 1
ATOM 2423 C C . LEU B 1 19 ? -22.422 1.999 -2.41 1 77.56 19 LEU B C 1
ATOM 2425 O O . LEU B 1 19 ? -22.391 0.846 -1.976 1 77.56 19 LEU B O 1
ATOM 2429 N N . MET B 1 20 ? -21.938 2.393 -3.467 1 76.12 20 MET B N 1
ATOM 2430 C CA . MET B 1 20 ? -21.234 1.43 -4.316 1 76.12 20 MET B CA 1
ATOM 2431 C C . MET B 1 20 ? -19.984 0.904 -3.627 1 76.12 20 MET B C 1
ATOM 2433 O O . MET B 1 20 ? -19.703 -0.296 -3.664 1 76.12 20 MET B O 1
ATOM 2437 N N . GLY B 1 21 ? -19.297 1.814 -3.059 1 73 21 GLY B N 1
ATOM 2438 C CA . GLY B 1 21 ? -18.125 1.401 -2.301 1 73 21 GLY B CA 1
ATOM 2439 C C . GLY B 1 21 ? -18.469 0.459 -1.158 1 73 21 GLY B C 1
ATOM 2440 O O . GLY B 1 21 ? -17.781 -0.546 -0.958 1 73 21 GLY B O 1
ATOM 2441 N N . LEU B 1 22 ? -19.531 0.817 -0.499 1 75.06 22 LEU B N 1
ATOM 2442 C CA . LEU B 1 22 ? -20 -0.017 0.606 1 75.06 22 LEU B CA 1
ATOM 2443 C C . LEU B 1 22 ? -20.359 -1.416 0.118 1 75.06 22 LEU B C 1
ATOM 2445 O O . LEU B 1 22 ? -20.016 -2.41 0.759 1 75.06 22 LEU B O 1
ATOM 2449 N N . PHE B 1 23 ? -21 -1.442 -0.977 1 80 23 PHE B N 1
ATOM 2450 C CA . PHE B 1 23 ? -21.422 -2.721 -1.542 1 80 23 PHE B CA 1
ATOM 2451 C C . PHE B 1 23 ? -20.203 -3.549 -1.953 1 80 23 PHE B C 1
ATOM 2453 O O . PHE B 1 23 ? -20.141 -4.742 -1.653 1 80 23 PHE B O 1
ATOM 2460 N N . LEU B 1 24 ? -19.281 -2.959 -2.535 1 75.81 24 LEU B N 1
ATOM 2461 C CA . LEU B 1 24 ? -18.141 -3.672 -3.074 1 75.81 24 LEU B CA 1
ATOM 2462 C C . LEU B 1 24 ? -17.234 -4.172 -1.953 1 75.81 24 LEU B C 1
ATOM 2464 O O . LEU B 1 24 ? -16.484 -5.141 -2.131 1 75.81 24 LEU B O 1
ATOM 2468 N N . ILE B 1 25 ? -17.344 -3.475 -0.826 1 73.81 25 ILE B N 1
ATOM 2469 C CA . ILE B 1 25 ? -16.5 -3.863 0.301 1 73.81 25 ILE B CA 1
ATOM 2470 C C . ILE B 1 25 ? -17.234 -4.891 1.161 1 73.81 25 ILE B C 1
ATOM 2472 O O . ILE B 1 25 ? -16.672 -5.938 1.498 1 73.81 25 ILE B O 1
ATOM 2476 N N . LEU B 1 26 ? -18.531 -4.691 1.438 1 79.12 26 LEU B N 1
ATOM 2477 C CA . LEU B 1 26 ? -19.281 -5.516 2.383 1 79.12 26 LEU B CA 1
ATOM 2478 C C . LEU B 1 26 ? -19.75 -6.809 1.725 1 79.12 26 LEU B C 1
ATOM 2480 O O . LEU B 1 26 ? -19.859 -7.84 2.389 1 79.12 26 LEU B O 1
ATOM 2484 N N . PHE B 1 27 ? -19.969 -6.773 0.515 1 82.38 27 PHE B N 1
ATOM 2485 C CA . PHE B 1 27 ? -20.531 -7.941 -0.154 1 82.38 27 PHE B CA 1
ATOM 2486 C C . PHE B 1 27 ? -19.547 -9.102 -0.131 1 82.38 27 PHE B C 1
ATOM 2488 O O . PHE B 1 27 ? -19.906 -10.234 0.2 1 82.38 27 PHE B O 1
ATOM 2495 N N . PRO B 1 28 ? -18.312 -8.82 -0.522 1 80.94 28 PRO B N 1
ATOM 2496 C CA . PRO B 1 28 ? -17.344 -9.914 -0.418 1 80.94 28 PRO B CA 1
ATOM 2497 C C . PRO B 1 28 ? -17.203 -10.445 1.006 1 80.94 28 PRO B C 1
ATOM 2499 O O . PRO B 1 28 ? -17.031 -11.648 1.202 1 80.94 28 PRO B O 1
ATOM 2502 N N . LEU B 1 29 ? -17.25 -9.586 1.942 1 80.94 29 LEU B N 1
ATOM 2503 C CA . LEU B 1 29 ? -17.188 -10.016 3.336 1 80.94 29 LEU B CA 1
ATOM 2504 C C . LEU B 1 29 ? -18.375 -10.898 3.689 1 80.94 29 LEU B C 1
ATOM 2506 O O . LEU B 1 29 ? -18.234 -11.898 4.395 1 80.94 29 LEU B O 1
ATOM 2510 N N . TYR B 1 30 ? -19.5 -10.469 3.236 1 86.69 30 TYR B N 1
ATOM 2511 C CA . TYR B 1 30 ? -20.703 -11.258 3.406 1 86.69 30 TYR B CA 1
ATOM 2512 C C . TYR B 1 30 ? -20.531 -12.664 2.84 1 86.69 30 TYR B C 1
ATOM 2514 O O . TYR B 1 30 ? -20.875 -13.648 3.49 1 86.69 30 TYR B O 1
ATOM 2522 N N . LEU B 1 31 ? -19.969 -12.797 1.736 1 86.25 31 LEU B N 1
ATOM 2523 C CA . LEU B 1 31 ? -19.781 -14.086 1.08 1 86.25 31 LEU B CA 1
ATOM 2524 C C . LEU B 1 31 ? -18.797 -14.953 1.856 1 86.25 31 LEU B C 1
ATOM 2526 O O . LEU B 1 31 ? -18.969 -16.172 1.953 1 86.25 31 LEU B O 1
ATOM 2530 N N . VAL B 1 32 ? -17.75 -14.297 2.346 1 86.44 32 VAL B N 1
ATOM 2531 C CA . VAL B 1 32 ? -16.766 -15.047 3.117 1 86.44 32 VAL B CA 1
ATOM 2532 C C . VAL B 1 32 ? -17.438 -15.633 4.363 1 86.44 32 VAL B C 1
ATOM 2534 O O . VAL B 1 32 ? -17.25 -16.812 4.68 1 86.44 32 VAL B O 1
ATOM 2537 N N . VAL B 1 33 ? -18.234 -14.875 4.984 1 88.94 33 VAL B N 1
ATOM 2538 C CA . VAL B 1 33 ? -18.875 -15.297 6.23 1 88.94 33 VAL B CA 1
ATOM 2539 C C . VAL B 1 33 ? -19.859 -16.422 5.953 1 88.94 33 VAL B C 1
ATOM 2541 O O . VAL B 1 33 ? -19.797 -17.484 6.582 1 88.94 33 VAL B O 1
ATOM 2544 N N . ILE B 1 34 ? -20.688 -16.25 4.988 1 92.62 34 ILE B N 1
ATOM 2545 C CA . ILE B 1 34 ? -21.75 -17.219 4.805 1 92.62 34 ILE B CA 1
ATOM 2546 C C . ILE B 1 34 ? -21.172 -18.531 4.262 1 92.62 34 ILE B C 1
ATOM 2548 O O . ILE B 1 34 ? -21.641 -19.609 4.633 1 92.62 34 ILE B O 1
ATOM 2552 N N . ASN B 1 35 ? -20.172 -18.484 3.469 1 90.75 35 ASN B N 1
ATOM 2553 C CA . ASN B 1 35 ? -19.656 -19.703 2.863 1 90.75 35 ASN B CA 1
ATOM 2554 C C . ASN B 1 35 ? -18.703 -20.422 3.801 1 90.75 35 ASN B C 1
ATOM 2556 O O . ASN B 1 35 ? -18.406 -21.609 3.605 1 90.75 35 ASN B O 1
ATOM 2560 N N . SER B 1 36 ? -18.203 -19.688 4.758 1 91.38 36 SER B N 1
ATOM 2561 C CA . SER B 1 36 ? -17.391 -20.359 5.773 1 91.38 36 SER B CA 1
ATOM 2562 C C . SER B 1 36 ? -18.234 -21.281 6.629 1 91.38 36 SER B C 1
ATOM 2564 O O . SER B 1 36 ? -17.719 -22.234 7.23 1 91.38 36 SER B O 1
ATOM 2566 N N . PHE B 1 37 ? -19.562 -21.078 6.621 1 95.5 37 PHE B N 1
ATOM 2567 C CA . PHE B 1 37 ? -20.438 -21.859 7.473 1 95.5 37 PHE B CA 1
ATOM 2568 C C . PHE B 1 37 ? -21.25 -22.859 6.645 1 95.5 37 PHE B C 1
ATOM 2570 O O . PHE B 1 37 ? -22.141 -23.531 7.164 1 95.5 37 PHE B O 1
ATOM 2577 N N . LYS B 1 38 ? -20.891 -22.969 5.418 1 94.94 38 LYS B N 1
ATOM 2578 C CA . LYS B 1 38 ? -21.609 -23.891 4.539 1 94.94 38 LYS B CA 1
ATOM 2579 C C . LYS B 1 38 ? -20.812 -25.172 4.324 1 94.94 38 LYS B C 1
ATOM 2581 O O . LYS B 1 38 ? -19.594 -25.188 4.477 1 94.94 38 LYS B O 1
ATOM 2586 N N . THR B 1 39 ? -21.594 -26.203 3.961 1 91.88 39 THR B N 1
ATOM 2587 C CA . THR B 1 39 ? -20.953 -27.391 3.395 1 91.88 39 THR B CA 1
ATOM 2588 C C . THR B 1 39 ? -20.609 -27.156 1.926 1 91.88 39 THR B C 1
ATOM 2590 O O . THR B 1 39 ? -21.109 -26.234 1.3 1 91.88 39 THR B O 1
ATOM 2593 N N . LEU B 1 40 ? -19.703 -27.984 1.482 1 89.69 40 LEU B N 1
ATOM 2594 C CA . LEU B 1 40 ? -19.297 -27.875 0.083 1 89.69 40 LEU B CA 1
ATOM 2595 C C . LEU B 1 40 ? -20.5 -28.047 -0.84 1 89.69 40 LEU B C 1
ATOM 2597 O O . LEU B 1 40 ? -20.625 -27.328 -1.838 1 89.69 40 LEU B O 1
ATOM 2601 N N . GLU B 1 41 ? -21.391 -28.922 -0.521 1 91.25 41 GLU B N 1
ATOM 2602 C CA . GLU B 1 41 ? -22.578 -29.203 -1.312 1 91.25 41 GLU B CA 1
ATOM 2603 C C . GLU B 1 41 ? -23.516 -28 -1.318 1 91.25 41 GLU B C 1
ATOM 2605 O O . GLU B 1 41 ? -24.031 -27.609 -2.369 1 91.25 41 GLU B O 1
ATOM 2610 N N . GLU B 1 42 ? -23.656 -27.422 -0.211 1 93.44 42 GLU B N 1
ATOM 2611 C CA . GLU B 1 42 ? -24.547 -26.266 -0.087 1 93.44 42 GLU B CA 1
ATOM 2612 C C . GLU B 1 42 ? -24 -25.062 -0.849 1 93.44 42 GLU B C 1
ATOM 2614 O O . GLU B 1 42 ? -24.75 -24.344 -1.509 1 93.44 42 GLU B O 1
ATOM 2619 N N . ALA B 1 43 ? -22.75 -24.859 -0.714 1 90 43 ALA B N 1
ATOM 2620 C CA . ALA B 1 43 ? -22.109 -23.734 -1.397 1 90 43 ALA B CA 1
ATOM 2621 C C . ALA B 1 43 ? -22.156 -23.922 -2.912 1 90 43 ALA B C 1
ATOM 2623 O O . ALA B 1 43 ? -22.297 -22.938 -3.656 1 90 43 ALA B O 1
ATOM 2624 N N . GLY B 1 44 ? -21.984 -25.156 -3.33 1 87.44 44 GLY B N 1
ATOM 2625 C CA . GLY B 1 44 ? -22.062 -25.453 -4.75 1 87.44 44 GLY B CA 1
ATOM 2626 C C . GLY B 1 44 ? -23.438 -25.219 -5.344 1 87.44 44 GLY B C 1
ATOM 2627 O O . GLY B 1 44 ? -23.547 -24.766 -6.48 1 87.44 44 GLY B O 1
ATOM 2628 N N . LYS B 1 45 ? -24.438 -25.453 -4.559 1 90.12 45 LYS B N 1
ATOM 2629 C CA . LYS B 1 45 ? -25.812 -25.25 -5.012 1 90.12 45 LYS B CA 1
ATOM 2630 C C . LYS B 1 45 ? -26.156 -23.766 -5.102 1 90.12 45 LYS B C 1
ATOM 2632 O O . LYS B 1 45 ? -26.719 -23.312 -6.094 1 90.12 45 LYS B O 1
ATOM 2637 N N . ASP B 1 46 ? -25.812 -23.094 -3.953 1 90.94 46 ASP B N 1
ATOM 2638 C CA . ASP B 1 46 ? -26.062 -21.656 -3.934 1 90.94 46 ASP B CA 1
ATOM 2639 C C . ASP B 1 46 ? -24.969 -20.922 -3.178 1 90.94 46 ASP B C 1
ATOM 2641 O O . ASP B 1 46 ? -25 -20.828 -1.949 1 90.94 46 ASP B O 1
ATOM 2645 N N . PHE B 1 47 ? -24.203 -20.312 -3.967 1 87.5 47 PHE B N 1
ATOM 2646 C CA . PHE B 1 47 ? -23.016 -19.609 -3.459 1 87.5 47 PHE B CA 1
ATOM 2647 C C . PHE B 1 47 ? -23.422 -18.344 -2.715 1 87.5 47 PHE B C 1
ATOM 2649 O O . PHE B 1 47 ? -22.75 -17.953 -1.758 1 87.5 47 PHE B O 1
ATOM 2656 N N . PHE B 1 48 ? -24.578 -17.797 -3.023 1 88.25 48 PHE B N 1
ATOM 2657 C CA . PHE B 1 48 ? -24.922 -16.453 -2.568 1 88.25 48 PHE B CA 1
ATOM 2658 C C . PHE B 1 48 ? -25.938 -16.5 -1.438 1 88.25 48 PHE B C 1
ATOM 2660 O O . PHE B 1 48 ? -26.125 -15.523 -0.716 1 88.25 48 PHE B O 1
ATOM 2667 N N . ALA B 1 49 ? -26.469 -17.688 -1.238 1 91.69 49 ALA B N 1
ATOM 2668 C CA . ALA B 1 49 ? -27.562 -17.812 -0.272 1 91.69 49 ALA B CA 1
ATOM 2669 C C . ALA B 1 49 ? -27.016 -17.984 1.145 1 91.69 49 ALA B C 1
ATOM 2671 O O . ALA B 1 49 ? -25.859 -18.359 1.333 1 91.69 49 ALA B O 1
ATOM 2672 N N . LEU B 1 50 ? -27.828 -17.672 2.135 1 94.75 50 LEU B N 1
ATOM 2673 C CA . LEU B 1 50 ? -27.5 -17.922 3.533 1 94.75 50 LEU B CA 1
ATOM 2674 C C . LEU B 1 50 ? -27.391 -19.422 3.805 1 94.75 50 LEU B C 1
ATOM 2676 O O . LEU B 1 50 ? -28.078 -20.219 3.172 1 94.75 50 LEU B O 1
ATOM 2680 N N . PRO B 1 51 ? -26.547 -19.719 4.691 1 94.75 51 PRO B N 1
ATOM 2681 C CA . PRO B 1 51 ? -26.453 -21.141 5.016 1 94.75 51 PRO B CA 1
ATOM 2682 C C . PRO B 1 51 ? -27.703 -21.688 5.695 1 94.75 51 PRO B C 1
ATOM 2684 O O . PRO B 1 51 ? -28.344 -20.984 6.465 1 94.75 51 PRO B O 1
ATOM 2687 N N . SER B 1 52 ? -28 -22.938 5.387 1 93.56 52 SER B N 1
ATOM 2688 C CA . SER B 1 52 ? -29.141 -23.609 6.004 1 93.56 52 SER B CA 1
ATOM 2689 C C . SER B 1 52 ? -28.844 -23.953 7.461 1 93.56 52 SER B C 1
ATOM 2691 O O . SER B 1 52 ? -29.766 -24.047 8.273 1 93.56 52 SER B O 1
ATOM 2693 N N . GLY B 1 53 ? -27.672 -24.109 7.828 1 92.19 53 GLY B N 1
ATOM 2694 C CA . GLY B 1 53 ? -27.156 -24.391 9.156 1 92.19 53 GLY B CA 1
ATOM 2695 C C . GLY B 1 53 ? -25.703 -23.984 9.328 1 92.19 53 GLY B C 1
ATOM 2696 O O . GLY B 1 53 ? -25.016 -23.656 8.352 1 92.19 53 GLY B O 1
ATOM 2697 N N . LEU B 1 54 ? -25.375 -23.859 10.531 1 93.5 54 LEU B N 1
ATOM 2698 C CA . LEU B 1 54 ? -24 -23.5 10.836 1 93.5 54 LEU B CA 1
ATOM 2699 C C . LEU B 1 54 ? -23.094 -24.719 10.82 1 93.5 54 LEU B C 1
ATOM 2701 O O . LEU B 1 54 ? -23.156 -25.547 11.727 1 93.5 54 LEU B O 1
ATOM 2705 N N . ASN B 1 55 ? -22.359 -24.828 9.789 1 92.75 55 ASN B N 1
ATOM 2706 C CA . ASN B 1 55 ? -21.375 -25.906 9.688 1 92.75 55 ASN B CA 1
ATOM 2707 C C . ASN B 1 55 ? -20.016 -25.469 10.258 1 92.75 55 ASN B C 1
ATOM 2709 O O . ASN B 1 55 ? -19.328 -24.641 9.664 1 92.75 55 ASN B O 1
ATOM 2713 N N . LEU B 1 56 ? -19.641 -26.141 11.344 1 94.38 56 LEU B N 1
ATOM 2714 C CA . LEU B 1 56 ? -18.422 -25.734 12.023 1 94.38 56 LEU B CA 1
ATOM 2715 C C . LEU B 1 56 ? -17.281 -26.719 11.727 1 94.38 56 LEU B C 1
ATOM 2717 O O . LEU B 1 56 ? -16.203 -26.609 12.297 1 94.38 56 LEU B O 1
ATOM 2721 N N . HIS B 1 57 ? -17.578 -27.578 10.836 1 92.94 57 HIS B N 1
ATOM 2722 C CA . HIS B 1 57 ? -16.594 -28.609 10.516 1 92.94 57 HIS B CA 1
ATOM 2723 C C . HIS B 1 57 ? -15.312 -27.984 9.992 1 92.94 57 HIS B C 1
ATOM 2725 O O . HIS B 1 57 ? -14.211 -28.391 10.391 1 92.94 57 HIS B O 1
ATOM 2731 N N . ASN B 1 58 ? -15.461 -27.031 9.109 1 90 58 ASN B N 1
ATOM 2732 C CA . ASN B 1 58 ? -14.289 -26.391 8.531 1 90 58 ASN B CA 1
ATOM 2733 C C . ASN B 1 58 ? -13.461 -25.672 9.602 1 90 58 ASN B C 1
ATOM 2735 O O . ASN B 1 58 ? -12.227 -25.656 9.531 1 90 58 ASN B O 1
ATOM 2739 N N . PHE B 1 59 ? -14.125 -25.172 10.562 1 92.81 59 PHE B N 1
ATOM 2740 C CA . PHE B 1 59 ? -13.438 -24.484 11.648 1 92.81 59 PHE B CA 1
ATOM 2741 C C . PHE B 1 59 ? -12.648 -25.469 12.5 1 92.81 59 PHE B C 1
ATOM 2743 O O . PHE B 1 59 ? -11.477 -25.234 12.812 1 92.81 59 PHE B O 1
ATOM 2750 N N . LYS B 1 60 ? -13.273 -26.5 12.789 1 92.44 60 LYS B N 1
ATOM 2751 C CA . LYS B 1 60 ? -12.609 -27.531 13.578 1 92.44 60 LYS B CA 1
ATOM 2752 C C . LYS B 1 60 ? -11.391 -28.078 12.852 1 92.44 60 LYS B C 1
ATOM 2754 O O . LYS B 1 60 ? -10.328 -28.25 13.453 1 92.44 60 LYS B O 1
ATOM 2759 N N . GLU B 1 61 ? -11.609 -28.328 11.633 1 89 61 GLU B N 1
ATOM 2760 C CA . GLU B 1 61 ? -10.516 -28.859 10.828 1 89 61 GLU B CA 1
ATOM 2761 C C . GLU B 1 61 ? -9.359 -27.859 10.75 1 89 61 GLU B C 1
ATOM 2763 O O . GLU B 1 61 ? -8.195 -28.25 10.844 1 89 61 GLU B O 1
ATOM 2768 N N . LEU B 1 62 ? -9.656 -26.656 10.594 1 88.5 62 LEU B N 1
ATOM 2769 C CA . LEU B 1 62 ? -8.656 -25.609 10.469 1 88.5 62 LEU B CA 1
ATOM 2770 C C . LEU B 1 62 ? -7.844 -25.469 11.75 1 88.5 62 LEU B C 1
ATOM 2772 O O . LEU B 1 62 ? -6.613 -25.406 11.711 1 88.5 62 LEU B O 1
ATOM 2776 N N . PHE B 1 63 ? -8.492 -25.531 12.891 1 90.19 63 PHE B N 1
ATOM 2777 C CA . PHE B 1 63 ? -7.84 -25.281 14.172 1 90.19 63 PHE B CA 1
ATOM 2778 C C . PHE B 1 63 ? -7.117 -26.531 14.672 1 90.19 63 PHE B C 1
ATOM 2780 O O . PHE B 1 63 ? -6.082 -26.422 15.328 1 90.19 63 PHE B O 1
ATOM 2787 N N . GLN B 1 64 ? -7.594 -27.578 14.305 1 86.5 64 GLN B N 1
ATOM 2788 C CA . GLN B 1 64 ? -7.082 -28.812 14.906 1 86.5 64 GLN B CA 1
ATOM 2789 C C . GLN B 1 64 ? -6.082 -29.5 13.977 1 86.5 64 GLN B C 1
ATOM 2791 O O . GLN B 1 64 ? -5.129 -30.125 14.438 1 86.5 64 GLN B O 1
ATOM 2796 N N . ASN B 1 65 ? -6.262 -29.328 12.648 1 78.06 65 ASN B N 1
ATOM 2797 C CA . ASN B 1 65 ? -5.484 -30.172 11.758 1 78.06 65 ASN B CA 1
ATOM 2798 C C . ASN B 1 65 ? -4.625 -29.359 10.805 1 78.06 65 ASN B C 1
ATOM 2800 O O . ASN B 1 65 ? -3.863 -29.922 10.008 1 78.06 65 ASN B O 1
ATOM 2804 N N . ASN B 1 66 ? -4.676 -28.078 10.789 1 79.56 66 ASN B N 1
ATOM 2805 C CA . ASN B 1 66 ? -3.949 -27.297 9.781 1 79.56 66 ASN B CA 1
ATOM 2806 C C . ASN B 1 66 ? -2.996 -26.297 10.422 1 79.56 66 ASN B C 1
ATOM 2808 O O . ASN B 1 66 ? -2.564 -25.344 9.773 1 79.56 66 ASN B O 1
ATOM 2812 N N . ASN B 1 67 ? -2.559 -26.578 11.727 1 87.06 67 ASN B N 1
ATOM 2813 C CA . ASN B 1 67 ? -1.551 -25.781 12.406 1 87.06 67 ASN B CA 1
ATOM 2814 C C . ASN B 1 67 ? -1.875 -24.281 12.328 1 87.06 67 ASN B C 1
ATOM 2816 O O . ASN B 1 67 ? -0.976 -23.469 12.164 1 87.06 67 ASN B O 1
ATOM 2820 N N . TYR B 1 68 ? -3.121 -23.938 12.219 1 88.44 68 TYR B N 1
ATOM 2821 C CA . TYR B 1 68 ? -3.57 -22.562 12.117 1 88.44 68 TYR B CA 1
ATOM 2822 C C . TYR B 1 68 ? -2.855 -21.672 13.141 1 88.44 68 TYR B C 1
ATOM 2824 O O . TYR B 1 68 ? -2.365 -20.594 12.805 1 88.44 68 TYR B O 1
ATOM 2832 N N . TRP B 1 69 ? -2.738 -22.172 14.305 1 90.56 69 TRP B N 1
ATOM 2833 C CA . TRP B 1 69 ? -2.205 -21.359 15.398 1 90.56 69 TRP B CA 1
ATOM 2834 C C . TRP B 1 69 ?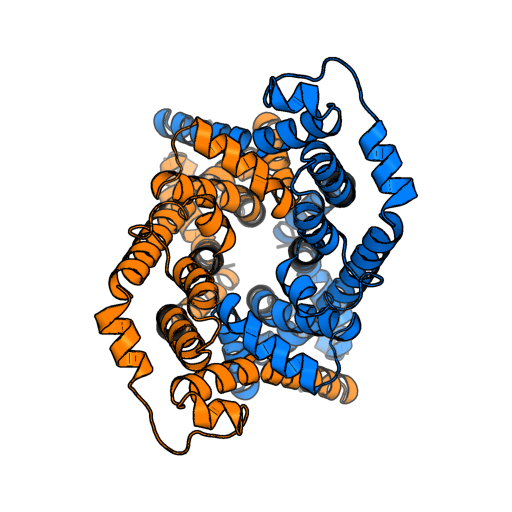 -0.723 -21.078 15.195 1 90.56 69 TRP B C 1
ATOM 2836 O O . TRP B 1 69 ? -0.223 -20.031 15.617 1 90.56 69 TRP B O 1
ATOM 2846 N N . VAL B 1 70 ? -0.066 -21.969 14.547 1 93.5 70 VAL B N 1
ATOM 2847 C CA . VAL B 1 70 ? 1.343 -21.734 14.234 1 93.5 70 VAL B CA 1
ATOM 2848 C C . VAL B 1 70 ? 1.479 -20.594 13.234 1 93.5 70 VAL B C 1
ATOM 2850 O O . VAL B 1 70 ? 2.295 -19.688 13.422 1 93.5 70 VAL B O 1
ATOM 2853 N N . PHE B 1 71 ? 0.64 -20.562 12.219 1 93.19 71 PHE B N 1
ATOM 2854 C CA . PHE B 1 71 ? 0.672 -19.531 11.195 1 93.19 71 PHE B CA 1
ATOM 2855 C C . PHE B 1 71 ? 0.262 -18.188 11.789 1 93.19 71 PHE B C 1
ATOM 2857 O O . PHE B 1 71 ? 0.845 -17.156 11.453 1 93.19 71 PHE B O 1
ATOM 2864 N N . ALA B 1 72 ? -0.708 -18.266 12.664 1 91.56 72 ALA B N 1
ATOM 2865 C CA . ALA B 1 72 ? -1.16 -17.047 13.328 1 91.56 72 ALA B CA 1
ATOM 2866 C C . ALA B 1 72 ? -0.054 -16.453 14.195 1 91.56 72 ALA B C 1
ATOM 2868 O O . ALA B 1 72 ? 0.177 -15.242 14.172 1 91.56 72 ALA B O 1
ATOM 2869 N N . LYS B 1 73 ? 0.566 -17.25 14.938 1 94.31 73 LYS B N 1
ATOM 2870 C CA . LYS B 1 73 ? 1.673 -16.812 15.781 1 94.31 73 LYS B CA 1
ATOM 2871 C C . LYS B 1 73 ? 2.812 -16.25 14.945 1 94.31 73 LYS B C 1
ATOM 2873 O O . LYS B 1 73 ? 3.377 -15.203 15.281 1 94.31 73 LYS B O 1
ATOM 2878 N N . ASN B 1 74 ? 3.164 -16.922 13.875 1 96.38 74 ASN B N 1
ATOM 2879 C CA . ASN B 1 74 ? 4.199 -16.422 12.977 1 96.38 74 ASN B CA 1
ATOM 2880 C C . ASN B 1 74 ? 3.857 -15.031 12.438 1 96.38 74 ASN B C 1
ATOM 2882 O O . ASN B 1 74 ? 4.703 -14.141 12.43 1 96.38 74 ASN B O 1
ATOM 2886 N N . SER B 1 75 ? 2.611 -14.906 11.977 1 94.25 75 SER B N 1
ATOM 2887 C CA . SER B 1 75 ? 2.158 -13.617 11.469 1 94.25 75 SER B CA 1
ATOM 2888 C C . SER B 1 75 ? 2.273 -12.523 12.531 1 94.25 75 SER B C 1
ATOM 2890 O O . SER B 1 75 ? 2.719 -11.414 12.242 1 94.25 75 SER B O 1
ATOM 2892 N N . LEU B 1 76 ? 1.901 -12.891 13.727 1 93.75 76 LEU B N 1
ATOM 2893 C CA . LEU B 1 76 ? 1.925 -11.93 14.82 1 93.75 76 LEU B CA 1
ATOM 2894 C C . LEU B 1 76 ? 3.354 -11.5 15.141 1 93.75 76 LEU B C 1
ATOM 2896 O O . LEU B 1 76 ? 3.633 -10.305 15.273 1 93.75 76 LEU B O 1
ATOM 2900 N N . ILE B 1 77 ? 4.191 -12.414 15.234 1 96.94 77 ILE B N 1
ATOM 2901 C CA . ILE B 1 77 ? 5.578 -12.133 15.594 1 96.94 77 ILE B CA 1
ATOM 2902 C C . ILE B 1 77 ? 6.238 -11.305 14.5 1 96.94 77 ILE B C 1
ATOM 2904 O O . ILE B 1 77 ? 6.855 -10.273 14.773 1 96.94 77 ILE B O 1
ATOM 2908 N N . ILE B 1 78 ? 6.066 -11.711 13.289 1 97.56 78 ILE B N 1
ATOM 2909 C CA . ILE B 1 78 ? 6.695 -11.031 12.164 1 97.56 78 ILE B CA 1
ATOM 2910 C C . ILE B 1 78 ? 6.145 -9.609 12.047 1 97.56 78 ILE B C 1
ATOM 2912 O O . ILE B 1 78 ? 6.906 -8.656 11.875 1 97.56 78 ILE B O 1
ATOM 2916 N N . SER B 1 79 ? 4.844 -9.484 12.172 1 96.12 79 SER B N 1
ATOM 2917 C CA . SER B 1 79 ? 4.234 -8.164 12.055 1 96.12 79 SER B CA 1
ATOM 2918 C C . SER B 1 79 ? 4.668 -7.254 13.203 1 96.12 79 SER B C 1
ATOM 2920 O O . SER B 1 79 ? 5.027 -6.098 12.984 1 96.12 79 SER B O 1
ATOM 2922 N N . ALA B 1 80 ? 4.648 -7.758 14.422 1 95.81 80 ALA B N 1
ATOM 2923 C CA . ALA B 1 80 ? 4.992 -6.961 15.594 1 95.81 80 ALA B CA 1
ATOM 2924 C C . ALA B 1 80 ? 6.449 -6.512 15.547 1 95.81 80 ALA B C 1
ATOM 2926 O O . ALA B 1 80 ? 6.754 -5.34 15.789 1 95.81 80 ALA B O 1
ATOM 2927 N N . VAL B 1 81 ? 7.293 -7.395 15.234 1 97.56 81 VAL B N 1
ATOM 2928 C CA . VAL B 1 81 ? 8.719 -7.082 15.211 1 97.56 81 VAL B CA 1
ATOM 2929 C C . VAL B 1 81 ? 9.023 -6.129 14.062 1 97.56 81 VAL B C 1
ATOM 2931 O O . VAL B 1 81 ? 9.781 -5.168 14.227 1 97.56 81 VAL B O 1
ATOM 2934 N N . SER B 1 82 ? 8.445 -6.395 12.883 1 97.44 82 SER B N 1
ATOM 2935 C CA . SER B 1 82 ? 8.672 -5.531 11.727 1 97.44 82 SER B CA 1
ATOM 2936 C C . SER B 1 82 ? 8.188 -4.113 11.992 1 97.44 82 SER B C 1
ATOM 2938 O O . SER B 1 82 ? 8.914 -3.145 11.766 1 97.44 82 SER B O 1
ATOM 2940 N N . VAL B 1 83 ? 6.984 -4.02 12.477 1 96.38 83 VAL B N 1
ATOM 2941 C CA . VAL B 1 83 ? 6.395 -2.705 12.719 1 96.38 83 VAL B CA 1
ATOM 2942 C C . VAL B 1 83 ? 7.168 -1.988 13.828 1 96.38 83 VAL B C 1
ATOM 2944 O O . VAL B 1 83 ? 7.391 -0.778 13.75 1 96.38 83 VAL B O 1
ATOM 2947 N N . GLY B 1 84 ? 7.523 -2.707 14.898 1 96.44 84 GLY B N 1
ATOM 2948 C CA . GLY B 1 84 ? 8.359 -2.125 15.938 1 96.44 84 GLY B CA 1
ATOM 2949 C C . GLY B 1 84 ? 9.648 -1.525 15.398 1 96.44 84 GLY B C 1
ATOM 2950 O O . GLY B 1 84 ? 10 -0.396 15.742 1 96.44 84 GLY B O 1
ATOM 2951 N N . LEU B 1 85 ? 10.258 -2.23 14.57 1 93.19 85 LEU B N 1
ATOM 2952 C CA . LEU B 1 85 ? 11.5 -1.764 13.961 1 93.19 85 LEU B CA 1
ATOM 2953 C C . LEU B 1 85 ? 11.25 -0.547 13.078 1 93.19 85 LEU B C 1
ATOM 2955 O O . LEU B 1 85 ? 12.023 0.41 13.094 1 93.19 85 LEU B O 1
ATOM 2959 N N . ILE B 1 86 ? 10.188 -0.6 12.336 1 94.56 86 ILE B N 1
ATOM 2960 C CA . ILE B 1 86 ? 9.828 0.474 11.414 1 94.56 86 ILE B CA 1
ATOM 2961 C C . ILE B 1 86 ? 9.539 1.752 12.195 1 94.56 86 ILE B C 1
ATOM 2963 O O . ILE B 1 86 ? 9.984 2.838 11.812 1 94.56 86 ILE B O 1
ATOM 2967 N N . LEU B 1 87 ? 8.844 1.648 13.344 1 94.81 87 LEU B N 1
ATOM 2968 C CA . LEU B 1 87 ? 8.461 2.805 14.141 1 94.81 87 LEU B CA 1
ATOM 2969 C C . LEU B 1 87 ? 9.68 3.453 14.781 1 94.81 87 LEU B C 1
ATOM 2971 O O . LEU B 1 87 ? 9.633 4.617 15.188 1 94.81 87 LEU B O 1
ATOM 2975 N N . ILE B 1 88 ? 10.719 2.721 14.844 1 91.94 88 ILE B N 1
ATOM 2976 C CA . ILE B 1 88 ? 11.961 3.262 15.391 1 91.94 88 ILE B CA 1
ATOM 2977 C C . ILE B 1 88 ? 12.805 3.859 14.273 1 91.94 88 ILE B C 1
ATOM 2979 O O . ILE B 1 88 ? 13.297 4.984 14.383 1 91.94 88 ILE B O 1
ATOM 2983 N N . LEU B 1 89 ? 12.852 3.209 13.188 1 90.19 89 LEU B N 1
ATOM 2984 C CA . LEU B 1 89 ? 13.797 3.555 12.125 1 90.19 89 LEU B CA 1
ATOM 2985 C C . LEU B 1 89 ? 13.25 4.688 11.266 1 90.19 89 LEU B C 1
ATOM 2987 O O . LEU B 1 89 ? 13.961 5.664 11 1 90.19 89 LEU B O 1
ATOM 2991 N N . VAL B 1 90 ? 12.047 4.562 10.852 1 92.94 90 VAL B N 1
ATOM 2992 C CA . VAL B 1 90 ? 11.5 5.477 9.852 1 92.94 90 VAL B CA 1
ATOM 2993 C C . VAL B 1 90 ? 11.453 6.891 10.43 1 92.94 90 VAL B C 1
ATOM 2995 O O . VAL B 1 90 ? 11.984 7.832 9.828 1 92.94 90 VAL B O 1
ATOM 2998 N N . PRO B 1 91 ? 10.898 7.109 11.633 1 94 91 PRO B N 1
ATOM 2999 C CA . PRO B 1 91 ? 10.883 8.477 12.148 1 94 91 PRO B CA 1
ATOM 3000 C C . PRO B 1 91 ? 12.289 9.023 12.406 1 94 91 PRO B C 1
ATOM 3002 O O . PRO B 1 91 ? 12.539 10.219 12.211 1 94 91 PRO B O 1
ATOM 3005 N N . SER B 1 92 ? 13.172 8.211 12.859 1 92.12 92 SER B N 1
ATOM 3006 C CA . SER B 1 92 ? 14.531 8.648 13.148 1 92.12 92 SER B CA 1
ATOM 3007 C C . SER B 1 92 ? 15.25 9.094 11.883 1 92.12 92 SER B C 1
ATOM 3009 O O . SER B 1 92 ? 15.867 10.164 11.859 1 92.12 92 SER B O 1
ATOM 3011 N N . VAL B 1 93 ? 15.172 8.289 10.867 1 91.25 93 VAL B N 1
ATOM 3012 C CA . VAL B 1 93 ? 15.797 8.609 9.586 1 91.25 93 VAL B CA 1
ATOM 3013 C C . VAL B 1 93 ? 15.141 9.844 8.984 1 91.25 93 VAL B C 1
ATOM 3015 O O . VAL B 1 93 ? 15.828 10.727 8.453 1 91.25 93 VAL B O 1
ATOM 3018 N N . SER B 1 94 ? 13.852 9.883 9.078 1 93.94 94 SER B N 1
ATOM 3019 C CA . SER B 1 94 ? 13.109 11.016 8.523 1 93.94 94 SER B CA 1
ATOM 3020 C C . SER B 1 94 ? 13.484 12.312 9.234 1 93.94 94 SER B C 1
ATOM 3022 O O . SER B 1 94 ? 13.57 13.367 8.602 1 93.94 94 SER B O 1
ATOM 3024 N N . TYR B 1 95 ? 13.688 12.25 10.547 1 93.31 95 TYR B N 1
ATOM 3025 C CA . TYR B 1 95 ? 14.094 13.422 11.312 1 93.31 95 TYR B CA 1
ATOM 3026 C C . TYR B 1 95 ? 15.453 13.93 10.852 1 93.31 95 TYR B C 1
ATOM 3028 O O . TYR B 1 95 ? 15.625 15.133 10.625 1 93.31 95 TYR B O 1
ATOM 3036 N N . ALA B 1 96 ? 16.359 13.008 10.742 1 91.19 96 ALA B N 1
ATOM 3037 C CA . ALA B 1 96 ? 17.703 13.367 10.297 1 91.19 96 ALA B CA 1
ATOM 3038 C C . ALA B 1 96 ? 17.656 14.016 8.914 1 91.19 96 ALA B C 1
ATOM 3040 O O . ALA B 1 96 ? 18.344 15.016 8.68 1 91.19 96 ALA B O 1
ATOM 3041 N N . ILE B 1 97 ? 16.891 13.508 8.078 1 92.06 97 ILE B N 1
ATOM 3042 C CA . ILE B 1 97 ? 16.797 14.023 6.715 1 92.06 97 ILE B CA 1
ATOM 3043 C C . ILE B 1 97 ? 16.094 15.375 6.719 1 92.06 97 ILE B C 1
ATOM 3045 O O . ILE B 1 97 ? 16.594 16.344 6.121 1 92.06 97 ILE B O 1
ATOM 3049 N N . ALA B 1 98 ? 15.023 15.477 7.418 1 92.88 98 ALA B N 1
ATOM 3050 C CA . ALA B 1 98 ? 14.211 16.688 7.43 1 92.88 98 ALA B CA 1
ATOM 3051 C C . ALA B 1 98 ? 15.008 17.891 7.949 1 92.88 98 ALA B C 1
ATOM 3053 O O . ALA B 1 98 ? 14.953 18.969 7.375 1 92.88 98 ALA B O 1
ATOM 3054 N N . ARG B 1 99 ? 15.734 17.703 8.938 1 92.25 99 ARG B N 1
ATOM 3055 C CA . ARG B 1 99 ? 16.422 18.812 9.594 1 92.25 99 ARG B CA 1
ATOM 3056 C C . ARG B 1 99 ? 17.766 19.094 8.93 1 92.25 99 ARG B C 1
ATOM 3058 O O . ARG B 1 99 ? 18.375 20.125 9.172 1 92.25 99 ARG B O 1
ATOM 3065 N N . ASN B 1 100 ? 18.234 18.203 8.102 1 91.5 100 ASN B N 1
ATOM 3066 C CA . ASN B 1 100 ? 19.5 18.422 7.398 1 91.5 100 ASN B CA 1
ATOM 3067 C C . ASN B 1 100 ? 19.297 18.422 5.883 1 91.5 100 ASN B C 1
ATOM 3069 O O . ASN B 1 100 ? 20.203 18.031 5.137 1 91.5 100 ASN B O 1
ATOM 3073 N N . PHE B 1 101 ? 18.172 18.812 5.496 1 89.75 101 PHE B N 1
ATOM 3074 C CA . PHE B 1 101 ? 17.781 18.734 4.09 1 89.75 101 PHE B CA 1
ATOM 3075 C C . PHE B 1 101 ? 18.656 19.656 3.242 1 89.75 101 PHE B C 1
ATOM 3077 O O . PHE B 1 101 ? 18.781 19.453 2.031 1 89.75 101 PHE B O 1
ATOM 3084 N N . ASN B 1 102 ? 19.281 20.641 3.801 1 91.5 102 ASN B N 1
ATOM 3085 C CA . ASN B 1 102 ? 20.141 21.578 3.094 1 91.5 102 ASN B CA 1
ATOM 3086 C C . ASN B 1 102 ? 21.484 20.953 2.734 1 91.5 102 ASN B C 1
ATOM 3088 O O . ASN B 1 102 ? 22.203 21.453 1.874 1 91.5 102 ASN B O 1
ATOM 3092 N N . ARG B 1 103 ? 21.797 19.906 3.365 1 92.25 103 ARG B N 1
ATOM 3093 C CA . ARG B 1 103 ? 23.047 19.188 3.072 1 92.25 103 ARG B CA 1
ATOM 3094 C C . ARG B 1 103 ? 22.844 18.188 1.935 1 92.25 103 ARG B C 1
ATOM 3096 O O . ARG B 1 103 ? 21.875 17.438 1.934 1 92.25 103 ARG B O 1
ATOM 3103 N N . LYS B 1 104 ? 23.797 18.047 1.104 1 92.38 104 LYS B N 1
ATOM 3104 C CA . LYS B 1 104 ? 23.719 17.25 -0.113 1 92.38 104 LYS B CA 1
ATOM 3105 C C . LYS B 1 104 ? 23.547 15.766 0.217 1 92.38 104 LYS B C 1
ATOM 3107 O O . LYS B 1 104 ? 22.812 15.055 -0.467 1 92.38 104 LYS B O 1
ATOM 3112 N N . TYR B 1 105 ? 24.219 15.375 1.249 1 87.88 105 TYR B N 1
ATOM 3113 C CA . TYR B 1 105 ? 24.141 13.969 1.632 1 87.88 105 TYR B CA 1
ATOM 3114 C C . TYR B 1 105 ? 22.719 13.57 1.989 1 87.88 105 TYR B C 1
ATOM 3116 O O . TYR B 1 105 ? 22.188 12.609 1.432 1 87.88 105 TYR B O 1
ATOM 3124 N N . TYR B 1 106 ? 22.141 14.344 2.834 1 90.38 106 TYR B N 1
ATOM 3125 C CA . TYR B 1 106 ? 20.797 14.016 3.311 1 90.38 106 TYR B CA 1
ATOM 3126 C C . TYR B 1 106 ? 19.766 14.18 2.197 1 90.38 106 TYR B C 1
ATOM 3128 O O . TYR B 1 106 ? 18.844 13.367 2.07 1 90.38 106 TYR B O 1
ATOM 3136 N N . LYS B 1 107 ? 20 15.094 1.425 1 89.06 107 LYS B N 1
ATOM 3137 C CA . LYS B 1 107 ? 19.125 15.297 0.267 1 89.06 107 LYS B CA 1
ATOM 3138 C C . LYS B 1 107 ? 19.25 14.133 -0.711 1 89.06 107 LYS B C 1
ATOM 3140 O O . LYS B 1 107 ? 18.234 13.648 -1.237 1 89.06 107 LYS B O 1
ATOM 3145 N N . GLY B 1 108 ? 20.422 13.695 -0.94 1 87.31 108 GLY B N 1
ATOM 3146 C CA . GLY B 1 108 ? 20.656 12.547 -1.801 1 87.31 108 GLY B CA 1
ATOM 3147 C C . GLY B 1 108 ? 20.016 11.273 -1.278 1 87.31 108 GLY B C 1
ATOM 3148 O O . GLY B 1 108 ? 19.406 10.523 -2.041 1 87.31 108 GLY B O 1
ATOM 3149 N N . VAL B 1 109 ? 20.188 11.094 0.008 1 87.25 109 VAL B N 1
ATOM 3150 C CA . VAL B 1 109 ? 19.594 9.914 0.633 1 87.25 109 VAL B CA 1
ATOM 3151 C C . VAL B 1 109 ? 18.078 9.945 0.482 1 87.25 109 VAL B C 1
ATOM 3153 O O . VAL B 1 109 ? 17.453 8.922 0.201 1 87.25 109 VAL B O 1
ATOM 3156 N N . TYR B 1 110 ? 17.484 11.094 0.68 1 88.19 110 TYR B N 1
ATOM 3157 C CA . TYR B 1 110 ? 16.047 11.25 0.552 1 88.19 110 TYR B CA 1
ATOM 3158 C C . TYR B 1 110 ? 15.578 10.859 -0.844 1 88.19 110 TYR B C 1
ATOM 3160 O O . TYR B 1 110 ? 14.664 10.047 -0.993 1 88.19 110 TYR B O 1
ATOM 3168 N N . TYR B 1 111 ? 16.234 11.32 -1.842 1 82.19 111 TYR B N 1
ATOM 3169 C CA . TYR B 1 111 ? 15.812 11.062 -3.213 1 82.19 111 TYR B CA 1
ATOM 3170 C C . TYR B 1 111 ? 16.062 9.609 -3.602 1 82.19 111 TYR B C 1
ATOM 3172 O O . TYR B 1 111 ? 15.297 9.031 -4.375 1 82.19 111 TYR B O 1
ATOM 3180 N N . TYR B 1 112 ? 17.062 9.141 -3.053 1 81.12 112 TYR B N 1
ATOM 3181 C CA . TYR B 1 112 ? 17.328 7.73 -3.295 1 81.12 112 TYR B CA 1
ATOM 3182 C C . TYR B 1 112 ? 16.219 6.859 -2.727 1 81.12 112 TYR B C 1
ATOM 3184 O O . TYR B 1 112 ? 15.727 5.949 -3.4 1 81.12 112 TYR B O 1
ATOM 3192 N N . LEU B 1 113 ? 15.852 7.086 -1.527 1 84.19 113 LEU B N 1
ATOM 3193 C CA . LEU B 1 113 ? 14.781 6.32 -0.892 1 84.19 113 LEU B CA 1
ATOM 3194 C C . LEU B 1 113 ? 13.461 6.516 -1.625 1 84.19 113 LEU B C 1
ATOM 3196 O O . LEU B 1 113 ? 12.68 5.574 -1.769 1 84.19 113 LEU B O 1
ATOM 3200 N N . LEU B 1 114 ? 13.281 7.703 -2.113 1 81.31 114 LEU B N 1
ATOM 3201 C CA . LEU B 1 114 ? 12.055 8 -2.842 1 81.31 114 LEU B CA 1
ATOM 3202 C C . LEU B 1 114 ? 11.992 7.211 -4.148 1 81.31 114 LEU B C 1
ATOM 3204 O O . LEU B 1 114 ? 10.914 6.801 -4.578 1 81.31 114 LEU B O 1
ATOM 3208 N N . MET B 1 115 ? 13.148 7.004 -4.766 1 77.62 115 MET B N 1
ATOM 3209 C CA . MET B 1 115 ? 13.211 6.223 -6 1 77.62 115 MET B CA 1
ATOM 3210 C C . MET B 1 115 ? 12.695 4.805 -5.773 1 77.62 115 MET B C 1
ATOM 3212 O O . MET B 1 115 ? 12.125 4.195 -6.676 1 77.62 115 MET B O 1
ATOM 3216 N N . GLY B 1 116 ? 12.883 4.297 -4.57 1 78.94 116 GLY B N 1
ATOM 3217 C CA . GLY B 1 116 ? 12.43 2.957 -4.23 1 78.94 116 GLY B CA 1
ATOM 3218 C C . GLY B 1 116 ? 10.922 2.797 -4.32 1 78.94 116 GLY B C 1
ATOM 3219 O O . GLY B 1 116 ? 10.422 1.686 -4.504 1 78.94 116 GLY B O 1
ATOM 3220 N N . LEU B 1 117 ? 10.188 3.877 -4.184 1 77.38 117 LEU B N 1
ATOM 3221 C CA . LEU B 1 117 ? 8.727 3.852 -4.285 1 77.38 117 LEU B CA 1
ATOM 3222 C C . LEU B 1 117 ? 8.289 3.449 -5.688 1 77.38 117 LEU B C 1
ATOM 3224 O O . LEU B 1 117 ? 7.168 2.969 -5.879 1 77.38 117 LEU B O 1
ATOM 3228 N N . PHE B 1 118 ? 9.203 3.594 -6.625 1 71.62 118 PHE B N 1
ATOM 3229 C CA . PHE B 1 118 ? 8.82 3.42 -8.023 1 71.62 118 PHE B CA 1
ATOM 3230 C C . PHE B 1 118 ? 9.242 2.047 -8.531 1 71.62 118 PHE B C 1
ATOM 3232 O O . PHE B 1 118 ? 9.008 1.714 -9.695 1 71.62 118 PHE B O 1
ATOM 3239 N N . ILE B 1 119 ? 9.828 1.343 -7.703 1 71.94 119 ILE B N 1
ATOM 3240 C CA . ILE B 1 119 ? 10.227 -0.007 -8.086 1 71.94 119 ILE B CA 1
ATOM 3241 C C . ILE B 1 119 ? 9 -0.924 -8.086 1 71.94 119 ILE B C 1
ATOM 3243 O O . ILE B 1 119 ? 8.32 -1.056 -7.066 1 71.94 119 ILE B O 1
ATOM 3247 N N . PRO B 1 120 ? 8.688 -1.539 -9.211 1 69.5 120 PRO B N 1
ATOM 3248 C CA . PRO B 1 120 ? 7.551 -2.457 -9.273 1 69.5 120 PRO B CA 1
ATOM 3249 C C . PRO B 1 120 ? 7.738 -3.689 -8.391 1 69.5 120 PRO B C 1
ATOM 3251 O O . PRO B 1 120 ? 8.859 -4.184 -8.242 1 69.5 120 PRO B O 1
ATOM 3254 N N . SER B 1 121 ? 6.66 -4.102 -7.812 1 68.56 121 SER B N 1
ATOM 3255 C CA . SER B 1 121 ? 6.703 -5.242 -6.906 1 68.56 121 SER B CA 1
ATOM 3256 C C . SER B 1 121 ? 7.176 -6.504 -7.621 1 68.56 121 SER B C 1
ATOM 3258 O O . SER B 1 121 ? 7.832 -7.355 -7.016 1 68.56 121 SER B O 1
ATOM 3260 N N . GLN B 1 122 ? 6.871 -6.594 -8.828 1 65.06 122 GLN B N 1
ATOM 3261 C CA . GLN B 1 122 ? 7.227 -7.789 -9.594 1 65.06 122 GLN B CA 1
ATOM 3262 C C . GLN B 1 122 ? 8.734 -7.883 -9.797 1 65.06 122 GLN B C 1
ATOM 3264 O O . GLN B 1 122 ? 9.281 -8.977 -9.93 1 65.06 122 GLN B O 1
ATOM 3269 N N . VAL B 1 123 ? 9.398 -6.707 -9.953 1 64.94 123 VAL B N 1
ATOM 3270 C CA . VAL B 1 123 ? 10.852 -6.645 -10.133 1 64.94 123 VAL B CA 1
ATOM 3271 C C . VAL B 1 123 ? 11.539 -7.188 -8.883 1 64.94 123 VAL B C 1
ATOM 3273 O O . VAL B 1 123 ? 12.633 -7.754 -8.969 1 64.94 123 VAL B O 1
ATOM 3276 N N . ILE B 1 124 ? 10.734 -7.121 -7.852 1 69.5 124 ILE B N 1
ATOM 3277 C CA . ILE B 1 124 ? 11.266 -7.566 -6.566 1 69.5 124 ILE B CA 1
ATOM 3278 C C . ILE B 1 124 ? 11.18 -9.086 -6.473 1 69.5 124 ILE B C 1
ATOM 3280 O O . ILE B 1 124 ? 12 -9.727 -5.812 1 69.5 124 ILE B O 1
ATOM 3284 N N . MET B 1 125 ? 10.406 -9.688 -7.23 1 73.69 125 MET B N 1
ATOM 3285 C CA . MET B 1 125 ? 10.109 -11.102 -7.062 1 73.69 125 MET B CA 1
ATOM 3286 C C . MET B 1 125 ? 11.352 -11.953 -7.316 1 73.69 125 MET B C 1
ATOM 3288 O O . MET B 1 125 ? 11.797 -12.688 -6.438 1 73.69 125 MET B O 1
ATOM 3292 N N . LEU B 1 126 ? 11.945 -11.812 -8.484 1 76.06 126 LEU B N 1
ATOM 3293 C CA . LEU B 1 126 ? 13.031 -12.727 -8.82 1 76.06 126 LEU B CA 1
ATOM 3294 C C . LEU B 1 126 ? 14.359 -12.211 -8.266 1 76.06 126 LEU B C 1
ATOM 3296 O O . LEU B 1 126 ? 15.062 -12.93 -7.562 1 76.06 126 LEU B O 1
ATOM 3300 N N . PRO B 1 127 ? 14.625 -10.992 -8.43 1 78.81 127 PRO B N 1
ATOM 3301 C CA . PRO B 1 127 ? 15.93 -10.508 -7.969 1 78.81 127 PRO B CA 1
ATOM 3302 C C . PRO B 1 127 ? 16.078 -10.562 -6.449 1 78.81 127 PRO B C 1
ATOM 3304 O O . PRO B 1 127 ? 17.141 -10.93 -5.938 1 78.81 127 PRO B O 1
ATOM 3307 N N . VAL B 1 128 ? 15.094 -10.281 -5.758 1 82.38 128 VAL B N 1
ATOM 3308 C CA . VAL B 1 128 ? 15.156 -10.258 -4.301 1 82.38 128 VAL B CA 1
ATOM 3309 C C . VAL B 1 128 ? 15.258 -11.688 -3.768 1 82.38 128 VAL B C 1
ATOM 3311 O O . VAL B 1 128 ? 16 -11.953 -2.824 1 82.38 128 VAL B O 1
ATOM 3314 N N . THR B 1 129 ? 14.523 -12.555 -4.402 1 84.81 129 THR B N 1
ATOM 3315 C CA . THR B 1 129 ? 14.602 -13.953 -3.977 1 84.81 129 THR B CA 1
ATOM 3316 C C . THR B 1 129 ? 16.016 -14.492 -4.164 1 84.81 129 THR B C 1
ATOM 3318 O O . THR B 1 129 ? 16.547 -15.188 -3.289 1 84.81 129 THR B O 1
ATOM 3321 N N . LYS B 1 130 ? 16.547 -14.227 -5.309 1 82.5 130 LYS B N 1
ATOM 3322 C CA . LYS B 1 130 ? 17.906 -14.688 -5.582 1 82.5 130 LYS B CA 1
ATOM 3323 C C . LYS B 1 130 ? 18.891 -14.078 -4.602 1 82.5 130 LYS B C 1
ATOM 3325 O O . LYS B 1 130 ? 19.781 -14.766 -4.102 1 82.5 130 LYS B O 1
ATOM 3330 N N . LEU B 1 131 ? 18.766 -12.812 -4.371 1 83.56 131 LEU B N 1
ATOM 3331 C CA . LEU B 1 131 ? 19.625 -12.125 -3.424 1 83.56 131 LEU B CA 1
ATOM 3332 C C . LEU B 1 131 ? 19.516 -12.734 -2.033 1 83.56 131 LEU B C 1
ATOM 3334 O O . LEU B 1 131 ? 20.531 -13.055 -1.405 1 83.56 131 LEU B O 1
ATOM 3338 N N . MET B 1 132 ? 18.312 -12.953 -1.571 1 88.81 132 MET B N 1
ATOM 3339 C CA . MET B 1 132 ? 18.078 -13.469 -0.223 1 88.81 132 MET B CA 1
ATOM 3340 C C . MET B 1 132 ? 18.531 -14.922 -0.111 1 88.81 132 MET B C 1
ATOM 3342 O O . MET B 1 132 ? 18.984 -15.359 0.95 1 88.81 132 MET B O 1
ATOM 3346 N N . THR B 1 133 ? 18.375 -15.617 -1.202 1 90.06 133 THR B N 1
ATOM 3347 C CA . THR B 1 133 ? 18.891 -16.984 -1.236 1 90.06 133 THR B CA 1
ATOM 3348 C C . THR B 1 133 ? 20.391 -17 -1.035 1 90.06 133 THR B C 1
ATOM 3350 O O . THR B 1 133 ? 20.906 -17.766 -0.212 1 90.06 133 THR B O 1
ATOM 3353 N N . ASN B 1 134 ? 21.062 -16.141 -1.74 1 86.94 134 ASN B N 1
ATOM 3354 C CA . ASN B 1 134 ? 22.516 -16.078 -1.663 1 86.94 134 ASN B CA 1
ATOM 3355 C C . ASN B 1 134 ? 22.984 -15.648 -0.276 1 86.94 134 ASN B C 1
ATOM 3357 O O . ASN B 1 134 ? 24.062 -16.062 0.178 1 86.94 134 ASN B O 1
ATOM 3361 N N . LEU B 1 135 ? 22.172 -14.891 0.393 1 89.25 135 LEU B N 1
ATOM 3362 C CA . LEU B 1 135 ? 22.516 -14.422 1.729 1 89.25 135 LEU B CA 1
ATOM 3363 C C . LEU B 1 135 ? 22.047 -15.406 2.795 1 89.25 135 LEU B C 1
ATOM 3365 O O . LEU B 1 135 ? 22.25 -15.18 3.988 1 89.25 135 LEU B O 1
ATOM 3369 N N . ASN B 1 136 ? 21.422 -16.453 2.359 1 94.25 136 ASN B N 1
ATOM 3370 C CA . ASN B 1 136 ? 20.844 -17.453 3.26 1 94.25 136 ASN B CA 1
ATOM 3371 C C . ASN B 1 136 ? 19.844 -16.828 4.219 1 94.25 136 ASN B C 1
ATOM 3373 O O . ASN B 1 136 ? 19.859 -17.109 5.418 1 94.25 136 ASN B O 1
ATOM 3377 N N . MET B 1 137 ? 19.047 -15.945 3.678 1 93.88 137 MET B N 1
ATOM 3378 C CA . MET B 1 137 ? 18.094 -15.203 4.5 1 93.88 137 MET B CA 1
ATOM 3379 C C . MET B 1 137 ? 16.656 -15.523 4.094 1 93.88 137 MET B C 1
ATOM 3381 O O . MET B 1 137 ? 15.773 -14.672 4.219 1 93.88 137 MET B O 1
ATOM 3385 N N . LEU B 1 138 ? 16.453 -16.688 3.617 1 95.25 138 LEU B N 1
ATOM 3386 C CA . LEU B 1 138 ? 15.094 -17.156 3.355 1 95.25 138 LEU B CA 1
ATOM 3387 C C . LEU B 1 138 ? 14.438 -17.656 4.637 1 95.25 138 LEU B C 1
ATOM 3389 O O . LEU B 1 138 ? 14.109 -18.844 4.746 1 95.25 138 LEU B O 1
ATOM 3393 N N . ASN B 1 139 ? 14.258 -16.75 5.52 1 96.5 139 ASN B N 1
ATOM 3394 C CA . ASN B 1 139 ? 13.711 -17 6.848 1 96.5 139 ASN B CA 1
ATOM 3395 C C . ASN B 1 139 ? 13.008 -15.781 7.414 1 96.5 139 ASN B C 1
ATOM 3397 O O . ASN B 1 139 ? 12.812 -14.789 6.707 1 96.5 139 ASN B O 1
ATOM 3401 N N . ARG B 1 140 ? 12.609 -15.891 8.664 1 96.19 140 ARG B N 1
ATOM 3402 C CA . ARG B 1 140 ? 11.852 -14.828 9.32 1 96.19 140 ARG B CA 1
ATOM 3403 C C . ARG B 1 140 ? 12.664 -13.539 9.375 1 96.19 140 ARG B C 1
ATOM 3405 O O . ARG B 1 140 ? 12.125 -12.453 9.148 1 96.19 140 ARG B O 1
ATOM 3412 N N . GLN B 1 141 ? 13.875 -13.648 9.633 1 94.69 141 GLN B N 1
ATOM 3413 C CA . GLN B 1 141 ? 14.742 -12.477 9.758 1 94.69 141 GLN B CA 1
ATOM 3414 C C . GLN B 1 141 ? 14.859 -11.742 8.43 1 94.69 141 GLN B C 1
ATOM 3416 O O . GLN B 1 141 ? 14.812 -10.508 8.391 1 94.69 141 GLN B O 1
ATOM 3421 N N . GLY B 1 142 ? 15.031 -12.523 7.398 1 93.56 142 GLY B N 1
ATOM 3422 C CA . GLY B 1 142 ? 15.102 -11.914 6.082 1 93.56 142 GLY B CA 1
ATOM 3423 C C . GLY B 1 142 ? 13.836 -11.164 5.699 1 93.56 142 GLY B C 1
ATOM 3424 O O . GLY B 1 142 ? 13.906 -10.078 5.125 1 93.56 142 GLY B O 1
ATOM 3425 N N . LEU B 1 143 ? 12.695 -11.75 6.016 1 95.94 143 LEU B N 1
ATOM 3426 C CA . LEU B 1 143 ? 11.414 -11.117 5.711 1 95.94 143 LEU B CA 1
ATOM 3427 C C . LEU B 1 143 ? 11.25 -9.82 6.492 1 95.94 143 LEU B C 1
ATOM 3429 O O . LEU B 1 143 ? 10.836 -8.805 5.93 1 95.94 143 LEU B O 1
ATOM 3433 N N . ILE B 1 144 ? 11.594 -9.836 7.758 1 95.44 144 ILE B N 1
ATOM 3434 C CA . ILE B 1 144 ? 11.484 -8.664 8.617 1 95.44 144 ILE B CA 1
ATOM 3435 C C . ILE B 1 144 ? 12.375 -7.543 8.086 1 95.44 144 ILE B C 1
ATOM 3437 O O . ILE B 1 144 ? 11.961 -6.383 8.047 1 95.44 144 ILE B O 1
ATOM 3441 N N . LEU B 1 145 ? 13.508 -7.871 7.652 1 89.94 145 LEU B N 1
ATOM 3442 C CA . LEU B 1 145 ? 14.438 -6.895 7.094 1 89.94 145 LEU B CA 1
ATOM 3443 C C . LEU B 1 145 ? 13.867 -6.27 5.824 1 89.94 145 LEU B C 1
ATOM 3445 O O . LEU B 1 145 ? 14.016 -5.062 5.605 1 89.94 145 LEU B O 1
ATOM 3449 N N . LEU B 1 146 ? 13.305 -7.098 5.035 1 89.56 146 LEU B N 1
ATOM 3450 C CA . LEU B 1 146 ? 12.719 -6.598 3.793 1 89.56 146 LEU B CA 1
ATOM 3451 C C . LEU B 1 146 ? 11.562 -5.652 4.082 1 89.56 146 LEU B C 1
ATOM 3453 O O . LEU B 1 146 ? 11.414 -4.621 3.422 1 89.56 146 LEU B O 1
ATOM 3457 N N . TYR B 1 147 ? 10.719 -6 5.016 1 92.81 147 TYR B N 1
ATOM 3458 C CA . TYR B 1 147 ? 9.617 -5.125 5.391 1 92.81 147 TYR B CA 1
ATOM 3459 C C . TYR B 1 147 ? 10.133 -3.771 5.867 1 92.81 147 TYR B C 1
ATOM 3461 O O . TYR B 1 147 ? 9.594 -2.727 5.492 1 92.81 147 TYR B O 1
ATOM 3469 N N . ALA B 1 148 ? 11.148 -3.814 6.66 1 89.56 148 ALA B N 1
ATOM 3470 C CA . ALA B 1 148 ? 11.734 -2.568 7.152 1 89.56 148 ALA B CA 1
ATOM 3471 C C . ALA B 1 148 ? 12.297 -1.736 6 1 89.56 148 ALA B C 1
ATOM 3473 O O . ALA B 1 148 ? 12.086 -0.521 5.949 1 89.56 148 ALA B O 1
ATOM 3474 N N . ALA B 1 149 ? 12.961 -2.398 5.121 1 84.75 149 ALA B N 1
ATOM 3475 C CA . ALA B 1 149 ? 13.578 -1.711 3.988 1 84.75 149 ALA B CA 1
ATOM 3476 C C . ALA B 1 149 ? 12.523 -1.077 3.092 1 84.75 149 ALA B C 1
ATOM 3478 O O . ALA B 1 149 ? 12.656 0.075 2.676 1 84.75 149 ALA B O 1
ATOM 3479 N N . TYR B 1 150 ? 11.5 -1.837 2.822 1 85.19 150 TYR B N 1
ATOM 3480 C CA . TYR B 1 150 ? 10.477 -1.342 1.916 1 85.19 150 TYR B CA 1
ATOM 3481 C C . TYR B 1 150 ? 9.633 -0.262 2.584 1 85.19 150 TYR B C 1
ATOM 3483 O O . TYR B 1 150 ? 9.164 0.67 1.923 1 85.19 150 TYR B O 1
ATOM 3491 N N . SER B 1 151 ? 9.414 -0.387 3.852 1 89.44 151 SER B N 1
ATOM 3492 C CA . SER B 1 151 ? 8.656 0.636 4.57 1 89.44 151 SER B CA 1
ATOM 3493 C C . SER B 1 151 ? 9.422 1.954 4.621 1 89.44 151 SER B C 1
ATOM 3495 O O . SER B 1 151 ? 8.82 3.025 4.699 1 89.44 151 SER B O 1
ATOM 3497 N N . LEU B 1 152 ? 10.75 1.854 4.586 1 88.06 152 LEU B N 1
ATOM 3498 C CA . LEU B 1 152 ? 11.57 3.059 4.621 1 88.06 152 LEU B CA 1
ATOM 3499 C C . LEU B 1 152 ? 11.234 3.986 3.461 1 88.06 152 LEU B C 1
ATOM 3501 O O . LEU B 1 152 ? 11.227 5.207 3.619 1 88.06 152 LEU B O 1
ATOM 3505 N N . THR B 1 153 ? 10.93 3.422 2.32 1 84.69 153 THR B N 1
ATOM 3506 C CA . THR B 1 153 ? 10.672 4.234 1.137 1 84.69 153 THR B CA 1
ATOM 3507 C C . THR B 1 153 ? 9.398 5.055 1.311 1 84.69 153 THR B C 1
ATOM 3509 O O . THR B 1 153 ? 9.445 6.285 1.369 1 84.69 153 THR B O 1
ATOM 3512 N N . GLN B 1 154 ? 8.328 4.387 1.602 1 84 154 GLN B N 1
ATOM 3513 C CA . GLN B 1 154 ? 7.059 5.09 1.776 1 84 154 GLN B CA 1
ATOM 3514 C C . GLN B 1 154 ? 7.043 5.871 3.088 1 84 154 GLN B C 1
ATOM 3516 O O . GLN B 1 154 ? 6.527 6.992 3.143 1 84 154 GLN B O 1
ATOM 3521 N N . GLY B 1 155 ? 7.59 5.348 4.09 1 89.75 155 GLY B N 1
ATOM 3522 C CA . GLY B 1 155 ? 7.605 5.988 5.395 1 89.75 155 GLY B CA 1
ATOM 3523 C C . GLY B 1 155 ? 8.398 7.281 5.418 1 89.75 155 GLY B C 1
ATOM 3524 O O . GLY B 1 155 ? 7.938 8.289 5.949 1 89.75 155 GLY B O 1
ATOM 3525 N N . VAL B 1 156 ? 9.539 7.227 4.855 1 90.12 156 VAL B N 1
ATOM 3526 C CA . VAL B 1 156 ? 10.398 8.406 4.828 1 90.12 156 VAL B CA 1
ATOM 3527 C C . VAL B 1 156 ? 9.734 9.508 4.004 1 90.12 156 VAL B C 1
ATOM 3529 O O . VAL B 1 156 ? 9.789 10.688 4.363 1 90.12 156 VAL B O 1
ATOM 3532 N N . PHE B 1 157 ? 9.156 9.109 3 1 84.19 157 PHE B N 1
ATOM 3533 C CA . PHE B 1 157 ? 8.438 10.07 2.176 1 84.19 157 PHE B CA 1
ATOM 3534 C C . PHE B 1 157 ? 7.367 10.789 2.992 1 84.19 157 PHE B C 1
ATOM 3536 O O . PHE B 1 157 ? 7.293 12.016 2.977 1 84.19 157 PHE B O 1
ATOM 3543 N N . LEU B 1 158 ? 6.633 10.141 3.705 1 83.31 158 LEU B N 1
ATOM 3544 C CA . LEU B 1 158 ? 5.535 10.711 4.48 1 83.31 158 LEU B CA 1
ATOM 3545 C C . LEU B 1 158 ? 6.066 11.5 5.672 1 83.31 158 LEU B C 1
ATOM 3547 O O . LEU B 1 158 ? 5.613 12.617 5.934 1 83.31 158 LEU B O 1
ATOM 3551 N N . PHE B 1 159 ? 7.062 11.008 6.312 1 89.06 159 PHE B N 1
ATOM 3552 C CA . PHE B 1 159 ? 7.5 11.547 7.594 1 89.06 159 PHE B CA 1
ATOM 3553 C C . PHE B 1 159 ? 8.359 12.789 7.395 1 89.06 159 PHE B C 1
ATOM 3555 O O . PHE B 1 159 ? 8.273 13.742 8.172 1 89.06 159 PHE B O 1
ATOM 3562 N N . VAL B 1 160 ? 9.188 12.734 6.434 1 89.69 160 VAL B N 1
ATOM 3563 C CA . VAL B 1 160 ? 10.047 13.898 6.195 1 89.69 160 VAL B CA 1
ATOM 3564 C C . VAL B 1 160 ? 9.18 15.125 5.91 1 89.69 160 VAL B C 1
ATOM 3566 O O . VAL B 1 160 ? 9.406 16.188 6.477 1 89.69 160 VAL B O 1
ATOM 3569 N N . ASN B 1 161 ? 8.211 14.883 5.094 1 78.38 161 ASN B N 1
ATOM 3570 C CA . ASN B 1 161 ? 7.309 15.977 4.77 1 78.38 161 ASN B CA 1
ATOM 3571 C C . ASN B 1 161 ? 6.562 16.469 6.004 1 78.38 161 ASN B C 1
ATOM 3573 O O . ASN B 1 161 ? 6.355 17.672 6.168 1 78.38 161 ASN B O 1
ATOM 3577 N N . TYR B 1 162 ? 6.211 15.656 6.828 1 82.94 162 TYR B N 1
ATOM 3578 C CA . TYR B 1 162 ? 5.496 16 8.047 1 82.94 162 TYR B CA 1
ATOM 3579 C C . TYR B 1 162 ? 6.395 16.766 9.016 1 82.94 162 TYR B C 1
ATOM 3581 O O . TYR B 1 162 ? 5.996 17.781 9.57 1 82.94 162 TYR B O 1
ATOM 3589 N N . ILE B 1 163 ? 7.598 16.375 9.148 1 89.88 163 ILE B N 1
ATOM 3590 C CA . ILE B 1 163 ? 8.531 16.969 10.102 1 89.88 163 ILE B CA 1
ATOM 3591 C C . ILE B 1 163 ? 8.984 18.344 9.586 1 89.88 163 ILE B C 1
ATOM 3593 O O . ILE B 1 163 ? 9.141 19.281 10.375 1 89.88 163 ILE B O 1
ATOM 3597 N N . ARG B 1 164 ? 9.133 18.375 8.391 1 86.69 164 ARG B N 1
ATOM 3598 C CA . ARG B 1 164 ? 9.547 19.641 7.805 1 86.69 164 ARG B CA 1
ATOM 3599 C C . ARG B 1 164 ? 8.469 20.703 7.977 1 86.69 164 ARG B C 1
ATOM 3601 O O . ARG B 1 164 ? 8.758 21.906 7.957 1 86.69 164 ARG B O 1
ATOM 3608 N N . GLY B 1 165 ? 7.32 20.281 8.133 1 82.5 165 GLY B N 1
ATOM 3609 C CA . GLY B 1 165 ? 6.223 21.203 8.359 1 82.5 165 GLY B CA 1
ATOM 3610 C C . GLY B 1 165 ? 6.184 21.734 9.781 1 82.5 165 GLY B C 1
ATOM 3611 O O . GLY B 1 165 ? 5.516 22.734 10.047 1 82.5 165 GLY B O 1
ATOM 3612 N N . LEU B 1 166 ? 6.91 21.172 10.664 1 85.12 166 LEU B N 1
ATOM 3613 C CA . LEU B 1 166 ? 6.992 21.641 12.039 1 85.12 166 LEU B CA 1
ATOM 3614 C C . LEU B 1 166 ? 7.949 22.812 12.164 1 85.12 166 LEU B C 1
ATOM 3616 O O . LEU B 1 166 ? 9.023 22.812 11.555 1 85.12 166 LEU B O 1
ATOM 3620 N N . PRO B 1 167 ? 7.523 23.797 12.93 1 89.44 167 PRO B N 1
ATOM 3621 C CA . PRO B 1 167 ? 8.438 24.922 13.125 1 89.44 167 PRO B CA 1
ATOM 3622 C C . PRO B 1 167 ? 9.727 24.516 13.844 1 89.44 167 PRO B C 1
ATOM 3624 O O . PRO B 1 167 ? 9.68 23.844 14.875 1 89.44 167 PRO B O 1
ATOM 3627 N N . PHE B 1 168 ? 10.789 24.984 13.297 1 90.56 168 PHE B N 1
ATOM 3628 C CA . PHE B 1 168 ? 12.094 24.641 13.852 1 90.56 168 PHE B CA 1
ATOM 3629 C C . PHE B 1 168 ? 12.312 25.328 15.188 1 90.56 168 PHE B C 1
ATOM 3631 O O . PHE B 1 168 ? 13.117 24.875 16 1 90.56 168 PHE B O 1
ATOM 3638 N N . GLU B 1 169 ? 11.578 26.344 15.398 1 92.06 169 GLU B N 1
ATOM 3639 C CA . GLU B 1 169 ? 11.711 27.156 16.609 1 92.06 169 GLU B CA 1
ATOM 3640 C C . GLU B 1 169 ? 11.492 26.312 17.859 1 92.06 169 GLU B C 1
ATOM 3642 O O . GLU B 1 169 ? 12.094 26.594 18.906 1 92.06 169 GLU B O 1
ATOM 3647 N N . ILE B 1 170 ? 10.711 25.344 17.703 1 90.81 170 ILE B N 1
ATOM 3648 C CA . ILE B 1 170 ? 10.422 24.469 18.844 1 90.81 170 ILE B CA 1
ATOM 3649 C C . ILE B 1 170 ? 11.688 23.719 19.25 1 90.81 170 ILE B C 1
ATOM 3651 O O . ILE B 1 170 ? 11.977 23.578 20.438 1 90.81 170 ILE B O 1
ATOM 3655 N N . GLU B 1 171 ? 12.383 23.312 18.297 1 93 171 GLU B N 1
ATOM 3656 C CA . GLU B 1 171 ? 13.625 22.594 18.578 1 93 171 GLU B CA 1
ATOM 3657 C C . GLU B 1 171 ? 14.727 23.547 19.047 1 93 171 GLU B C 1
ATOM 3659 O O . GLU B 1 171 ? 15.547 23.188 19.891 1 93 171 GLU B O 1
ATOM 3664 N N . GLU B 1 172 ? 14.711 24.703 18.547 1 92.81 172 GLU B N 1
ATOM 3665 C CA . GLU B 1 172 ? 15.672 25.719 18.984 1 92.81 172 GLU B CA 1
ATOM 3666 C C . GLU B 1 172 ? 15.508 26.031 20.469 1 92.81 172 GLU B C 1
ATOM 3668 O O . GLU B 1 172 ? 16.5 26.188 21.188 1 92.81 172 GLU B O 1
ATOM 3673 N N . SER B 1 173 ? 14.25 26.141 20.844 1 93.69 173 SER B N 1
ATOM 3674 C CA . SER B 1 173 ? 13.984 26.391 22.266 1 93.69 173 SER B CA 1
ATOM 3675 C C . SER B 1 173 ? 14.5 25.25 23.141 1 93.69 173 SER B C 1
ATOM 3677 O O . SER B 1 173 ? 15.047 25.484 24.219 1 93.69 173 SER B O 1
ATOM 3679 N N . ALA B 1 174 ? 14.391 24.125 22.672 1 93.12 174 ALA B N 1
ATOM 3680 C CA . ALA B 1 174 ? 14.898 22.969 23.422 1 93.12 174 ALA B CA 1
ATOM 3681 C C . ALA B 1 174 ? 16.422 23 23.531 1 93.12 174 ALA B C 1
ATOM 3683 O O . ALA B 1 174 ? 16.984 22.672 24.562 1 93.12 174 ALA B O 1
ATOM 3684 N N . TYR B 1 175 ? 17 23.406 22.453 1 91.25 175 TYR B N 1
ATOM 3685 C CA . TYR B 1 175 ? 18.453 23.547 22.469 1 91.25 175 TYR B CA 1
ATOM 3686 C C . TYR B 1 175 ? 18.891 24.594 23.469 1 91.25 175 TYR B C 1
ATOM 3688 O O . TYR B 1 175 ? 19.891 24.422 24.172 1 91.25 175 TYR B O 1
ATOM 3696 N N . MET B 1 176 ? 18.172 25.578 23.516 1 94.19 176 MET B N 1
ATOM 3697 C CA . MET B 1 176 ? 18.469 26.641 24.469 1 94.19 176 MET B CA 1
ATOM 3698 C C . MET B 1 176 ? 18.312 26.156 25.906 1 94.19 176 MET B C 1
ATOM 3700 O O . MET B 1 176 ? 19.031 26.594 26.797 1 94.19 176 MET B O 1
ATOM 3704 N N . ASP B 1 177 ? 17.391 25.234 26.141 1 93.81 177 ASP B N 1
ATOM 3705 C CA . ASP B 1 177 ? 17.172 24.656 27.453 1 93.81 177 ASP B CA 1
ATOM 3706 C C . ASP B 1 177 ? 18.219 23.594 27.766 1 93.81 177 ASP B C 1
ATOM 3708 O O . ASP B 1 177 ? 18.188 22.969 28.828 1 93.81 177 ASP B O 1
ATOM 3712 N N . GLY B 1 178 ? 19.125 23.312 26.797 1 92.06 178 GLY B N 1
ATOM 3713 C CA . GLY B 1 178 ? 20.25 22.422 27.078 1 92.06 178 GLY B CA 1
ATOM 3714 C C . GLY B 1 178 ? 20.062 21.031 26.516 1 92.06 178 GLY B C 1
ATOM 3715 O O . GLY B 1 178 ? 20.891 20.141 26.734 1 92.06 178 GLY B O 1
ATOM 3716 N N . CYS B 1 179 ? 18.969 20.828 25.781 1 92.56 179 CYS B N 1
ATOM 3717 C CA . CYS B 1 179 ? 18.734 19.516 25.203 1 92.56 179 CYS B CA 1
ATOM 3718 C C . CYS B 1 179 ? 19.672 19.234 24.047 1 92.56 179 CYS B C 1
ATOM 3720 O O . CYS B 1 179 ? 19.969 20.141 23.25 1 92.56 179 CYS B O 1
ATOM 3722 N N . ASN B 1 180 ? 20.172 17.953 24 1 91 180 ASN B N 1
ATOM 3723 C CA . ASN B 1 180 ? 20.891 17.547 22.797 1 91 180 ASN B CA 1
ATOM 3724 C C . ASN B 1 180 ? 19.953 17.047 21.719 1 91 180 ASN B C 1
ATOM 3726 O O . ASN B 1 180 ? 18.734 17.047 21.891 1 91 180 ASN B O 1
ATOM 3730 N N . VAL B 1 181 ? 20.5 16.672 20.594 1 89.56 181 VAL B N 1
ATOM 3731 C CA . VAL B 1 181 ? 19.703 16.328 19.406 1 89.56 181 VAL B CA 1
ATOM 3732 C C . VAL B 1 181 ? 18.828 15.117 19.719 1 89.56 181 VAL B C 1
ATOM 3734 O O . VAL B 1 181 ? 17.641 15.102 19.375 1 89.56 181 VAL B O 1
ATOM 3737 N N . PHE B 1 182 ? 19.422 14.148 20.375 1 89.38 182 PHE B N 1
ATOM 3738 C CA . PHE B 1 182 ? 18.688 12.938 20.688 1 89.38 182 PHE B CA 1
ATOM 3739 C C . PHE B 1 182 ? 17.578 13.227 21.703 1 89.38 182 PHE B C 1
ATOM 3741 O O . PHE B 1 182 ? 16.453 12.727 21.562 1 89.38 182 PHE B O 1
ATOM 3748 N N . GLN B 1 183 ? 17.875 14.023 22.672 1 91.81 183 GLN B N 1
ATOM 3749 C CA . GLN B 1 183 ? 16.891 14.414 23.672 1 91.81 183 GLN B CA 1
ATOM 3750 C C . GLN B 1 183 ? 15.75 15.211 23.047 1 91.81 183 GLN B C 1
ATOM 3752 O O . GLN B 1 183 ? 14.578 14.984 23.359 1 91.81 183 GLN B O 1
ATOM 3757 N N . THR B 1 184 ? 16.172 16.078 22.156 1 94.12 184 THR B N 1
ATOM 3758 C CA . THR B 1 184 ? 15.172 16.891 21.453 1 94.12 184 THR B CA 1
ATOM 3759 C C . THR B 1 184 ? 14.273 16 20.594 1 94.12 184 THR B C 1
ATOM 3761 O O . THR B 1 184 ? 13.055 16.172 20.578 1 94.12 184 THR B O 1
ATOM 3764 N N . TYR B 1 185 ? 14.891 15.039 19.953 1 93.88 185 TYR B N 1
ATOM 3765 C CA . TYR B 1 185 ? 14.148 14.109 19.109 1 93.88 185 TYR B CA 1
ATOM 3766 C C . TYR B 1 185 ? 13.156 13.297 19.922 1 93.88 185 TYR B C 1
ATOM 3768 O O . TYR B 1 185 ? 11.969 13.234 19.594 1 93.88 185 TYR B O 1
ATOM 3776 N N . VAL B 1 186 ? 13.602 12.742 21 1 94 186 VAL B N 1
ATOM 3777 C CA . VAL B 1 186 ? 12.805 11.789 21.766 1 94 186 VAL B CA 1
ATOM 3778 C C . VAL B 1 186 ? 11.781 12.547 22.609 1 94 186 VAL B C 1
ATOM 3780 O O . VAL B 1 186 ? 10.625 12.133 22.719 1 94 186 VAL B O 1
ATOM 3783 N N . ARG B 1 187 ? 12.102 13.742 23.125 1 94.19 187 ARG B N 1
ATOM 3784 C CA . ARG B 1 187 ? 11.258 14.414 24.109 1 94.19 187 ARG B CA 1
ATOM 3785 C C . ARG B 1 187 ? 10.344 15.438 23.438 1 94.19 187 ARG B C 1
ATOM 3787 O O . ARG B 1 187 ? 9.281 15.766 23.969 1 94.19 187 ARG B O 1
ATOM 3794 N N . ILE B 1 188 ? 10.75 15.906 22.281 1 94.88 188 ILE B N 1
ATOM 3795 C CA . ILE B 1 188 ? 10.008 17.016 21.688 1 94.88 188 ILE B CA 1
ATOM 3796 C C . ILE B 1 188 ? 9.414 16.594 20.344 1 94.88 188 ILE B C 1
ATOM 3798 O O . ILE B 1 188 ? 8.195 16.594 20.172 1 94.88 188 ILE B O 1
ATOM 3802 N N . VAL B 1 189 ? 10.234 16.141 19.469 1 94.69 189 VAL B N 1
ATOM 3803 C CA . VAL B 1 189 ? 9.805 15.883 18.109 1 94.69 189 VAL B CA 1
ATOM 3804 C C . VAL B 1 189 ? 8.891 14.664 18.062 1 94.69 189 VAL B C 1
ATOM 3806 O O . VAL B 1 189 ? 7.805 14.719 17.469 1 94.69 189 VAL B O 1
ATOM 3809 N N . LEU B 1 190 ? 9.25 13.625 18.719 1 94.75 190 LEU B N 1
ATOM 3810 C CA . LEU B 1 190 ? 8.484 12.383 18.656 1 94.75 190 LEU B CA 1
ATOM 3811 C C . LEU B 1 190 ? 7.074 12.594 19.203 1 94.75 190 LEU B C 1
ATOM 3813 O O . LEU B 1 190 ? 6.098 12.148 18.594 1 94.75 190 LEU B O 1
ATOM 3817 N N . PRO B 1 191 ? 6.961 13.281 20.281 1 93.12 191 PRO B N 1
ATOM 3818 C CA . PRO B 1 191 ? 5.605 13.555 20.766 1 93.12 191 PRO B CA 1
ATOM 3819 C C . PRO B 1 191 ? 4.801 14.422 19.797 1 93.12 191 PRO B C 1
ATOM 3821 O O . PRO B 1 191 ? 3.58 14.266 19.703 1 93.12 191 PRO B O 1
ATOM 3824 N N . LEU B 1 192 ? 5.477 15.297 19.109 1 89.75 192 LEU B N 1
ATOM 3825 C CA . LEU B 1 192 ? 4.797 16.203 18.203 1 89.75 192 LEU B CA 1
ATOM 3826 C C . LEU B 1 192 ? 4.324 15.461 16.953 1 89.75 192 LEU B C 1
ATOM 3828 O O . LEU B 1 192 ? 3.35 15.867 16.312 1 89.75 192 LEU B O 1
ATOM 3832 N N . VAL B 1 193 ? 4.973 14.344 16.656 1 89.69 193 VAL B N 1
ATOM 3833 C CA . VAL B 1 193 ? 4.633 13.656 15.414 1 89.69 193 VAL B CA 1
ATOM 3834 C C . VAL B 1 193 ? 3.842 12.391 15.719 1 89.69 193 VAL B C 1
ATOM 3836 O O . VAL B 1 193 ? 3.736 11.492 14.875 1 89.69 193 VAL B O 1
ATOM 3839 N N . LYS B 1 194 ? 3.299 12.305 16.859 1 89.56 194 LYS B N 1
ATOM 3840 C CA . LYS B 1 194 ? 2.523 11.141 17.281 1 89.56 194 LYS B CA 1
ATOM 3841 C C . LYS B 1 194 ? 1.413 10.82 16.297 1 89.56 194 LYS B C 1
ATOM 3843 O O . LYS B 1 194 ? 1.155 9.656 15.992 1 89.56 194 LYS B O 1
ATOM 3848 N N . PRO B 1 195 ? 0.764 11.766 15.719 1 80.81 195 PRO B N 1
ATOM 3849 C CA . PRO B 1 195 ? -0.276 11.445 14.742 1 80.81 195 PRO B CA 1
ATOM 3850 C C . PRO B 1 195 ? 0.272 10.719 13.516 1 80.81 195 PRO B C 1
ATOM 3852 O O . PRO B 1 195 ? -0.358 9.781 13.016 1 80.81 195 PRO B O 1
ATOM 3855 N N . MET B 1 196 ? 1.39 11.219 13.102 1 85.19 196 MET B N 1
ATOM 3856 C CA . MET B 1 196 ? 1.995 10.562 11.945 1 85.19 196 MET B CA 1
ATOM 3857 C C . MET B 1 196 ? 2.512 9.18 12.305 1 85.19 196 MET B C 1
ATOM 3859 O O . MET B 1 196 ? 2.48 8.266 11.484 1 85.19 196 MET B O 1
ATOM 3863 N N . LEU B 1 197 ? 2.955 9.062 13.578 1 90.88 197 LEU B N 1
ATOM 3864 C CA . LEU B 1 197 ? 3.367 7.746 14.055 1 90.88 197 LEU B CA 1
ATOM 3865 C C . LEU B 1 197 ? 2.195 6.77 14.039 1 90.88 197 LEU B C 1
ATOM 3867 O O . LEU B 1 197 ? 2.357 5.609 13.656 1 90.88 197 LEU B O 1
ATOM 3871 N N . ALA B 1 198 ? 1.079 7.262 14.438 1 84.81 198 ALA B N 1
ATOM 3872 C CA . ALA B 1 198 ? -0.123 6.434 14.422 1 84.81 198 ALA B CA 1
ATOM 3873 C C . ALA B 1 198 ? -0.48 6.012 13 1 84.81 198 ALA B C 1
ATOM 3875 O O . ALA B 1 198 ? -0.85 4.859 12.758 1 84.81 198 ALA B O 1
ATOM 3876 N N . THR B 1 199 ? -0.344 6.945 12.086 1 81 199 THR B N 1
ATOM 3877 C CA . THR B 1 199 ? -0.61 6.664 10.68 1 81 199 THR B CA 1
ATOM 3878 C C . THR B 1 199 ? 0.339 5.59 10.148 1 81 199 THR B C 1
ATOM 3880 O O . THR B 1 199 ? -0.091 4.645 9.484 1 81 199 THR B O 1
ATOM 3883 N N . LEU B 1 200 ? 1.59 5.762 10.492 1 88.19 200 LEU B N 1
ATOM 3884 C CA . LEU B 1 200 ? 2.604 4.805 10.07 1 88.19 200 LEU B CA 1
ATOM 3885 C C . LEU B 1 200 ? 2.318 3.422 10.648 1 88.19 200 LEU B C 1
ATOM 3887 O O . LEU B 1 200 ? 2.43 2.416 9.945 1 88.19 200 LEU B O 1
ATOM 3891 N N . LEU B 1 201 ? 1.98 3.418 11.891 1 89.5 201 LEU B N 1
ATOM 3892 C CA . LEU B 1 201 ? 1.672 2.168 12.578 1 89.5 201 LEU B CA 1
ATOM 3893 C C . LEU B 1 201 ? 0.521 1.439 11.891 1 89.5 201 LEU B C 1
ATOM 3895 O O . LEU B 1 201 ? 0.626 0.247 11.594 1 89.5 201 LEU B O 1
ATOM 3899 N N . ILE B 1 202 ? -0.474 2.107 11.625 1 82.81 202 ILE B N 1
ATOM 3900 C CA . ILE B 1 202 ? -1.678 1.501 11.07 1 82.81 202 ILE B CA 1
ATOM 3901 C C . ILE B 1 202 ? -1.405 1.027 9.648 1 82.81 202 ILE B C 1
ATOM 3903 O O . ILE B 1 202 ? -1.715 -0.113 9.297 1 82.81 202 ILE B O 1
ATOM 3907 N N . MET B 1 203 ? -0.846 1.858 8.875 1 82.81 203 MET B N 1
ATOM 3908 C CA . MET B 1 203 ? -0.613 1.534 7.473 1 82.81 203 MET B CA 1
ATOM 3909 C C . MET B 1 203 ? 0.325 0.34 7.336 1 82.81 203 MET B C 1
ATOM 3911 O O . MET B 1 203 ? 0.069 -0.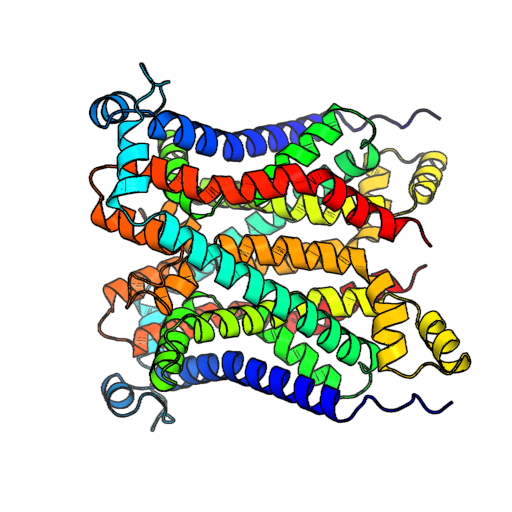57 6.547 1 82.81 203 MET B O 1
ATOM 3915 N N . ASP B 1 204 ? 1.393 0.316 8.109 1 91.25 204 ASP B N 1
ATOM 3916 C CA . ASP B 1 204 ? 2.369 -0.761 7.988 1 91.25 204 ASP B CA 1
ATOM 3917 C C . ASP B 1 204 ? 1.842 -2.055 8.609 1 91.25 204 ASP B C 1
ATOM 3919 O O . ASP B 1 204 ? 2.139 -3.146 8.117 1 91.25 204 ASP B O 1
ATOM 3923 N N . LEU B 1 205 ? 1.163 -1.906 9.703 1 89.31 205 LEU B N 1
ATOM 3924 C CA . LEU B 1 205 ? 0.582 -3.104 10.305 1 89.31 205 LEU B CA 1
ATOM 3925 C C . LEU B 1 205 ? -0.409 -3.76 9.344 1 89.31 205 LEU B C 1
ATOM 3927 O O . LEU B 1 205 ? -0.402 -4.984 9.18 1 89.31 205 LEU B O 1
ATOM 3931 N N . LEU B 1 206 ? -1.196 -3.014 8.734 1 84.62 206 LEU B N 1
ATOM 3932 C CA . LEU B 1 206 ? -2.17 -3.537 7.785 1 84.62 206 LEU B CA 1
ATOM 3933 C C . LEU B 1 206 ? -1.473 -4.176 6.59 1 84.62 206 LEU B C 1
ATOM 3935 O O . LEU B 1 206 ? -1.87 -5.254 6.133 1 84.62 206 LEU B O 1
ATOM 3939 N N . TRP B 1 207 ? -0.492 -3.516 6.117 1 86 207 TRP B N 1
ATOM 3940 C CA . TRP B 1 207 ? 0.246 -4.031 4.969 1 86 207 TRP B CA 1
ATOM 3941 C C . TRP B 1 207 ? 0.941 -5.344 5.312 1 86 207 TRP B C 1
ATOM 3943 O O . TRP B 1 207 ? 0.726 -6.359 4.652 1 86 207 TRP B O 1
ATOM 3953 N N . ILE B 1 208 ? 1.655 -5.379 6.367 1 92.31 208 ILE B N 1
ATOM 3954 C CA . ILE B 1 208 ? 2.502 -6.512 6.715 1 92.31 208 ILE B CA 1
ATOM 3955 C C . ILE B 1 208 ? 1.633 -7.699 7.121 1 92.31 208 ILE B C 1
ATOM 3957 O O . ILE B 1 208 ? 1.904 -8.836 6.73 1 92.31 208 ILE B O 1
ATOM 3961 N N . TRP B 1 209 ? 0.614 -7.434 7.816 1 89.5 209 TRP B N 1
ATOM 3962 C CA . TRP B 1 209 ? -0.279 -8.508 8.234 1 89.5 209 TRP B CA 1
ATOM 3963 C C . TRP B 1 209 ? -0.922 -9.18 7.031 1 89.5 209 TRP B C 1
ATOM 3965 O O . TRP B 1 209 ? -1.151 -10.398 7.039 1 89.5 209 TRP B O 1
ATOM 3975 N N . ASN B 1 210 ? -1.155 -8.461 6.008 1 84.06 210 ASN B N 1
ATOM 3976 C CA . ASN B 1 210 ? -1.931 -8.984 4.887 1 84.06 210 ASN B CA 1
ATOM 3977 C C . ASN B 1 210 ? -1.029 -9.391 3.725 1 84.06 210 ASN B C 1
ATOM 3979 O O . ASN B 1 210 ? -1.499 -9.969 2.744 1 84.06 210 ASN B O 1
ATOM 3983 N N . ASP B 1 211 ? 0.188 -9.141 3.85 1 87.38 211 ASP B N 1
ATOM 3984 C CA . ASP B 1 211 ? 1.108 -9.406 2.746 1 87.38 211 ASP B CA 1
ATOM 3985 C C . ASP B 1 211 ? 1.256 -10.906 2.498 1 87.38 211 ASP B C 1
ATOM 3987 O O . ASP B 1 211 ? 1.442 -11.68 3.439 1 87.38 211 ASP B O 1
ATOM 3991 N N . PHE B 1 212 ? 1.159 -11.352 1.334 1 82.69 212 PHE B N 1
ATOM 3992 C CA . PHE B 1 212 ? 1.392 -12.75 0.993 1 82.69 212 PHE B CA 1
ATOM 3993 C C . PHE B 1 212 ? 2.572 -12.883 0.04 1 82.69 212 PHE B C 1
ATOM 3995 O O . PHE B 1 212 ? 3.168 -13.953 -0.069 1 82.69 212 PHE B O 1
ATOM 4002 N N . MET B 1 213 ? 2.848 -11.805 -0.659 1 81.56 213 MET B N 1
ATOM 4003 C CA . MET B 1 213 ? 3.826 -11.891 -1.739 1 81.56 213 MET B CA 1
ATOM 4004 C C . MET B 1 213 ? 5.23 -12.094 -1.185 1 81.56 213 MET B C 1
ATOM 4006 O O . MET B 1 213 ? 5.93 -13.031 -1.581 1 81.56 213 MET B O 1
ATOM 4010 N N . LEU B 1 214 ? 5.656 -11.289 -0.299 1 89.19 214 LEU B N 1
ATOM 4011 C CA . LEU B 1 214 ? 7.012 -11.406 0.231 1 89.19 214 LEU B CA 1
ATOM 4012 C C . LEU B 1 214 ? 7.176 -12.719 0.996 1 89.19 214 LEU B C 1
ATOM 4014 O O . LEU B 1 214 ? 8.188 -13.414 0.835 1 89.19 214 LEU B O 1
ATOM 4018 N N . PRO B 1 215 ? 6.176 -13.016 1.788 1 93.12 215 PRO B N 1
ATOM 4019 C CA . PRO B 1 215 ? 6.297 -14.32 2.455 1 93.12 215 PRO B CA 1
ATOM 4020 C C . PRO B 1 215 ? 6.395 -15.484 1.471 1 93.12 215 PRO B C 1
ATOM 4022 O O . PRO B 1 215 ? 7.094 -16.453 1.735 1 93.12 215 PRO B O 1
ATOM 4025 N N . LEU B 1 216 ? 5.652 -15.414 0.438 1 88.31 216 LEU B N 1
ATOM 4026 C CA . LEU B 1 216 ? 5.734 -16.453 -0.584 1 88.31 216 LEU B CA 1
ATOM 4027 C C . LEU B 1 216 ? 7.156 -16.578 -1.11 1 88.31 216 LEU B C 1
ATOM 4029 O O . LEU B 1 216 ? 7.637 -17.703 -1.334 1 88.31 216 LEU B O 1
ATOM 4033 N N . LEU B 1 217 ? 7.797 -15.547 -1.216 1 88.12 217 LEU B N 1
ATOM 4034 C CA . LEU B 1 217 ? 9.141 -15.539 -1.79 1 88.12 217 LEU B CA 1
ATOM 4035 C C . LEU B 1 217 ? 10.18 -15.953 -0.755 1 88.12 217 LEU B C 1
ATOM 4037 O O . LEU B 1 217 ? 11.18 -16.578 -1.097 1 88.12 217 LEU B O 1
ATOM 4041 N N . ILE B 1 218 ? 9.969 -15.648 0.435 1 94.31 218 ILE B N 1
ATOM 4042 C CA . ILE B 1 218 ? 11.031 -15.719 1.433 1 94.31 218 ILE B CA 1
ATOM 4043 C C . ILE B 1 218 ? 10.797 -16.906 2.354 1 94.31 218 ILE B C 1
ATOM 4045 O O . ILE B 1 218 ? 11.75 -17.547 2.811 1 94.31 218 ILE B O 1
ATOM 4049 N N . LEU B 1 219 ? 9.555 -17.25 2.568 1 95.88 219 LEU B N 1
ATOM 4050 C CA . LEU B 1 219 ? 9.258 -18.219 3.623 1 95.88 219 LEU B CA 1
ATOM 4051 C C . LEU B 1 219 ? 8.727 -19.516 3.037 1 95.88 219 LEU B C 1
ATOM 4053 O O . LEU B 1 219 ? 8.555 -20.5 3.76 1 95.88 219 LEU B O 1
ATOM 4057 N N . ASN B 1 220 ? 8.516 -19.625 1.812 1 91.19 220 ASN B N 1
ATOM 4058 C CA . ASN B 1 220 ? 7.711 -20.703 1.241 1 91.19 220 ASN B CA 1
ATOM 4059 C C . ASN B 1 220 ? 8.391 -22.062 1.39 1 91.19 220 ASN B C 1
ATOM 4061 O O . ASN B 1 220 ? 7.727 -23.094 1.382 1 91.19 220 ASN B O 1
ATOM 4065 N N . ARG B 1 221 ? 9.594 -22.141 1.643 1 90.31 221 ARG B N 1
ATOM 4066 C CA . ARG B 1 221 ? 10.352 -23.391 1.676 1 90.31 221 ARG B CA 1
ATOM 4067 C C . ARG B 1 221 ? 10.055 -24.172 2.947 1 90.31 221 ARG B C 1
ATOM 4069 O O . ARG B 1 221 ? 10.234 -25.391 2.98 1 90.31 221 ARG B O 1
ATOM 4076 N N . SER B 1 222 ? 9.648 -23.547 3.979 1 92.5 222 SER B N 1
ATOM 4077 C CA . SER B 1 222 ? 9.391 -24.203 5.258 1 92.5 222 SER B CA 1
ATOM 4078 C C . SER B 1 222 ? 8.008 -23.844 5.793 1 92.5 222 SER B C 1
ATOM 4080 O O . SER B 1 222 ? 7.797 -22.734 6.309 1 92.5 222 SER B O 1
ATOM 4082 N N . LYS B 1 223 ? 7.211 -24.812 5.859 1 91.81 223 LYS B N 1
ATOM 4083 C CA . LYS B 1 223 ? 5.824 -24.625 6.262 1 91.81 223 LYS B CA 1
ATOM 4084 C C . LYS B 1 223 ? 5.734 -24.109 7.695 1 91.81 223 LYS B C 1
ATOM 4086 O O . LYS B 1 223 ? 4.82 -23.344 8.031 1 91.81 223 LYS B O 1
ATOM 4091 N N . GLU B 1 224 ? 6.656 -24.422 8.477 1 93.31 224 GLU B N 1
ATOM 4092 C CA . GLU B 1 224 ? 6.637 -24.109 9.898 1 93.31 224 GLU B CA 1
ATOM 4093 C C . GLU B 1 224 ? 6.738 -22.609 10.133 1 93.31 224 GLU B C 1
ATOM 4095 O O . GLU B 1 224 ? 6.402 -22.109 11.211 1 93.31 224 GLU B O 1
ATOM 4100 N N . ILE B 1 225 ? 7.184 -21.859 9.156 1 96 225 ILE B N 1
ATOM 4101 C CA . ILE B 1 225 ? 7.398 -20.438 9.391 1 96 225 ILE B CA 1
ATOM 4102 C C . ILE B 1 225 ? 6.488 -19.625 8.477 1 96 225 ILE B C 1
ATOM 4104 O O . ILE B 1 225 ? 6.688 -18.422 8.297 1 96 225 ILE B O 1
ATOM 4108 N N . TRP B 1 226 ? 5.484 -20.266 7.938 1 94.62 226 TRP B N 1
ATOM 4109 C CA . TRP B 1 226 ? 4.527 -19.562 7.086 1 94.62 226 TRP B CA 1
ATOM 4110 C C . TRP B 1 226 ? 3.725 -18.547 7.891 1 94.62 226 TRP B C 1
ATOM 4112 O O . TRP B 1 226 ? 3.426 -18.781 9.062 1 94.62 226 TRP B O 1
ATOM 4122 N N . THR B 1 227 ? 3.443 -17.438 7.223 1 93.69 227 THR B N 1
ATOM 4123 C CA . THR B 1 227 ? 2.455 -16.516 7.762 1 93.69 227 THR B CA 1
ATOM 4124 C C . THR B 1 227 ? 1.04 -16.969 7.406 1 93.69 227 THR B C 1
ATOM 4126 O O . THR B 1 227 ? 0.857 -17.859 6.582 1 93.69 227 THR B O 1
ATOM 4129 N N . LEU B 1 228 ? 0.14 -16.391 8.016 1 88.81 228 LEU B N 1
ATOM 4130 C CA . LEU B 1 228 ? -1.257 -16.75 7.805 1 88.81 228 LEU B CA 1
ATOM 4131 C C . LEU B 1 228 ? -1.669 -16.516 6.355 1 88.81 228 LEU B C 1
ATOM 4133 O O . LEU B 1 228 ? -2.264 -17.391 5.723 1 88.81 228 LEU B O 1
ATOM 4137 N N . PRO B 1 229 ? -1.368 -15.344 5.766 1 86.25 229 PRO B N 1
ATOM 4138 C CA . PRO B 1 229 ? -1.74 -15.156 4.363 1 86.25 229 PRO B CA 1
ATOM 4139 C C . PRO B 1 229 ? -1.047 -16.141 3.432 1 86.25 229 PRO B C 1
ATOM 4141 O O . PRO B 1 229 ? -1.642 -16.594 2.449 1 86.25 229 PRO B O 1
ATOM 4144 N N . LEU B 1 230 ? 0.168 -16.422 3.721 1 88.12 230 LEU B N 1
ATOM 4145 C CA . LEU B 1 230 ? 0.878 -17.406 2.922 1 88.12 230 LEU B CA 1
ATOM 4146 C C . LEU B 1 230 ? 0.207 -18.781 3.025 1 88.12 230 LEU B C 1
ATOM 4148 O O . LEU B 1 230 ? 0.085 -19.484 2.027 1 88.12 230 LEU B O 1
ATOM 4152 N N . PHE B 1 231 ? -0.133 -19.141 4.223 1 87.31 231 PHE B N 1
ATOM 4153 C CA . PHE B 1 231 ? -0.874 -20.375 4.438 1 87.31 231 PHE B CA 1
ATOM 4154 C C . PHE B 1 231 ? -2.154 -20.391 3.611 1 87.31 231 PHE B C 1
ATOM 4156 O O . PHE B 1 231 ? -2.475 -21.391 2.969 1 87.31 231 PHE B O 1
ATOM 4163 N N . GLN B 1 232 ? -2.812 -19.328 3.637 1 80.62 232 GLN B N 1
ATOM 4164 C CA . GLN B 1 232 ? -4.062 -19.234 2.889 1 80.62 232 GLN B CA 1
ATOM 4165 C C . GLN B 1 232 ? -3.822 -19.406 1.394 1 80.62 232 GLN B C 1
ATOM 4167 O O . GLN B 1 232 ? -4.613 -20.047 0.706 1 80.62 232 GLN B O 1
ATOM 4172 N N . TYR B 1 233 ? -2.83 -18.797 0.984 1 77.69 233 TYR B N 1
ATOM 4173 C CA . TYR B 1 233 ? -2.498 -18.922 -0.432 1 77.69 233 TYR B CA 1
ATOM 4174 C C . TYR B 1 233 ? -2.188 -20.359 -0.8 1 77.69 233 TYR B C 1
ATOM 4176 O O . TYR B 1 233 ? -2.68 -20.875 -1.81 1 77.69 233 TYR B O 1
ATOM 4184 N N . ASN B 1 234 ? -1.389 -20.969 -0.007 1 78.81 234 ASN B N 1
ATOM 4185 C CA . ASN B 1 234 ? -0.995 -22.344 -0.278 1 78.81 234 ASN B CA 1
ATOM 4186 C C . ASN B 1 234 ? -2.152 -23.312 -0.051 1 78.81 234 ASN B C 1
ATOM 4188 O O . ASN B 1 234 ? -2.23 -24.359 -0.701 1 78.81 234 ASN B O 1
ATOM 4192 N N . PHE B 1 235 ? -2.926 -22.953 0.886 1 73.19 235 PHE B N 1
ATOM 4193 C CA . PHE B 1 235 ? -4.086 -23.781 1.213 1 73.19 235 PHE B CA 1
ATOM 4194 C C . PHE B 1 235 ? -5.055 -23.844 0.039 1 73.19 235 PHE B C 1
ATOM 4196 O O . PHE B 1 235 ? -5.625 -24.891 -0.25 1 73.19 235 PHE B O 1
ATOM 4203 N N . LYS B 1 236 ? -5.262 -22.734 -0.556 1 65.25 236 LYS B N 1
ATOM 4204 C CA . LYS B 1 236 ? -6.117 -22.672 -1.739 1 65.25 236 LYS B CA 1
ATOM 4205 C C . LYS B 1 236 ? -5.598 -23.609 -2.836 1 65.25 236 LYS B C 1
ATOM 4207 O O . LYS B 1 236 ? -6.379 -24.281 -3.508 1 65.25 236 LYS B O 1
ATOM 4212 N N . THR B 1 237 ? -4.359 -23.641 -2.957 1 62.34 237 THR B N 1
ATOM 4213 C CA . THR B 1 237 ? -3.758 -24.484 -3.99 1 62.34 237 THR B CA 1
ATOM 4214 C C . THR B 1 237 ? -3.891 -25.953 -3.637 1 62.34 237 THR B C 1
ATOM 4216 O O . THR B 1 237 ? -4.145 -26.797 -4.508 1 62.34 237 THR B O 1
ATOM 4219 N N . GLU B 1 238 ? -3.814 -26.125 -2.322 1 61.03 238 GLU B N 1
ATOM 4220 C CA . GLU B 1 238 ? -3.879 -27.5 -1.855 1 61.03 238 GLU B CA 1
ATOM 4221 C C . GLU B 1 238 ? -5.32 -28.016 -1.825 1 61.03 238 GLU B C 1
ATOM 4223 O O . GLU B 1 238 ? -5.578 -29.188 -2.1 1 61.03 238 GLU B O 1
ATOM 4228 N N . TYR B 1 239 ? -6.172 -27.047 -1.388 1 56.03 239 TYR B N 1
ATOM 4229 C CA . TYR B 1 239 ? -7.566 -27.438 -1.248 1 56.03 239 TYR B CA 1
ATOM 4230 C C . TYR B 1 239 ? -8.414 -26.875 -2.383 1 56.03 239 TYR B C 1
ATOM 4232 O O . TYR B 1 239 ? -9.523 -26.406 -2.158 1 56.03 239 TYR B O 1
ATOM 4240 N N . SER B 1 240 ? -7.875 -26.734 -3.486 1 60.88 240 SER B N 1
ATOM 4241 C CA . SER B 1 240 ? -8.5 -26.156 -4.664 1 60.88 240 SER B CA 1
ATOM 4242 C C . SER B 1 240 ? -9.93 -26.656 -4.84 1 60.88 240 SER B C 1
ATOM 4244 O O . SER B 1 240 ? -10.805 -25.906 -5.309 1 60.88 240 SER B O 1
ATOM 4246 N N . PHE B 1 241 ? -10.188 -27.781 -4.074 1 62.66 241 PHE B N 1
ATOM 4247 C CA . PHE B 1 241 ? -11.5 -28.359 -4.328 1 62.66 241 PHE B CA 1
ATOM 4248 C C . PHE B 1 241 ? -12.453 -28.062 -3.174 1 62.66 241 PHE B C 1
ATOM 4250 O O . PHE B 1 241 ? -13.664 -28.234 -3.307 1 62.66 241 PHE B O 1
ATOM 4257 N N . ASN B 1 242 ? -11.969 -27.578 -2.139 1 78.81 242 ASN B N 1
ATOM 4258 C CA . ASN B 1 242 ? -12.852 -27.266 -1.021 1 78.81 242 ASN B CA 1
ATOM 4259 C C . ASN B 1 242 ? -12.859 -25.766 -0.722 1 78.81 242 ASN B C 1
ATOM 4261 O O . ASN B 1 242 ? -12.195 -25.312 0.207 1 78.81 242 ASN B O 1
ATOM 4265 N N . TYR B 1 243 ? -13.695 -25.141 -1.386 1 80 243 TYR B N 1
ATOM 4266 C CA . TYR B 1 243 ? -13.688 -23.688 -1.29 1 80 243 TYR B CA 1
ATOM 4267 C C . TYR B 1 243 ? -14.305 -23.219 0.023 1 80 243 TYR B C 1
ATOM 4269 O O . TYR B 1 243 ? -14 -22.125 0.506 1 80 243 TYR B O 1
ATOM 4277 N N . THR B 1 244 ? -15.117 -24.062 0.625 1 87.62 244 THR B N 1
ATOM 4278 C CA . THR B 1 244 ? -15.664 -23.656 1.918 1 87.62 244 THR B CA 1
ATOM 4279 C C . THR B 1 244 ? -14.562 -23.625 2.977 1 87.62 244 THR B C 1
ATOM 4281 O O . THR B 1 244 ? -14.578 -22.766 3.859 1 87.62 244 THR B O 1
ATOM 4284 N N . MET B 1 245 ? -13.688 -24.531 2.836 1 85.75 245 MET B N 1
ATOM 4285 C CA . MET B 1 245 ? -12.531 -24.531 3.73 1 85.75 245 MET B CA 1
ATOM 4286 C C . MET B 1 245 ? -11.664 -23.297 3.492 1 85.75 245 MET B C 1
ATOM 4288 O O . MET B 1 245 ? -11.148 -22.703 4.441 1 85.75 245 MET B O 1
ATOM 4292 N N . ALA B 1 246 ? -11.555 -22.953 2.283 1 81.88 246 ALA B N 1
ATOM 4293 C CA . ALA B 1 246 ? -10.781 -21.766 1.941 1 81.88 246 ALA B CA 1
ATOM 4294 C C . ALA B 1 246 ? -11.422 -20.516 2.545 1 81.88 246 ALA B C 1
ATOM 4296 O O . ALA B 1 246 ? -10.719 -19.656 3.098 1 81.88 246 ALA B O 1
ATOM 4297 N N . PHE B 1 247 ? -12.719 -20.438 2.51 1 86.31 247 PHE B N 1
ATOM 4298 C CA . PHE B 1 247 ? -13.422 -19.281 3.049 1 86.31 247 PHE B CA 1
ATOM 4299 C C . PHE B 1 247 ? -13.289 -19.219 4.566 1 86.31 247 PHE B C 1
ATOM 4301 O O . PHE B 1 247 ? -13.211 -18.141 5.148 1 86.31 247 PHE B O 1
ATOM 4308 N N . THR B 1 248 ? -13.289 -20.344 5.121 1 87.81 248 THR B N 1
ATOM 4309 C CA . THR B 1 248 ? -13.062 -20.406 6.562 1 87.81 248 THR B CA 1
ATOM 4310 C C . THR B 1 248 ? -11.68 -19.891 6.914 1 87.81 248 THR B C 1
ATOM 4312 O O . THR B 1 248 ? -11.523 -19.109 7.859 1 87.81 248 THR B O 1
ATOM 4315 N N . ALA B 1 249 ? -10.758 -20.328 6.164 1 83.75 249 ALA B N 1
ATOM 4316 C CA . ALA B 1 249 ? -9.391 -19.875 6.387 1 83.75 249 ALA B CA 1
ATOM 4317 C C . ALA B 1 249 ? -9.273 -18.359 6.199 1 83.75 249 ALA B C 1
ATOM 4319 O O . ALA B 1 249 ? -8.586 -17.688 6.965 1 83.75 249 ALA B O 1
ATOM 4320 N N . TYR B 1 250 ? -9.945 -17.812 5.215 1 82.38 250 TYR B N 1
ATOM 4321 C CA . TYR B 1 250 ? -9.953 -16.375 4.973 1 82.38 250 TYR B CA 1
ATOM 4322 C C . TYR B 1 250 ? -10.562 -15.625 6.156 1 82.38 250 TYR B C 1
ATOM 4324 O O . TYR B 1 250 ? -10.008 -14.625 6.625 1 82.38 250 TYR B O 1
ATOM 4332 N N . LEU B 1 251 ? -11.688 -16.125 6.559 1 85.62 251 LEU B N 1
ATOM 4333 C CA . LEU B 1 251 ? -12.398 -15.484 7.66 1 85.62 251 LEU B CA 1
ATOM 4334 C C . LEU B 1 251 ? -11.531 -15.438 8.914 1 85.62 251 LEU B C 1
ATOM 4336 O O . LEU B 1 251 ? -11.422 -14.398 9.562 1 85.62 251 LEU B O 1
ATOM 4340 N N . MET B 1 252 ? -10.875 -16.469 9.188 1 85.38 252 MET B N 1
ATOM 4341 C CA . MET B 1 252 ? -10.078 -16.562 10.406 1 85.38 252 MET B CA 1
ATOM 4342 C C . MET B 1 252 ? -8.805 -15.719 10.289 1 85.38 252 MET B C 1
ATOM 4344 O O . MET B 1 252 ? -8.266 -15.258 11.289 1 85.38 252 MET B O 1
ATOM 4348 N N . SER B 1 253 ? -8.336 -15.578 9.086 1 81.56 253 SER B N 1
ATOM 4349 C CA . SER B 1 253 ? -7.152 -14.758 8.867 1 81.56 253 SER B CA 1
ATOM 4350 C C . SER B 1 253 ? -7.469 -13.281 9.016 1 81.56 253 SER B C 1
ATOM 4352 O O . SER B 1 253 ? -6.609 -12.492 9.414 1 81.56 253 SER B O 1
ATOM 4354 N N . MET B 1 254 ? -8.703 -12.906 8.773 1 82.19 254 MET B N 1
ATOM 4355 C CA . MET B 1 254 ? -9.094 -11.5 8.828 1 82.19 254 MET B CA 1
ATOM 4356 C C . MET B 1 254 ? -9.508 -11.094 10.234 1 82.19 254 MET B C 1
ATOM 4358 O O . MET B 1 254 ? -9.453 -9.914 10.594 1 82.19 254 MET B O 1
ATOM 4362 N N . LEU B 1 255 ? -9.844 -12 11.031 1 83.94 255 LEU B N 1
ATOM 4363 C CA . LEU B 1 255 ? -10.461 -11.75 12.336 1 83.94 255 LEU B CA 1
ATOM 4364 C C . LEU B 1 255 ? -9.516 -10.977 13.242 1 83.94 255 LEU B C 1
ATOM 4366 O O . LEU B 1 255 ? -9.922 -10.008 13.891 1 83.94 255 LEU B O 1
ATOM 4370 N N . PRO B 1 256 ? -8.211 -11.336 13.258 1 82.88 256 PRO B N 1
ATOM 4371 C CA . PRO B 1 256 ? -7.328 -10.57 14.141 1 82.88 256 PRO B CA 1
ATOM 4372 C C . PRO B 1 256 ? -7.273 -9.086 13.781 1 82.88 256 PRO B C 1
ATOM 4374 O O . PRO B 1 256 ? -7.301 -8.234 14.672 1 82.88 256 PRO B O 1
ATOM 4377 N N . MET B 1 257 ? -7.305 -8.836 12.586 1 79 257 MET B N 1
ATOM 4378 C CA . MET B 1 257 ? -7.219 -7.441 12.164 1 79 257 MET B CA 1
ATOM 4379 C C . MET B 1 257 ? -8.539 -6.711 12.422 1 79 257 MET B C 1
ATOM 4381 O O . MET B 1 257 ? -8.539 -5.527 12.75 1 79 257 MET B O 1
ATOM 4385 N N . LEU B 1 258 ? -9.586 -7.414 12.258 1 77.5 258 LEU B N 1
ATOM 4386 C CA . LEU B 1 258 ? -10.883 -6.809 12.555 1 77.5 258 LEU B CA 1
ATOM 4387 C C . LEU B 1 258 ? -11 -6.473 14.031 1 77.5 258 LEU B C 1
ATOM 4389 O O . LEU B 1 258 ? -11.555 -5.434 14.398 1 77.5 258 LEU B O 1
ATOM 4393 N N . ILE B 1 259 ? -10.422 -7.281 14.805 1 79 259 ILE B N 1
ATOM 4394 C CA . ILE B 1 259 ? -10.453 -7.066 16.25 1 79 259 ILE B CA 1
ATOM 4395 C C . ILE B 1 259 ? -9.586 -5.863 16.609 1 79 259 ILE B C 1
ATOM 4397 O O . ILE B 1 259 ? -10 -5 17.391 1 79 259 ILE B O 1
ATOM 4401 N N . VAL B 1 260 ? -8.438 -5.812 16.031 1 74.56 260 VAL B N 1
ATOM 4402 C CA . VAL B 1 260 ? -7.539 -4.688 16.266 1 74.56 260 VAL B CA 1
ATOM 4403 C C . VAL B 1 260 ? -8.211 -3.385 15.852 1 74.56 260 VAL B C 1
ATOM 4405 O O . VAL B 1 260 ? -8.117 -2.375 16.547 1 74.56 260 VAL B O 1
ATOM 4408 N N . TYR B 1 261 ? -8.875 -3.434 14.758 1 74.31 261 TYR B N 1
ATOM 4409 C CA . TYR B 1 261 ? -9.594 -2.258 14.273 1 74.31 261 TYR B CA 1
ATOM 4410 C C . TYR B 1 261 ? -10.664 -1.824 15.266 1 74.31 261 TYR B C 1
ATOM 4412 O O . TYR B 1 261 ? -10.758 -0.643 15.602 1 74.31 261 TYR B O 1
ATOM 4420 N N . CYS B 1 262 ? -11.391 -2.738 15.68 1 75.31 262 CYS B N 1
ATOM 4421 C CA . CYS B 1 262 ? -12.492 -2.428 16.594 1 75.31 262 CYS B CA 1
ATOM 4422 C C . CYS B 1 262 ? -11.977 -1.866 17.906 1 75.31 262 CYS B C 1
ATOM 4424 O O . CYS B 1 262 ? -12.602 -0.989 18.5 1 75.31 262 CYS B O 1
ATOM 4426 N N . MET B 1 263 ? -10.859 -2.236 18.312 1 74.56 263 MET B N 1
ATOM 4427 C CA . MET B 1 263 ? -10.281 -1.792 19.578 1 74.56 263 MET B CA 1
ATOM 4428 C C . MET B 1 263 ? -9.578 -0.45 19.406 1 74.56 263 MET B C 1
ATOM 4430 O O . MET B 1 263 ? -9.477 0.325 20.359 1 74.56 263 MET B O 1
ATOM 4434 N N . GLY B 1 264 ? -9.039 -0.23 18.172 1 70.06 264 GLY B N 1
ATOM 4435 C CA . GLY B 1 264 ? -8.195 0.938 17.969 1 70.06 264 GLY B CA 1
ATOM 4436 C C . GLY B 1 264 ? -8.945 2.115 17.375 1 70.06 264 GLY B C 1
ATOM 4437 O O . GLY B 1 264 ? -8.391 3.211 17.25 1 70.06 264 GLY B O 1
ATOM 4438 N N . GLN B 1 265 ? -10.172 1.818 17.047 1 70.25 265 GLN B N 1
ATOM 4439 C CA . GLN B 1 265 ? -10.93 2.842 16.344 1 70.25 265 GLN B CA 1
ATOM 4440 C C . GLN B 1 265 ? -10.945 4.156 17.125 1 70.25 265 GLN B C 1
ATOM 4442 O O . GLN B 1 265 ? -10.789 5.23 16.531 1 70.25 265 GLN B O 1
ATOM 4447 N N . LYS B 1 266 ? -11.109 4.145 18.391 1 64.44 266 LYS B N 1
ATOM 4448 C CA . LYS B 1 266 ? -11.148 5.363 19.188 1 64.44 266 LYS B CA 1
ATOM 4449 C C . LYS B 1 266 ? -9.789 6.051 19.219 1 64.44 266 LYS B C 1
ATOM 4451 O O . LYS B 1 266 ? -9.711 7.281 19.156 1 64.44 266 LYS B O 1
ATOM 4456 N N . HIS B 1 267 ? -8.836 5.215 19.266 1 61.66 267 HIS B N 1
ATOM 4457 C CA . HIS B 1 267 ? -7.488 5.777 19.359 1 61.66 267 HIS B CA 1
ATOM 4458 C C . HIS B 1 267 ? -7.004 6.281 18.016 1 61.66 267 HIS B C 1
ATOM 4460 O O . HIS B 1 267 ? -6.289 7.285 17.938 1 61.66 267 HIS B O 1
ATOM 4466 N N . ILE B 1 268 ? -7.379 5.555 17.062 1 61.88 268 ILE B N 1
ATOM 4467 C CA . ILE B 1 268 ? -7.02 5.977 15.711 1 61.88 268 ILE B CA 1
ATOM 4468 C C . ILE B 1 268 ? -7.633 7.344 15.422 1 61.88 268 ILE B C 1
ATOM 4470 O O . ILE B 1 268 ? -6.965 8.227 14.875 1 61.88 268 ILE B O 1
ATOM 4474 N N . ILE B 1 269 ? -8.758 7.512 15.891 1 57.31 269 ILE B N 1
ATOM 4475 C CA . ILE B 1 269 ? -9.5 8.75 15.68 1 57.31 269 ILE B CA 1
ATOM 4476 C C . ILE B 1 269 ? -8.867 9.875 16.5 1 57.31 269 ILE B C 1
ATOM 4478 O O . ILE B 1 269 ? -8.672 10.984 16 1 57.31 269 ILE B O 1
ATOM 4482 N N . LYS B 1 270 ? -8.578 9.602 17.703 1 57.41 270 LYS B N 1
ATOM 4483 C CA . LYS B 1 270 ? -8.039 10.617 18.609 1 57.41 270 LYS B CA 1
ATOM 4484 C C . LYS B 1 270 ? -6.656 11.07 18.141 1 57.41 270 LYS B C 1
ATOM 4486 O O . LYS B 1 270 ? -6.324 12.258 18.25 1 57.41 270 LYS B O 1
ATOM 4491 N N . GLY B 1 271 ? -5.859 10.156 17.797 1 53.59 271 GLY B N 1
ATOM 4492 C CA . GLY B 1 271 ? -4.512 10.477 17.359 1 53.59 271 GLY B CA 1
ATOM 4493 C C . GLY B 1 271 ? -4.477 11.352 16.125 1 53.59 271 GLY B C 1
ATOM 4494 O O . GLY B 1 271 ? -3.658 12.266 16.016 1 53.59 271 GLY B O 1
ATOM 4495 N N . LEU B 1 272 ? -5.441 11.07 15.266 1 53.12 272 LEU B N 1
ATOM 4496 C CA . LEU B 1 272 ? -5.516 11.82 14.016 1 53.12 272 LEU B CA 1
ATOM 4497 C C . LEU B 1 272 ? -6.031 13.234 14.258 1 53.12 272 LEU B C 1
ATOM 4499 O O . LEU B 1 272 ? -5.625 14.172 13.57 1 53.12 272 LEU B O 1
ATOM 4503 N N . THR B 1 273 ? -6.914 13.398 15.219 1 48.47 273 THR B N 1
ATOM 4504 C CA . THR B 1 273 ? -7.539 14.688 15.523 1 48.47 273 THR B CA 1
ATOM 4505 C C . THR B 1 273 ? -6.641 15.523 16.422 1 48.47 273 THR B C 1
ATOM 4507 O O . THR B 1 273 ? -6.691 16.766 16.391 1 48.47 273 THR B O 1
ATOM 4510 N N . ALA B 1 274 ? -5.961 15.016 17.25 1 47.5 274 ALA B N 1
ATOM 4511 C CA . ALA B 1 274 ? -5.141 15.766 18.203 1 47.5 274 ALA B CA 1
ATOM 4512 C C . ALA B 1 274 ? -4.02 16.516 17.484 1 47.5 274 ALA B C 1
ATOM 4514 O O . ALA B 1 274 ? -3.59 17.578 17.938 1 47.5 274 ALA B O 1
ATOM 4515 N N . GLY B 1 275 ? -3.461 16.094 16.516 1 43.03 275 GLY B N 1
ATOM 4516 C CA . GLY B 1 275 ? -2.422 16.828 15.812 1 43.03 275 GLY B CA 1
ATOM 4517 C C . GLY B 1 275 ? -2.922 18.125 15.195 1 43.03 275 GLY B C 1
ATOM 4518 O O . GLY B 1 275 ? -2.127 18.969 14.781 1 43.03 275 GLY B O 1
ATOM 4519 N N . SER B 1 276 ? -4.188 18.312 14.789 1 40.28 276 SER B N 1
ATOM 4520 C CA . SER B 1 276 ? -4.734 19.516 14.148 1 40.28 276 SER B CA 1
ATOM 4521 C C . SER B 1 276 ? -4.898 20.641 15.156 1 40.28 276 SER B C 1
ATOM 4523 O O . SER B 1 276 ? -5.016 21.812 14.773 1 40.28 276 SER B O 1
ATOM 4525 N N . VAL B 1 277 ? -5.152 20.359 16.375 1 36 277 VAL B N 1
ATOM 4526 C CA . VAL B 1 277 ? -5.637 21.422 17.25 1 36 277 VAL B CA 1
ATOM 4527 C C . VAL B 1 277 ? -4.457 22.188 17.844 1 36 277 VAL B C 1
ATOM 4529 O O . VAL B 1 277 ? -4.633 23.234 18.484 1 36 277 VAL B O 1
ATOM 4532 N N . LYS B 1 278 ? -3.27 21.641 18.078 1 38.06 278 LYS B N 1
ATOM 4533 C CA . LYS B 1 278 ? -2.48 22.469 19 1 38.06 278 LYS B CA 1
ATOM 4534 C C . LYS B 1 278 ? -1.748 23.578 18.234 1 38.06 278 LYS B C 1
ATOM 4536 O O . LYS B 1 278 ? -0.64 23.969 18.609 1 38.06 278 LYS B O 1
ATOM 4541 N N . GLY B 1 279 ? -2.162 23.906 16.984 1 33.03 279 GLY B N 1
ATOM 4542 C CA . GLY B 1 279 ? -1.61 25.219 16.703 1 33.03 279 GLY B CA 1
ATOM 4543 C C . GLY B 1 279 ? -2.385 26.359 17.344 1 33.03 279 GLY B C 1
ATOM 4544 O O . GLY B 1 279 ? -3.545 26.188 17.719 1 33.03 279 GLY B O 1
#

Secondary structure (DSSP, 8-state):
-------HHHHHHHHHHHHHHHHHHHHHHHHHHHHHTS-HHHHHH-SSSPPSS---HHHHHHHHHS-HHHHHHHHHHHHHHHHHHHHHHHHHHHHHHHHTTTSHHHHHHHHHHHHGGGS-HHHHHHHHHHHHHHTT--SHHHHHHHHHHHHHHHHHHHHHHHHHTS-THHHHHHHHTT--HHHHIIIIIHHHTHHHHHHHHHHHHHHHHH--HHHHHHHTT-GGG--HHHHHHHHHHHTTT-HHHHHHHHHHHHHHHHHHHHHHHHHHHHHHHHHHHT-/-------HHHHHHHHHHHHHHHHHHHHHHHHHHHHHTS-HHHHHH-SSSPPSS---HHHHHHHHHS-HHHHHHHHHHHHHHHHHHHHHHHHHHHHHHHHTTTSHHHHHHHHHHHHGGGS-HHHHHHHHHHHHHHTT--SHHHHHHHHHHHHHHHHHHHHHHHHHTS-THHHHHHHHTT--HHHHIIIIIHHHTHHHHHHHHHHHHHHHHH--HHHHHHTTT-GGG--HHHHHHHHHHHTTT-HHHHHHHHHHHHHHHHHHHHHHHHHHHHHHHHHHHT-

Solvent-accessible surface area (backbone atoms only — not comparable to full-atom values): 28654 Å² total; per-residue (Å²): 129,82,77,57,73,66,57,67,66,57,51,48,51,52,49,49,50,49,51,49,34,49,46,66,53,48,49,31,50,50,45,31,56,35,33,24,22,27,51,64,69,52,35,69,75,38,66,83,51,77,52,93,51,86,37,57,61,47,55,50,45,39,63,72,71,58,56,40,64,52,18,46,48,38,33,49,51,49,36,52,52,27,46,54,50,35,67,53,46,28,57,53,52,14,47,56,28,40,78,36,47,88,39,68,67,36,39,49,52,52,53,52,37,48,55,52,59,44,57,38,63,70,53,43,52,60,39,45,37,55,51,30,53,75,67,70,31,57,36,72,68,38,48,33,51,49,50,36,39,57,44,38,18,60,42,27,57,56,42,21,39,54,53,56,34,48,68,62,64,62,56,50,53,38,43,72,76,66,42,45,49,63,51,36,41,64,71,48,50,47,65,69,39,41,33,57,50,50,50,50,49,51,55,48,45,48,48,53,55,42,45,34,64,64,46,48,63,32,24,61,90,41,75,85,62,24,32,41,41,33,45,48,55,51,42,40,69,72,36,66,83,40,59,26,46,44,24,32,50,42,48,61,63,30,45,62,45,48,51,50,45,70,69,37,47,66,53,56,49,48,39,43,53,54,66,35,59,78,112,130,81,78,59,72,65,57,66,68,58,51,48,49,50,49,50,51,49,50,49,33,49,46,68,54,47,48,33,52,51,45,32,57,35,34,23,22,27,50,66,69,52,36,69,75,41,67,84,51,77,51,95,54,85,36,56,60,46,55,51,45,39,62,71,71,58,56,40,63,52,18,46,50,39,34,48,53,48,35,52,54,27,45,54,49,35,68,54,45,30,56,52,54,15,49,55,29,40,79,34,46,88,40,67,67,36,39,49,52,51,52,53,38,50,55,53,58,44,55,40,62,68,54,43,52,59,40,43,38,53,52,30,53,74,67,69,29,57,36,71,67,36,48,34,51,49,51,37,40,57,43,38,18,61,41,29,58,55,41,21,40,54,53,56,34,49,67,63,62,62,56,50,52,36,42,72,74,66,42,43,46,64,52,37,40,65,70,47,49,47,66,68,40,41,32,58,50,52,52,50,50,51,56,48,46,48,46,55,57,41,46,32,65,64,47,49,62,31,25,61,89,40,76,85,62,24,31,41,42,34,46,48,56,52,42,40,69,72,36,66,83,41,58,27,48,44,24,32,51,42,48,61,64,31,46,62,45,47,50,50,45,68,69,36,48,66,52,54,50,47,39,43,52,55,65,35,59,80,113